Protein AF-0000000070923143 (afdb_homodimer)

Foldseek 3Di:
DPLPLAPPDDDPVRVVCSQVVPPCNLQLLVQQLLPAWALVLSCLLVVVDDSVVSVVSLVVCVVVQQWDQDPVRTIHGDPNVNVCVVVSLVVLLCCLPPVCPPDPHDPDDLSNVVSSQQSQFALVLDDAAWAKEKEAAPPDPPQRGIWIWIDHRPDTDIDSDDPPDDHAKYKYAHSSLVVSCLLQVDPPVVCPVVVNIDMDHHPVCRVCVCVRRPGGPSNVVVVVVVVVVVVVPPD/DPPPLAPPDDDPVRVVCSQVVPPCNLQL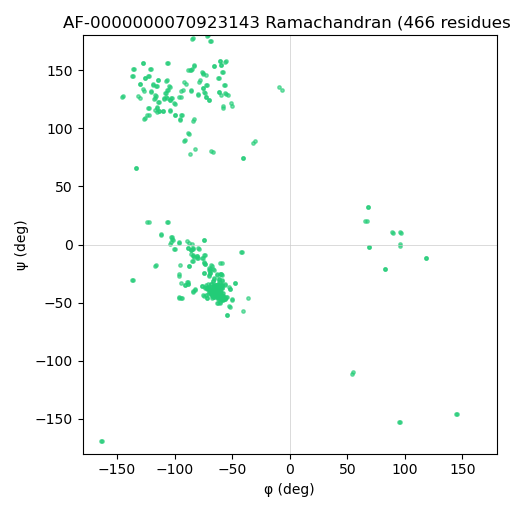LVQQLLPAWALVLSCLLVVVDDSVRSVVSLVVCVVVQQWDQDPVRTIHGDPNVNVCVVVSLVVLLCCLPPVQPDPPGDPDDLSNLVSSQQSQFALVLPDAAWAKEKEAAPPDPPQRGIWIWIDHRPDTDIDSDDPPDDHQKYKYAHCSLVVSCLLQVDPPVVCDVVVNIDMDHDPVCRVCVCVRRPGGPSNVVVVVVVVVVVVVPPD

Organism: NCBI:txid713585

Radius of gyration: 26.07 Å; Cα contacts (8 Å, |Δi|>4): 760; chains: 2; bounding box: 54×82×56 Å

pLDDT: mean 89.63, std 14.15, range [24.55, 98.69]

Solvent-accessible surface area (backbone atoms only — not comparable to full-atom values): 25570 Å² total; per-residue (Å²): 126,81,80,75,66,60,70,81,44,53,40,34,42,47,57,34,40,55,55,49,21,36,82,63,41,58,59,53,49,50,35,46,73,68,64,38,31,42,70,66,57,40,40,58,71,42,69,79,54,51,71,67,56,51,52,52,53,52,51,51,34,37,74,70,52,28,30,42,70,48,96,89,60,35,41,41,66,32,74,64,32,53,63,44,46,66,42,52,45,46,33,21,46,46,17,57,69,61,51,59,79,46,85,72,64,74,57,59,40,55,65,46,51,49,56,56,48,56,71,32,51,39,50,86,77,46,76,86,52,78,47,28,36,33,40,38,26,74,76,40,58,81,86,50,18,47,38,31,41,47,29,48,60,89,42,70,42,82,33,74,58,88,85,82,67,80,69,42,30,39,35,42,33,30,45,82,54,49,50,41,31,38,52,49,75,36,65,60,66,62,35,40,76,68,55,54,37,37,65,51,62,45,62,74,57,51,76,37,41,74,68,28,50,40,60,37,70,43,19,54,51,52,52,52,52,52,49,50,55,56,58,69,61,55,127,127,80,79,76,69,59,70,81,44,55,40,35,42,48,56,33,38,58,54,49,21,37,81,64,42,58,60,52,49,48,35,46,72,68,63,39,32,41,70,67,57,41,41,58,71,41,67,80,54,54,70,67,55,50,52,53,52,52,51,49,34,36,74,71,52,28,30,42,70,49,97,88,60,37,42,41,67,31,74,63,32,53,63,43,45,66,44,51,44,45,33,21,48,47,17,57,70,63,54,56,79,49,87,72,61,74,57,60,40,54,65,45,52,50,56,55,48,57,70,32,50,37,51,86,76,46,77,85,52,76,47,30,36,35,40,38,26,76,75,41,57,81,87,50,18,45,38,30,41,46,32,48,59,88,42,68,44,82,32,72,57,86,88,81,68,79,70,41,32,40,35,42,34,30,46,84,54,48,49,42,30,37,52,47,75,37,65,60,64,63,33,42,76,68,56,55,36,38,65,51,59,45,62,75,57,51,77,38,39,73,70,28,50,40,60,38,70,45,18,54,50,51,51,52,52,54,51,50,57,56,57,70,61,56,127

Secondary structure (DSSP, 8-state):
---TT--SS--HHHHHHHHHTSTTHHHHHHHHHTT--SHHHHHHHSTTS-HHHHHHHHHHHHHTTSEEE-TTS-EEE-HHHHTTHHHHHHHHHHHHHHTTTSSS-----HHHHHHHHHTTB-GGGSPSSEEEEEEEETTS-GGGSEEEEEEETTEEEEESS--SS--SEEEEE-HHHHHHHHTTSS-HHHHHHTTSSEEEE-HHHHHTHHHHB---HHHHHHHHHHHHHHHHT--/---TT--SS--HHHHHHHHHTSTTHHHHHHHHHTT--SHHHHHHHSTTS-HHHHHHHHHHHHHTTSEEE-TTS-EEE-HHHHTTHHHHHHHHHHHHHHTTTSSS-----HHHHHHHHHTTB-GGGSPSSEEEEEEEETTS-GGGTEEEEEEETTEEEEESS--SS--SEEEEE-HHHHHHHHTTSS-HHHHHHTTSSEEEE-HHHHHTHHHHB---HHHHHHHHHHHHHHHHT--

Structure (mmCIF, N/CA/C/O backbone):
data_AF-0000000070923143-model_v1
#
loop_
_entity.id
_entity.type
_entity.pdbx_description
1 polymer 'HxlR family transcriptional regulator'
#
loop_
_atom_site.group_PDB
_atom_site.id
_atom_site.type_symbol
_atom_site.label_atom_id
_atom_site.label_alt_id
_atom_site.label_comp_id
_atom_site.label_asym_id
_atom_site.label_entity_id
_atom_site.label_seq_id
_atom_site.pdbx_PDB_ins_code
_atom_site.Cartn_x
_atom_site.Cartn_y
_atom_site.Cartn_z
_atom_site.occupancy
_atom_site.B_iso_or_equiv
_atom_site.auth_seq_id
_atom_site.auth_comp_id
_atom_site.auth_asym_id
_atom_site.auth_atom_id
_atom_site.pdbx_PDB_model_num
ATOM 1 N N . MET A 1 1 ? -12.227 -2.604 25.484 1 24.56 1 MET A N 1
ATOM 2 C CA . MET A 1 1 ? -10.836 -2.568 25.031 1 24.56 1 MET A CA 1
ATOM 3 C C . MET A 1 1 ? -10.633 -1.474 24 1 24.56 1 MET A C 1
ATOM 5 O O . MET A 1 1 ? -11.312 -1.448 22.969 1 24.56 1 MET A O 1
ATOM 9 N N . THR A 1 2 ? -10.477 -0.234 24.375 1 33.38 2 THR A N 1
ATOM 10 C CA . THR A 1 2 ? -10.328 1.025 23.641 1 33.38 2 THR A CA 1
ATOM 11 C C . THR A 1 2 ? -9.609 0.806 22.328 1 33.38 2 THR A C 1
ATOM 13 O O . THR A 1 2 ? -8.531 0.197 22.281 1 33.38 2 THR A O 1
ATOM 16 N N . ASN A 1 3 ? -10.18 0.503 21.281 1 38.19 3 ASN A N 1
ATOM 17 C CA . ASN A 1 3 ? -9.836 -0.016 19.953 1 38.19 3 ASN A CA 1
ATOM 18 C C . ASN A 1 3 ? -8.547 0.617 19.422 1 38.19 3 ASN A C 1
ATOM 20 O O . ASN A 1 3 ? -8.523 1.809 19.109 1 38.19 3 ASN A O 1
ATOM 24 N N . ARG A 1 4 ? -7.328 0.252 19.922 1 45.5 4 ARG A N 1
ATOM 25 C CA . ARG A 1 4 ? -5.879 0.427 19.938 1 45.5 4 ARG A CA 1
ATOM 26 C C . ARG A 1 4 ? -5.336 0.591 18.516 1 45.5 4 ARG A C 1
ATOM 28 O O . ARG A 1 4 ? -4.121 0.572 18.312 1 45.5 4 ARG A O 1
ATOM 35 N N . THR A 1 5 ? -6.234 0.42 17.547 1 55.44 5 THR A N 1
ATOM 36 C CA . THR A 1 5 ? -5.715 0.315 16.188 1 55.44 5 THR A CA 1
ATOM 37 C C . THR A 1 5 ? -5.379 1.694 15.625 1 55.44 5 THR A C 1
ATOM 39 O O . THR A 1 5 ? -4.672 1.808 14.617 1 55.44 5 THR A O 1
ATOM 42 N N . GLY A 1 6 ? -5.723 2.643 16.469 1 67.25 6 GLY A N 1
ATOM 43 C CA . GLY A 1 6 ? -5.57 3.967 15.883 1 67.25 6 GLY A CA 1
ATOM 44 C C . GLY A 1 6 ? -4.199 4.57 16.125 1 67.25 6 GLY A C 1
ATOM 45 O O . GLY A 1 6 ? -3.492 4.172 17.047 1 67.25 6 GLY A O 1
ATOM 46 N N . TYR A 1 7 ? -3.641 5.191 15.156 1 71 7 TYR A N 1
ATOM 47 C CA . TYR A 1 7 ? -2.365 5.895 15.25 1 71 7 TYR A CA 1
ATOM 48 C C . TYR A 1 7 ? -2.523 7.211 16 1 71 7 TYR A C 1
ATOM 50 O O . TYR A 1 7 ? -1.546 7.93 16.219 1 71 7 TYR A O 1
ATOM 58 N N . GLY A 1 8 ? -3.752 7.465 16.516 1 63.09 8 GLY A N 1
ATOM 59 C CA . GLY A 1 8 ? -4.02 8.625 17.344 1 63.09 8 GLY A CA 1
ATOM 60 C C . GLY A 1 8 ? -3.959 9.938 16.594 1 63.09 8 GLY A C 1
ATOM 61 O O . GLY A 1 8 ? -3.941 11.008 17.188 1 63.09 8 GLY A O 1
ATOM 62 N N . GLN A 1 9 ? -3.643 9.883 15.367 1 63.88 9 GLN A N 1
ATOM 63 C CA . GLN A 1 9 ? -3.607 11.078 14.531 1 63.88 9 GLN A CA 1
ATOM 64 C C . GLN A 1 9 ? -4.387 10.867 13.234 1 63.88 9 GLN A C 1
ATOM 66 O O . GLN A 1 9 ? -4.504 9.742 12.75 1 63.88 9 GLN A O 1
ATOM 71 N N . PHE A 1 10 ? -5.074 11.883 12.945 1 64.94 10 PHE A N 1
ATOM 72 C CA . PHE A 1 10 ? -5.703 11.703 11.641 1 64.94 10 PHE A CA 1
ATOM 73 C C . PHE A 1 10 ? -4.734 12.062 10.523 1 64.94 10 PHE A C 1
ATOM 75 O O . PHE A 1 10 ? -4.207 13.18 10.484 1 64.94 10 PHE A O 1
ATOM 82 N N . CYS A 1 11 ? -4.277 11.211 9.859 1 82.38 11 CYS A N 1
ATOM 83 C CA . CYS A 1 11 ? -3.643 11.227 8.547 1 82.38 11 CYS A CA 1
ATOM 84 C C . CYS A 1 11 ? -4.227 10.148 7.648 1 82.38 11 CYS A C 1
ATOM 86 O O . CYS A 1 11 ? -4.449 9.016 8.086 1 82.38 11 CYS A O 1
ATOM 88 N N . PRO A 1 12 ? -4.648 10.555 6.484 1 87.44 12 PRO A N 1
ATOM 89 C CA . PRO A 1 12 ? -5.238 9.578 5.57 1 87.44 12 PRO A CA 1
ATOM 90 C C . PRO A 1 12 ? -4.391 8.312 5.43 1 87.44 12 PRO A C 1
ATOM 92 O O . PRO A 1 12 ? -4.93 7.211 5.332 1 87.44 12 PRO A O 1
ATOM 95 N N . VAL A 1 13 ? -3.115 8.492 5.512 1 91.56 13 VAL A N 1
ATOM 96 C CA . VAL A 1 13 ? -2.23 7.332 5.422 1 91.56 13 VAL A CA 1
ATOM 97 C C . VAL A 1 13 ? -2.383 6.465 6.668 1 91.56 13 VAL A C 1
ATOM 99 O O . VAL A 1 13 ? -2.391 5.234 6.582 1 91.56 13 VAL A O 1
ATOM 102 N N . ALA A 1 14 ? -2.518 7.113 7.82 1 90.44 14 ALA A N 1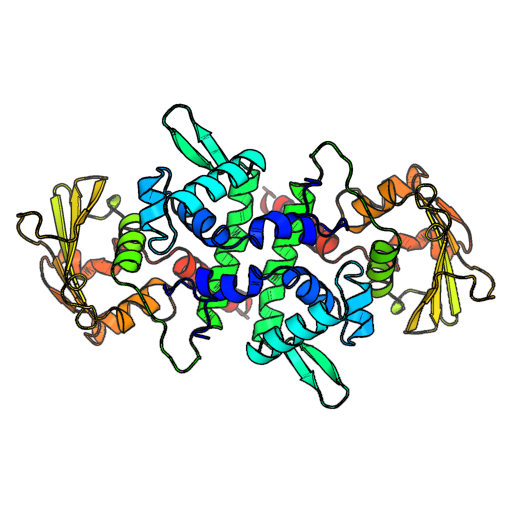
ATOM 103 C CA . ALA A 1 14 ? -2.721 6.383 9.07 1 90.44 14 ALA A CA 1
ATOM 104 C C . ALA A 1 14 ? -3.998 5.551 9.016 1 90.44 14 ALA A C 1
ATOM 106 O O . ALA A 1 14 ? -4.016 4.402 9.469 1 90.44 14 ALA A O 1
ATOM 107 N N . LYS A 1 15 ? -4.98 6.105 8.484 1 88.75 15 LYS A N 1
ATOM 108 C CA . LYS A 1 15 ? -6.262 5.41 8.422 1 88.75 15 LYS A CA 1
ATOM 109 C C . LYS A 1 15 ? -6.184 4.199 7.496 1 88.75 15 LYS A C 1
ATOM 111 O O . LYS A 1 15 ? -6.699 3.129 7.82 1 88.75 15 LYS A O 1
ATOM 116 N N . ALA A 1 16 ? -5.59 4.352 6.371 1 92.75 16 ALA A N 1
ATOM 117 C CA . ALA A 1 16 ? -5.367 3.219 5.477 1 92.75 16 ALA A CA 1
ATOM 118 C C . ALA A 1 16 ? -4.508 2.152 6.148 1 92.75 16 ALA A C 1
ATOM 120 O O . ALA A 1 16 ? -4.738 0.955 5.969 1 92.75 16 ALA A O 1
ATOM 121 N N . SER A 1 17 ? -3.537 2.637 6.922 1 93.56 17 SER A N 1
ATOM 122 C CA . SER A 1 17 ? -2.6 1.739 7.59 1 93.56 17 SER A CA 1
ATOM 123 C C . SER A 1 17 ? -3.307 0.879 8.633 1 93.56 17 SER A C 1
ATOM 125 O O . SER A 1 17 ? -2.881 -0.244 8.906 1 93.56 17 SER A O 1
ATOM 127 N N . GLU A 1 18 ? -4.355 1.392 9.18 1 90.19 18 GLU A N 1
ATOM 128 C CA . GLU A 1 18 ? -5.117 0.617 10.156 1 90.19 18 GLU A CA 1
ATOM 129 C C . GLU A 1 18 ? -5.652 -0.672 9.539 1 90.19 18 GLU A C 1
ATOM 131 O O . GLU A 1 18 ? -5.801 -1.682 10.234 1 90.19 18 GLU A O 1
ATOM 136 N N . ILE A 1 19 ? -5.824 -0.668 8.281 1 92.44 19 ILE A N 1
ATOM 137 C CA . ILE A 1 19 ? -6.312 -1.845 7.57 1 92.44 19 ILE A CA 1
ATOM 138 C C . ILE A 1 19 ? -5.133 -2.625 6.992 1 92.44 19 ILE A C 1
ATOM 140 O O . ILE A 1 19 ? -4.996 -3.826 7.238 1 92.44 19 ILE A O 1
ATOM 144 N N . LEU A 1 20 ? -4.211 -1.924 6.375 1 94.62 20 LEU A N 1
ATOM 145 C CA . LEU A 1 20 ? -3.238 -2.568 5.5 1 94.62 20 LEU A CA 1
ATOM 146 C C . LEU A 1 20 ? -2.027 -3.049 6.297 1 94.62 20 LEU A C 1
ATOM 148 O O . LEU A 1 20 ? -1.249 -3.873 5.812 1 94.62 20 LEU A O 1
ATOM 152 N N . THR A 1 21 ? -1.853 -2.502 7.496 1 94.06 21 THR A N 1
ATOM 153 C CA . THR A 1 21 ? -0.701 -2.934 8.281 1 94.06 21 THR A CA 1
ATOM 154 C C . THR A 1 21 ? -1.051 -4.152 9.133 1 94.06 21 THR A C 1
ATOM 156 O O . THR A 1 21 ? -0.194 -4.691 9.836 1 94.06 21 THR A O 1
ATOM 159 N N . THR A 1 22 ? -2.279 -4.562 9.07 1 93.75 22 THR A N 1
ATOM 160 C CA . THR A 1 22 ? -2.633 -5.812 9.734 1 93.75 22 THR A CA 1
ATOM 161 C C . THR A 1 22 ? -2.078 -7.008 8.969 1 93.75 22 THR A C 1
ATOM 163 O O . THR A 1 22 ? -2.33 -7.156 7.77 1 93.75 22 THR A O 1
ATOM 166 N N . ARG A 1 23 ? -1.364 -7.844 9.703 1 93.69 23 ARG A N 1
ATOM 167 C CA . ARG A 1 23 ? -0.711 -8.984 9.062 1 93.69 23 ARG A CA 1
ATOM 168 C C . ARG A 1 23 ? -1.723 -9.852 8.328 1 93.69 23 ARG A C 1
ATOM 170 O O . ARG A 1 23 ? -2.811 -10.125 8.836 1 93.69 23 ARG A O 1
ATOM 177 N N . TRP A 1 24 ? -1.434 -10.32 7.133 1 94.94 24 TRP A N 1
ATOM 178 C CA . TRP A 1 24 ? -2.168 -11.219 6.246 1 94.94 24 TRP A CA 1
ATOM 179 C C . TRP A 1 24 ? -3.219 -10.453 5.449 1 94.94 24 TRP A C 1
ATOM 181 O O . TRP A 1 24 ? -3.699 -10.938 4.422 1 94.94 24 TRP A O 1
ATOM 191 N N . THR A 1 25 ? -3.625 -9.289 5.91 1 97 25 THR A N 1
ATOM 192 C CA . THR A 1 25 ? -4.73 -8.57 5.285 1 97 25 THR A CA 1
ATOM 193 C C . THR A 1 25 ? -4.418 -8.258 3.824 1 97 25 THR A C 1
ATOM 195 O O . THR A 1 25 ? -5.254 -8.484 2.945 1 97 25 THR A O 1
ATOM 198 N N . PRO A 1 26 ? -3.193 -7.805 3.488 1 97.12 26 PRO A N 1
ATOM 199 C CA . PRO A 1 26 ? -2.916 -7.566 2.068 1 97.12 26 PRO A CA 1
ATOM 200 C C . PRO A 1 26 ? -3.041 -8.828 1.222 1 97.12 26 PRO A C 1
ATOM 202 O O . PRO A 1 26 ? -3.486 -8.766 0.073 1 97.12 26 PRO A O 1
ATOM 205 N N . LEU A 1 27 ? -2.738 -9.961 1.775 1 96 27 LEU A N 1
ATOM 206 C CA . LEU A 1 27 ? -2.811 -11.211 1.029 1 96 27 LEU A CA 1
ATOM 207 C C . LEU A 1 27 ? -4.258 -11.672 0.874 1 96 27 LEU A C 1
ATOM 209 O O . LEU A 1 27 ? -4.625 -12.234 -0.159 1 96 27 LEU A O 1
ATOM 213 N N . ILE A 1 28 ?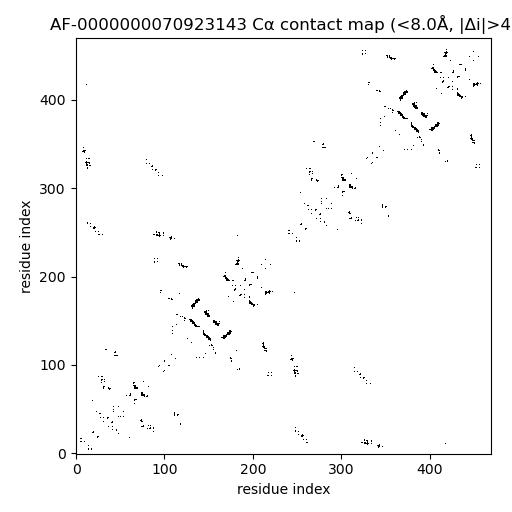 -5.031 -11.422 1.887 1 97.62 28 ILE A N 1
ATOM 214 C CA . ILE A 1 28 ? -6.457 -11.719 1.786 1 97.62 28 ILE A CA 1
ATOM 215 C C . ILE A 1 28 ? -7.094 -10.828 0.723 1 97.62 28 ILE A C 1
ATOM 217 O O . ILE A 1 28 ? -7.875 -11.305 -0.107 1 97.62 28 ILE A O 1
ATOM 221 N N . LEU A 1 29 ? -6.711 -9.57 0.735 1 97.69 29 LEU A N 1
ATOM 222 C CA . LEU A 1 29 ? -7.227 -8.641 -0.264 1 97.69 29 LEU A CA 1
ATOM 223 C C . LEU A 1 29 ? -6.789 -9.055 -1.666 1 97.69 29 LEU A C 1
ATOM 225 O O . LEU A 1 29 ? -7.574 -8.969 -2.615 1 97.69 29 LEU A O 1
ATOM 229 N N . ARG A 1 30 ? -5.594 -9.461 -1.823 1 95.81 30 ARG A N 1
ATOM 230 C CA . ARG A 1 30 ? -5.102 -9.961 -3.104 1 95.81 30 ARG A CA 1
ATOM 231 C C . ARG A 1 30 ? -5.984 -11.086 -3.627 1 95.81 30 ARG A C 1
ATOM 233 O O . ARG A 1 30 ? -6.344 -11.109 -4.805 1 95.81 30 ARG A O 1
ATOM 240 N N . GLU A 1 31 ? -6.332 -12.023 -2.695 1 95.75 31 GLU A N 1
ATOM 241 C CA . GLU A 1 31 ? -7.184 -13.148 -3.084 1 95.75 31 GLU A CA 1
ATOM 242 C C . GLU A 1 31 ? -8.555 -12.664 -3.547 1 95.75 31 GLU A C 1
ATOM 244 O O . GLU A 1 31 ? -9.062 -13.117 -4.574 1 95.75 31 GLU A O 1
ATOM 249 N N . LEU A 1 32 ? -9.094 -11.766 -2.803 1 97 32 LEU A N 1
ATOM 250 C CA . LEU A 1 32 ? -10.414 -11.25 -3.137 1 97 32 LEU A CA 1
ATOM 251 C C . LEU A 1 32 ? -10.391 -10.492 -4.461 1 97 32 LEU A C 1
ATOM 253 O O . LEU A 1 32 ? -11.297 -10.641 -5.281 1 97 32 LEU A O 1
ATOM 257 N N . ILE A 1 33 ? -9.344 -9.766 -4.656 1 94.44 33 ILE A N 1
ATOM 258 C CA . ILE A 1 33 ? -9.18 -9.008 -5.895 1 94.44 33 ILE A CA 1
ATOM 259 C C . ILE A 1 33 ? -9 -9.977 -7.066 1 94.44 33 ILE A C 1
ATOM 261 O O . ILE A 1 33 ? -9.469 -9.703 -8.172 1 94.44 33 ILE A O 1
ATOM 265 N N . SER A 1 34 ? -8.43 -11.086 -6.82 1 92.06 34 SER A N 1
ATOM 266 C CA . SER A 1 34 ? -8.164 -12.086 -7.848 1 92.06 34 SER A CA 1
ATOM 267 C C . SER A 1 34 ? -9.406 -12.922 -8.148 1 92.06 34 SER A C 1
ATOM 269 O O . SER A 1 34 ? -9.383 -13.781 -9.031 1 92.06 34 SER A O 1
ATOM 271 N N . GLY A 1 35 ? -10.469 -12.75 -7.285 1 91.38 35 GLY A N 1
ATOM 272 C CA . GLY A 1 35 ? -11.734 -13.359 -7.66 1 91.38 35 GLY A CA 1
ATOM 273 C C . GLY A 1 35 ? -12.203 -14.406 -6.664 1 91.38 35 GLY A C 1
ATOM 274 O O . GLY A 1 35 ? -13.328 -14.906 -6.773 1 91.38 35 GLY A O 1
ATOM 275 N N . SER A 1 36 ? -11.344 -14.805 -5.734 1 94.31 36 SER A N 1
ATOM 276 C CA . SER A 1 36 ? -11.797 -15.742 -4.711 1 94.31 36 SER A CA 1
ATOM 277 C C . SER A 1 36 ? -12.914 -15.133 -3.867 1 94.31 36 SER A C 1
ATOM 279 O O . SER A 1 36 ? -12.898 -13.938 -3.57 1 94.31 36 SER A O 1
ATOM 281 N N . SER A 1 37 ? -13.883 -15.953 -3.482 1 95.44 37 SER A N 1
ATOM 282 C CA . SER A 1 37 ? -15.008 -15.406 -2.73 1 95.44 37 SER A CA 1
ATOM 283 C C . SER A 1 37 ? -15.383 -16.312 -1.563 1 95.44 37 SER A C 1
ATOM 285 O O . SER A 1 37 ? -15.961 -15.859 -0.577 1 95.44 37 SER A O 1
ATOM 287 N N . GLY A 1 38 ? -15.156 -17.609 -1.738 1 97.06 38 GLY A N 1
ATOM 288 C CA . GLY A 1 38 ? -15.445 -18.531 -0.648 1 97.06 38 GLY A CA 1
ATOM 289 C C . GLY A 1 38 ? -14.328 -18.625 0.369 1 97.06 38 GLY A C 1
ATOM 290 O O . GLY A 1 38 ? -13.156 -18.469 0.025 1 97.06 38 GLY A O 1
ATOM 291 N N . PHE A 1 39 ? -14.719 -19 1.655 1 97.69 39 PHE A N 1
ATOM 292 C CA . PHE A 1 39 ? -13.75 -19.109 2.736 1 97.69 39 PHE A CA 1
ATOM 293 C C . PHE A 1 39 ? -12.633 -20.078 2.365 1 97.69 39 PHE A C 1
ATOM 295 O O . PHE A 1 39 ? -11.453 -19.75 2.484 1 97.69 39 PHE A O 1
ATOM 302 N N . ASN A 1 40 ? -12.977 -21.188 1.844 1 95.81 40 ASN A N 1
ATOM 303 C CA . ASN A 1 40 ? -11.992 -22.203 1.505 1 95.81 40 ASN A CA 1
ATOM 304 C C . ASN A 1 40 ? -11.125 -21.781 0.322 1 95.81 40 ASN A C 1
ATOM 306 O O . ASN A 1 40 ? -9.93 -22.078 0.288 1 95.81 40 ASN A O 1
ATOM 310 N N . GLU A 1 41 ? -11.734 -21.188 -0.652 1 95.06 41 GLU A N 1
ATOM 311 C CA . GLU A 1 41 ? -10.992 -20.672 -1.796 1 95.06 41 GLU A CA 1
ATOM 312 C C . GLU A 1 41 ? -9.938 -19.656 -1.355 1 95.06 41 GLU A C 1
ATOM 314 O O . GLU A 1 41 ? -8.797 -19.688 -1.812 1 95.06 41 GLU A O 1
ATOM 319 N N . ILE A 1 42 ? -10.328 -18.75 -0.473 1 96.88 42 ILE A N 1
ATOM 320 C CA . ILE A 1 42 ? -9.43 -17.719 0.037 1 96.88 42 ILE A CA 1
ATOM 321 C C . ILE A 1 42 ? -8.297 -18.375 0.826 1 96.88 42 ILE A C 1
ATOM 323 O O . ILE A 1 42 ? -7.125 -18.031 0.648 1 96.88 42 ILE A O 1
ATOM 327 N N . HIS A 1 43 ? -8.633 -19.375 1.58 1 96.25 43 HIS A N 1
ATOM 328 C CA . HIS A 1 43 ? -7.641 -20.047 2.414 1 96.25 43 HIS A CA 1
ATOM 329 C C . HIS A 1 43 ? -6.59 -20.75 1.562 1 96.25 43 HIS A C 1
ATOM 331 O O . HIS A 1 43 ? -5.414 -20.797 1.927 1 96.25 43 HIS A O 1
ATOM 337 N N . ARG A 1 44 ? -6.977 -21.297 0.448 1 92.5 44 ARG A N 1
ATOM 338 C CA . ARG A 1 44 ? -6.055 -22 -0.435 1 92.5 44 ARG A CA 1
ATOM 339 C C . ARG A 1 44 ? -4.98 -21.047 -0.968 1 92.5 44 ARG A C 1
ATOM 341 O O . ARG A 1 44 ? -3.875 -21.484 -1.303 1 92.5 44 ARG A O 1
ATOM 348 N N . GLY A 1 45 ? -5.309 -19.766 -1.027 1 92.19 45 GLY A N 1
ATOM 349 C CA . GLY A 1 45 ? -4.359 -18.766 -1.486 1 92.19 45 GLY A CA 1
ATOM 350 C C . GLY A 1 45 ? -3.428 -18.281 -0.392 1 92.19 45 GLY A C 1
ATOM 351 O O . GLY A 1 45 ? -2.439 -17.594 -0.667 1 92.19 45 GLY A O 1
ATOM 352 N N . VAL A 1 46 ? -3.752 -18.562 0.817 1 93.44 46 VAL A N 1
ATOM 353 C CA . VAL A 1 46 ? -2.938 -18.203 1.977 1 93.44 46 VAL A CA 1
ATOM 354 C C . VAL A 1 46 ? -2.812 -19.422 2.902 1 93.44 46 VAL A C 1
ATOM 356 O O . VAL A 1 46 ? -3.17 -19.344 4.078 1 93.44 46 VAL A O 1
ATOM 359 N N . PRO A 1 47 ? -2.146 -20.422 2.398 1 88.69 47 PRO A N 1
ATOM 360 C CA . PRO A 1 47 ? -2.213 -21.719 3.072 1 88.69 47 PRO A CA 1
ATOM 361 C C . PRO A 1 47 ? -1.48 -21.719 4.41 1 88.69 47 PRO A C 1
ATOM 363 O O . PRO A 1 47 ? -1.717 -22.609 5.242 1 88.69 47 PRO A O 1
ATOM 366 N N . LEU A 1 48 ? -0.603 -20.844 4.637 1 89.81 48 LEU A N 1
ATOM 367 C CA . LEU A 1 48 ? 0.154 -20.828 5.883 1 89.81 48 LEU A CA 1
ATOM 368 C C . LEU A 1 48 ? -0.6 -20.062 6.969 1 89.81 48 LEU A C 1
ATOM 370 O O . LEU A 1 48 ? -0.178 -20.047 8.125 1 89.81 48 LEU A O 1
ATOM 374 N N . MET A 1 49 ? -1.692 -19.484 6.645 1 93.19 49 MET A N 1
ATOM 375 C CA . MET A 1 49 ? -2.572 -18.828 7.613 1 93.19 49 MET A CA 1
ATOM 376 C C . MET A 1 49 ? -3.533 -19.828 8.234 1 93.19 49 MET A C 1
ATOM 378 O O . MET A 1 49 ? -4.145 -20.641 7.527 1 93.19 49 MET A O 1
ATOM 382 N N . SER A 1 50 ? -3.635 -19.781 9.539 1 96.12 50 SER A N 1
ATOM 383 C CA . SER A 1 50 ? -4.613 -20.672 10.164 1 96.12 50 SER A CA 1
ATOM 384 C C . SER A 1 50 ? -6.035 -20.297 9.766 1 96.12 50 SER A C 1
ATOM 386 O O . SER A 1 50 ? -6.316 -19.125 9.492 1 96.12 50 SER A O 1
ATOM 388 N N . ARG A 1 51 ? -6.93 -21.266 9.797 1 97.06 51 ARG A N 1
ATOM 389 C CA . ARG A 1 51 ? -8.328 -21.016 9.461 1 97.06 51 ARG A CA 1
ATOM 390 C C . ARG A 1 51 ? -8.969 -20.047 10.445 1 97.06 51 ARG A C 1
ATOM 392 O O . ARG A 1 51 ? -9.773 -19.203 10.062 1 97.06 51 ARG A O 1
ATOM 399 N N . ALA A 1 52 ? -8.594 -20.172 11.672 1 98.12 52 ALA A N 1
ATOM 400 C CA . ALA A 1 52 ? -9.125 -19.281 12.703 1 98.12 52 ALA A CA 1
ATOM 401 C C . ALA A 1 52 ? -8.695 -17.844 12.461 1 98.12 52 ALA A C 1
ATOM 403 O O . ALA A 1 52 ? -9.5 -16.922 12.602 1 98.12 52 ALA A O 1
ATOM 404 N N . LEU A 1 53 ? -7.453 -17.656 12.125 1 97.94 53 LEU A N 1
ATOM 405 C CA . LEU A 1 53 ? -6.941 -16.312 11.852 1 97.94 53 LEU A CA 1
ATOM 406 C C . LEU A 1 53 ? -7.602 -15.727 10.609 1 97.94 53 LEU A C 1
ATOM 408 O O . LEU A 1 53 ? -7.949 -14.539 10.594 1 97.94 53 LEU A O 1
ATOM 412 N N . LEU A 1 54 ? -7.766 -16.531 9.594 1 98.12 54 LEU A N 1
ATOM 413 C CA . LEU A 1 54 ? -8.461 -16.062 8.398 1 98.12 54 LEU A CA 1
ATOM 414 C C . LEU A 1 54 ? -9.867 -15.594 8.742 1 98.12 54 LEU A C 1
ATOM 416 O O . LEU A 1 54 ? -10.289 -14.516 8.312 1 98.12 54 LEU A O 1
ATOM 420 N N . ALA A 1 55 ? -10.57 -16.406 9.492 1 98.25 55 ALA A N 1
ATOM 421 C CA . ALA A 1 55 ? -11.922 -16.047 9.898 1 98.25 55 ALA A CA 1
ATOM 422 C C . ALA A 1 55 ? -11.938 -14.703 10.633 1 98.25 55 ALA A C 1
ATOM 424 O O . ALA A 1 55 ? -12.781 -13.844 10.367 1 98.25 55 ALA A O 1
ATOM 425 N N . SER A 1 56 ? -11.047 -14.539 11.547 1 98.19 56 SER A N 1
ATOM 426 C CA . SER A 1 56 ? -10.93 -13.305 12.32 1 98.19 56 SER A CA 1
ATOM 427 C C . SER A 1 56 ? -10.656 -12.109 11.414 1 98.19 56 SER A C 1
ATOM 429 O O . SER A 1 56 ? -11.273 -11.055 11.562 1 98.19 56 SER A O 1
ATOM 431 N N . ARG A 1 57 ? -9.711 -12.25 10.477 1 97.94 57 ARG A N 1
ATOM 432 C CA . ARG A 1 57 ? -9.359 -11.164 9.562 1 97.94 57 ARG A CA 1
ATOM 433 C C . ARG A 1 57 ? -10.547 -10.797 8.672 1 97.94 57 ARG A C 1
ATOM 435 O O . ARG A 1 57 ? -10.781 -9.625 8.398 1 97.94 57 ARG A O 1
ATOM 442 N N . LEU A 1 58 ? -11.234 -11.812 8.195 1 98.31 58 LEU A N 1
ATOM 443 C CA . LEU A 1 58 ? -12.398 -11.555 7.355 1 98.31 58 LEU A CA 1
ATOM 444 C C . LEU A 1 58 ? -13.484 -10.828 8.141 1 98.31 58 LEU A C 1
ATOM 446 O O . LEU A 1 58 ? -14.125 -9.914 7.613 1 98.31 58 LEU A O 1
ATOM 450 N N . ARG A 1 59 ? -13.711 -11.211 9.367 1 97.62 59 ARG A N 1
ATOM 451 C CA . ARG A 1 59 ? -14.672 -10.523 10.219 1 97.62 59 ARG A CA 1
ATOM 452 C C . ARG A 1 59 ? -14.281 -9.055 10.398 1 97.62 59 ARG A C 1
ATOM 454 O O . ARG A 1 59 ? -15.141 -8.172 10.359 1 97.62 59 ARG A O 1
ATOM 461 N N . GLU A 1 60 ? -13.031 -8.797 10.633 1 97 60 GLU A N 1
ATOM 462 C CA . GLU A 1 60 ? -12.531 -7.43 10.781 1 97 60 GLU A CA 1
ATOM 463 C C . GLU A 1 60 ? -12.758 -6.617 9.516 1 97 60 GLU A C 1
ATOM 465 O O . GLU A 1 60 ? -13.148 -5.449 9.578 1 97 60 GLU A O 1
ATOM 470 N N . LEU A 1 61 ? -12.477 -7.211 8.383 1 97.5 61 LEU A N 1
ATOM 471 C CA . LEU A 1 61 ? -12.656 -6.527 7.113 1 97.5 61 LEU A CA 1
ATOM 472 C C . LEU A 1 61 ? -14.125 -6.199 6.871 1 97.5 61 LEU A C 1
ATOM 474 O O . LEU A 1 61 ? -14.445 -5.156 6.297 1 97.5 61 LEU A O 1
ATOM 478 N N . VAL A 1 62 ? -15.023 -7.098 7.309 1 97.31 62 VAL A N 1
ATOM 479 C CA . VAL A 1 62 ? -16.453 -6.844 7.223 1 97.31 62 VAL A CA 1
ATOM 480 C C . VAL A 1 62 ? -16.844 -5.699 8.156 1 97.31 62 VAL A C 1
ATOM 482 O O . VAL A 1 62 ? -17.578 -4.789 7.77 1 97.31 62 VAL A O 1
ATOM 485 N N . ALA A 1 63 ? -16.312 -5.715 9.344 1 94.5 63 ALA A N 1
ATOM 486 C CA . ALA A 1 63 ? -16.609 -4.672 10.328 1 94.5 63 ALA A CA 1
ATOM 487 C C . ALA A 1 63 ? -16.141 -3.307 9.828 1 94.5 63 ALA A C 1
ATOM 489 O O . ALA A 1 63 ? -16.781 -2.289 10.109 1 94.5 63 ALA A O 1
ATOM 490 N N . HIS A 1 64 ? -15.016 -3.293 9.078 1 92.31 64 HIS A N 1
ATOM 491 C CA . HIS A 1 64 ? -14.477 -2.051 8.539 1 92.31 64 HIS A CA 1
ATOM 492 C C . HIS A 1 64 ? -15.164 -1.673 7.23 1 92.31 64 HIS A C 1
ATOM 494 O O . HIS A 1 64 ? -14.828 -0.656 6.621 1 92.31 64 HIS A O 1
ATOM 500 N N . ARG A 1 65 ? -16.062 -2.521 6.754 1 94.69 65 ARG A N 1
ATOM 501 C CA . ARG A 1 65 ? -16.859 -2.297 5.547 1 94.69 65 ARG A CA 1
ATOM 502 C C . ARG A 1 65 ? -15.969 -2.322 4.305 1 94.69 65 ARG A C 1
ATOM 504 O O . ARG A 1 65 ? -16.203 -1.561 3.361 1 94.69 65 ARG A O 1
ATOM 511 N N . ILE A 1 66 ? -14.984 -3.084 4.352 1 96.69 66 ILE A N 1
ATOM 512 C CA . ILE A 1 66 ? -14.109 -3.316 3.211 1 96.69 66 ILE A CA 1
ATOM 513 C C . ILE A 1 66 ? -14.609 -4.516 2.41 1 96.69 66 ILE A C 1
ATOM 515 O O . ILE A 1 66 ? -14.453 -4.562 1.188 1 96.69 66 ILE A O 1
ATOM 519 N N . VAL A 1 67 ? -15.156 -5.488 3.133 1 98 67 VAL A N 1
ATOM 520 C CA . VAL A 1 67 ? -15.688 -6.727 2.578 1 98 67 VAL A CA 1
ATOM 521 C C . VAL A 1 67 ? -17.141 -6.91 3.037 1 98 67 VAL A C 1
ATOM 523 O O . VAL A 1 67 ? -17.516 -6.477 4.129 1 98 67 VAL A O 1
ATOM 526 N N . LEU A 1 68 ? -17.906 -7.414 2.199 1 97.94 68 LEU A N 1
ATOM 527 C CA . LEU A 1 68 ? -19.25 -7.832 2.557 1 97.94 68 LEU A CA 1
ATOM 528 C C . LEU A 1 68 ? -19.406 -9.344 2.443 1 97.94 68 LEU A C 1
ATOM 530 O O . LEU A 1 68 ? -18.781 -9.969 1.578 1 97.94 68 LEU A O 1
ATOM 534 N N . ARG A 1 69 ? -20.094 -9.906 3.314 1 97.12 69 ARG A N 1
ATOM 535 C CA . ARG A 1 69 ? -20.484 -11.312 3.24 1 97.12 69 ARG A CA 1
ATOM 536 C C . ARG A 1 69 ? -21.938 -11.453 2.834 1 97.12 69 ARG A C 1
ATOM 538 O O . ARG A 1 69 ? -22.844 -11 3.547 1 97.12 69 ARG A O 1
ATOM 545 N N . ASP A 1 70 ? -22.141 -12.008 1.746 1 94.19 70 ASP A N 1
ATOM 546 C CA . ASP A 1 70 ? -23.5 -12.062 1.244 1 94.19 70 ASP A CA 1
ATOM 547 C C . ASP A 1 70 ? -24.266 -13.258 1.821 1 94.19 70 ASP A C 1
ATOM 549 O O . ASP A 1 70 ? -23.734 -13.977 2.674 1 94.19 70 ASP A O 1
ATOM 553 N N . GLY A 1 71 ? -25.547 -13.391 1.492 1 91.88 71 GLY A N 1
ATOM 554 C CA . GLY A 1 71 ? -26.438 -14.406 2.037 1 91.88 71 GLY A CA 1
ATOM 555 C C . GLY A 1 71 ? -25.953 -15.82 1.766 1 91.88 71 GLY A C 1
ATOM 556 O O . GLY A 1 71 ? -26.266 -16.734 2.527 1 91.88 71 GLY A O 1
ATOM 557 N N . SER A 1 72 ? -25.188 -16.062 0.729 1 93.62 72 SER A N 1
ATOM 558 C CA . SER A 1 72 ? -24.672 -17.375 0.36 1 93.62 72 SER A CA 1
ATOM 559 C C . SER A 1 72 ? -23.391 -17.703 1.121 1 93.62 72 SER A C 1
ATOM 561 O O . SER A 1 72 ? -22.891 -18.828 1.063 1 93.62 72 SER A O 1
ATOM 563 N N . GLY A 1 73 ? -22.875 -16.656 1.827 1 94.81 73 GLY A N 1
ATOM 564 C CA . GLY A 1 73 ? -21.641 -16.844 2.58 1 94.81 73 GLY A CA 1
ATOM 565 C C . GLY A 1 73 ? -20.406 -16.406 1.825 1 94.81 73 GLY A C 1
ATOM 566 O O . GLY A 1 73 ? -19.297 -16.453 2.355 1 94.81 73 GLY A O 1
ATOM 567 N N . ALA A 1 74 ? -20.578 -15.922 0.658 1 96.94 74 ALA A N 1
ATOM 568 C CA . ALA A 1 74 ? -19.469 -15.469 -0.162 1 96.94 74 ALA A CA 1
ATOM 569 C C . ALA A 1 74 ? -18.984 -14.086 0.281 1 96.94 74 ALA A C 1
ATOM 571 O O . ALA A 1 74 ? -19.781 -13.25 0.7 1 96.94 74 ALA A O 1
ATOM 572 N N . TYR A 1 75 ? -17.734 -13.945 0.27 1 98.25 75 TYR A N 1
ATOM 573 C CA . TYR A 1 75 ? -17.109 -12.664 0.571 1 98.25 75 TYR A CA 1
ATOM 574 C C . TYR A 1 75 ? -16.859 -11.867 -0.705 1 98.25 75 TYR A C 1
ATOM 576 O O . TYR A 1 75 ? -16.328 -12.406 -1.682 1 98.25 75 TYR A O 1
ATOM 584 N N . ARG A 1 76 ? -17.234 -10.609 -0.653 1 97.56 76 ARG A N 1
ATOM 585 C CA . ARG A 1 76 ? -17.016 -9.727 -1.79 1 97.56 76 ARG A CA 1
ATOM 586 C C . ARG A 1 76 ? -16.484 -8.367 -1.333 1 97.56 76 ARG A C 1
ATOM 588 O O . ARG A 1 76 ? -16.781 -7.922 -0.223 1 97.56 76 ARG A O 1
ATOM 595 N N . LEU A 1 77 ? -15.742 -7.77 -2.211 1 97.56 77 LEU A N 1
ATOM 596 C CA . LEU A 1 77 ? -15.227 -6.441 -1.895 1 97.56 77 LEU A CA 1
ATOM 597 C C . LEU A 1 77 ? -16.328 -5.387 -2.021 1 97.56 77 LEU A C 1
ATOM 599 O O . LEU A 1 77 ? -17.141 -5.441 -2.949 1 97.56 77 LEU A O 1
ATOM 603 N N . THR A 1 78 ? -16.422 -4.492 -1.047 1 97.38 78 THR A N 1
ATOM 604 C CA . THR A 1 78 ? -17.203 -3.27 -1.227 1 97.38 78 THR A CA 1
ATOM 605 C C . THR A 1 78 ? -16.5 -2.322 -2.195 1 97.38 78 THR A C 1
ATOM 607 O O . THR A 1 78 ? -15.43 -2.643 -2.719 1 97.38 78 THR A O 1
ATOM 610 N N . GLU A 1 79 ? -17.125 -1.157 -2.443 1 96.38 79 GLU A N 1
ATOM 611 C CA . GLU A 1 79 ? -16.453 -0.142 -3.252 1 96.38 79 GLU A CA 1
ATOM 612 C C . GLU A 1 79 ? -15.133 0.294 -2.613 1 96.38 79 GLU A C 1
ATOM 614 O O . GLU A 1 79 ? -14.117 0.432 -3.301 1 96.38 79 GLU A O 1
ATOM 619 N N . ALA A 1 80 ? -15.125 0.505 -1.321 1 95.94 80 ALA A N 1
ATOM 620 C CA . ALA A 1 80 ? -13.922 0.879 -0.583 1 95.94 80 ALA A CA 1
ATOM 621 C C . ALA A 1 80 ? -12.859 -0.212 -0.677 1 95.94 80 ALA A C 1
ATOM 623 O O . ALA A 1 80 ? -11.672 0.081 -0.823 1 95.94 80 ALA A O 1
ATOM 624 N N . GLY A 1 81 ? -13.305 -1.466 -0.595 1 97.12 81 GLY A N 1
ATOM 625 C CA . GLY A 1 81 ? -12.391 -2.59 -0.722 1 97.12 81 GLY A CA 1
ATOM 626 C C . GLY A 1 81 ? -11.766 -2.699 -2.1 1 97.12 81 GLY A C 1
ATOM 627 O O . GLY A 1 81 ? -10.562 -2.916 -2.225 1 97.12 81 GLY A O 1
ATOM 628 N N . ALA A 1 82 ? -12.633 -2.547 -3.111 1 97.19 82 ALA A N 1
ATOM 629 C CA . ALA A 1 82 ? -12.156 -2.615 -4.492 1 97.19 82 ALA A CA 1
ATOM 630 C C . ALA A 1 82 ? -11.133 -1.518 -4.777 1 97.19 82 ALA A C 1
ATOM 632 O O . ALA A 1 82 ? -10.195 -1.723 -5.543 1 97.19 82 ALA A O 1
ATOM 633 N N . ALA A 1 83 ? -11.281 -0.414 -4.086 1 96.25 83 ALA A N 1
ATOM 634 C CA . ALA A 1 83 ? -10.406 0.737 -4.293 1 96.25 83 ALA A CA 1
ATOM 635 C C . ALA A 1 83 ? -9.023 0.49 -3.695 1 96.25 83 ALA A C 1
ATOM 637 O O . ALA A 1 83 ? -8.078 1.241 -3.961 1 96.25 83 ALA A O 1
ATOM 638 N N . LEU A 1 84 ? -8.828 -0.594 -2.936 1 97.06 84 LEU A N 1
ATOM 639 C CA . LEU A 1 84 ? -7.512 -0.972 -2.428 1 97.06 84 LEU A CA 1
ATOM 640 C C . LEU A 1 84 ? -6.734 -1.763 -3.475 1 97.06 84 LEU A C 1
ATOM 642 O O . LEU A 1 84 ? -5.523 -1.956 -3.338 1 97.06 84 LEU A O 1
ATOM 646 N N . GLY A 1 85 ? -7.375 -2.17 -4.562 1 96.06 85 GLY A N 1
ATOM 647 C CA . GLY A 1 85 ? -6.781 -2.973 -5.621 1 96.06 85 GLY A CA 1
ATOM 648 C C . GLY A 1 85 ? -5.492 -2.389 -6.164 1 96.06 85 GLY A C 1
ATOM 649 O O . GLY A 1 85 ? -4.449 -3.045 -6.141 1 96.06 85 GLY A O 1
ATOM 650 N N . PRO A 1 86 ? -5.535 -1.161 -6.559 1 95.19 86 PRO A N 1
ATOM 651 C CA . PRO A 1 86 ? -4.328 -0.534 -7.105 1 95.19 86 PRO A CA 1
ATOM 652 C C . PRO A 1 86 ? -3.17 -0.526 -6.113 1 95.19 86 PRO A C 1
ATOM 654 O O . PRO A 1 86 ? -2.01 -0.652 -6.512 1 95.19 86 PRO A O 1
ATOM 657 N N . ILE A 1 87 ? -3.457 -0.373 -4.859 1 97.44 87 ILE A N 1
ATOM 658 C CA . ILE A 1 87 ? -2.422 -0.375 -3.83 1 97.44 87 ILE A CA 1
ATOM 659 C C . ILE A 1 87 ? -1.798 -1.765 -3.73 1 97.44 87 ILE A C 1
ATOM 661 O O . ILE A 1 87 ? -0.572 -1.903 -3.73 1 97.44 87 ILE A O 1
ATOM 665 N N . ILE A 1 88 ? -2.633 -2.793 -3.715 1 97.19 88 ILE A N 1
ATOM 666 C CA . ILE A 1 88 ? -2.168 -4.172 -3.623 1 97.19 88 ILE A CA 1
ATOM 667 C C . ILE A 1 88 ? -1.337 -4.52 -4.855 1 97.19 88 ILE A C 1
ATOM 669 O O . ILE A 1 88 ? -0.278 -5.141 -4.746 1 97.19 88 ILE A O 1
ATOM 673 N N . ILE A 1 89 ? -1.76 -4.109 -6 1 95.19 89 ILE A N 1
ATOM 674 C CA . ILE A 1 89 ? -1.043 -4.371 -7.242 1 95.19 89 ILE A CA 1
ATOM 675 C C . ILE A 1 89 ? 0.3 -3.646 -7.227 1 95.19 89 ILE A C 1
ATOM 677 O O . ILE A 1 89 ? 1.327 -4.219 -7.598 1 95.19 89 ILE A O 1
ATOM 681 N N . ALA A 1 90 ? 0.315 -2.408 -6.75 1 96.12 90 ALA A N 1
ATOM 682 C CA . ALA A 1 90 ? 1.559 -1.649 -6.645 1 96.12 90 ALA A CA 1
ATOM 683 C C . ALA A 1 90 ? 2.533 -2.324 -5.684 1 96.12 90 ALA A C 1
ATOM 685 O O . ALA A 1 90 ? 3.744 -2.33 -5.922 1 96.12 90 ALA A O 1
ATOM 686 N N . MET A 1 91 ? 2.002 -2.85 -4.609 1 96 91 MET A N 1
ATOM 687 C CA . MET A 1 91 ? 2.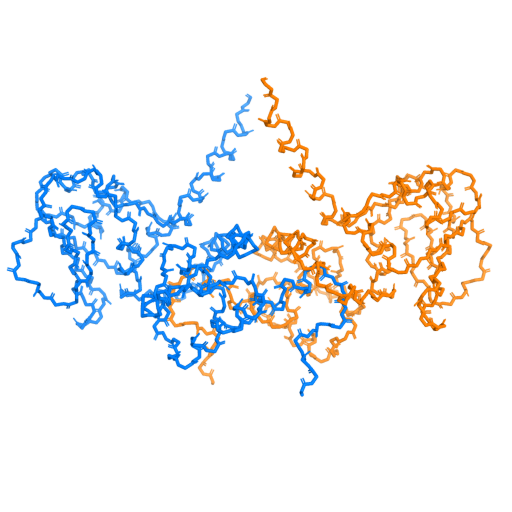834 -3.629 -3.695 1 96 91 MET A CA 1
ATOM 688 C C . MET A 1 91 ? 3.484 -4.801 -4.418 1 96 91 MET A C 1
ATOM 690 O O . MET A 1 91 ? 4.676 -5.059 -4.25 1 96 91 MET A O 1
ATOM 694 N N . GLY A 1 92 ? 2.682 -5.477 -5.215 1 93.75 92 GLY A N 1
ATOM 695 C CA . GLY A 1 92 ? 3.197 -6.59 -5.992 1 93.75 92 GLY A CA 1
ATOM 696 C C . GLY A 1 92 ? 4.277 -6.184 -6.977 1 93.75 92 GLY A C 1
ATOM 697 O O . GLY A 1 92 ? 5.301 -6.859 -7.094 1 93.75 92 GLY A O 1
ATOM 698 N N . LEU A 1 93 ? 4.055 -5.074 -7.648 1 93.88 93 LEU A N 1
ATOM 699 C CA . LEU A 1 93 ? 5.027 -4.57 -8.609 1 93.88 93 LEU A CA 1
ATOM 700 C C . LEU A 1 93 ? 6.328 -4.191 -7.91 1 93.88 93 LEU A C 1
ATOM 702 O O . LEU A 1 93 ? 7.418 -4.48 -8.414 1 93.88 93 LEU A O 1
ATOM 706 N N . TRP A 1 94 ? 6.254 -3.568 -6.793 1 95.5 94 TRP A N 1
ATOM 707 C CA . TRP A 1 94 ? 7.438 -3.229 -6.012 1 95.5 94 TRP A CA 1
ATOM 708 C C . TRP A 1 94 ? 8.195 -4.484 -5.598 1 95.5 94 TRP A C 1
ATOM 710 O O . TRP A 1 94 ? 9.414 -4.57 -5.777 1 95.5 94 TRP A O 1
ATOM 720 N N . GLY A 1 95 ? 7.434 -5.457 -5.023 1 91.06 95 GLY A N 1
ATOM 721 C CA . GLY A 1 95 ? 8.055 -6.703 -4.605 1 91.06 95 GLY A CA 1
ATOM 722 C C . GLY A 1 95 ? 8.742 -7.438 -5.738 1 91.06 95 GLY A C 1
ATOM 723 O O . GLY A 1 95 ? 9.82 -8.008 -5.551 1 91.06 95 GLY A O 1
ATOM 724 N N . GLN A 1 96 ? 8.055 -7.43 -6.863 1 88.94 96 GLN A N 1
ATOM 725 C CA . GLN A 1 96 ? 8.609 -8.07 -8.055 1 88.94 96 GLN A CA 1
ATOM 726 C C . GLN A 1 96 ? 9.945 -7.449 -8.438 1 88.94 96 GLN A C 1
ATOM 728 O O . GLN A 1 96 ? 10.883 -8.156 -8.812 1 88.94 96 GLN A O 1
ATOM 733 N N . ARG A 1 97 ? 10.086 -6.211 -8.289 1 88.75 97 ARG A N 1
ATOM 734 C CA . ARG A 1 97 ? 11.242 -5.473 -8.781 1 88.75 97 ARG A CA 1
ATOM 735 C C . ARG A 1 97 ? 12.359 -5.453 -7.738 1 88.75 97 ARG A C 1
ATOM 737 O O . ARG A 1 97 ? 13.539 -5.555 -8.078 1 88.75 97 ARG A O 1
ATOM 744 N N . TRP A 1 98 ? 12.055 -5.41 -6.492 1 87.19 98 TRP A N 1
ATOM 745 C CA . TRP A 1 98 ? 13.07 -5.004 -5.523 1 87.19 98 TRP A CA 1
ATOM 746 C C . TRP A 1 98 ? 13.383 -6.141 -4.555 1 87.19 98 TRP A C 1
ATOM 748 O O . TRP A 1 98 ? 14.344 -6.066 -3.789 1 87.19 98 TRP A O 1
ATOM 758 N N . VAL A 1 99 ? 12.633 -7.102 -4.398 1 72.69 99 VAL A N 1
ATOM 759 C CA . VAL A 1 99 ? 12.898 -8.148 -3.416 1 72.69 99 VAL A CA 1
ATOM 760 C C . VAL A 1 99 ? 13.641 -9.305 -4.082 1 72.69 99 VAL A C 1
ATOM 762 O O . VAL A 1 99 ? 14.484 -9.953 -3.457 1 72.69 99 VAL A O 1
ATOM 765 N N . GLU A 1 100 ? 13.508 -9.719 -5.316 1 61.91 100 GLU A N 1
ATOM 766 C CA . GLU A 1 100 ? 14.172 -10.852 -5.945 1 61.91 100 GLU A CA 1
ATOM 767 C C . GLU A 1 100 ? 15.688 -10.789 -5.746 1 61.91 100 GLU A C 1
ATOM 769 O O . GLU A 1 100 ? 16.344 -11.82 -5.633 1 61.91 100 GLU A O 1
ATOM 774 N N . SER A 1 101 ? 16.219 -9.531 -5.82 1 50.31 101 SER A N 1
ATOM 775 C CA . SER A 1 101 ? 17.672 -9.477 -5.848 1 50.31 101 SER A CA 1
ATOM 776 C C . SER A 1 101 ? 18.266 -10.094 -4.586 1 50.31 101 SER A C 1
ATOM 778 O O . SER A 1 101 ? 19.484 -10.195 -4.461 1 50.31 101 SER A O 1
ATOM 780 N N . ALA A 1 102 ? 17.438 -10.242 -3.617 1 44.44 102 ALA A N 1
ATOM 781 C CA . ALA A 1 102 ? 18.234 -10.781 -2.52 1 44.44 102 ALA A CA 1
ATOM 782 C C . ALA A 1 102 ? 18.547 -12.258 -2.729 1 44.44 102 ALA A C 1
ATOM 784 O O . ALA A 1 102 ? 17.812 -12.953 -3.453 1 44.44 102 ALA A O 1
ATOM 785 N N . ALA A 1 103 ? 19.656 -12.695 -2.26 1 44.09 103 ALA A N 1
ATOM 786 C CA . ALA A 1 103 ? 20.453 -13.898 -2.473 1 44.09 103 ALA A CA 1
ATOM 787 C C . ALA A 1 103 ? 19.547 -15.133 -2.574 1 44.09 103 ALA A C 1
ATOM 789 O O . ALA A 1 103 ? 19.922 -16.125 -3.223 1 44.09 103 ALA A O 1
ATOM 790 N N . ASP A 1 104 ? 18.75 -15.352 -1.543 1 51.06 104 ASP A N 1
ATOM 791 C CA . ASP A 1 104 ? 18.156 -16.688 -1.464 1 51.06 104 ASP A CA 1
ATOM 792 C C . ASP A 1 104 ? 16.922 -16.781 -2.357 1 51.06 104 ASP A C 1
ATOM 794 O O . ASP A 1 104 ? 16.016 -15.953 -2.268 1 51.06 104 ASP A O 1
ATOM 798 N N . GLY A 1 105 ? 17.062 -17 -3.574 1 52.09 105 GLY A N 1
ATOM 799 C CA . GLY A 1 105 ? 15.984 -17.25 -4.512 1 52.09 105 GLY A CA 1
ATOM 800 C C . GLY A 1 105 ? 14.625 -17.375 -3.844 1 52.09 105 GLY A C 1
ATOM 801 O O . GLY A 1 105 ? 14.539 -17.75 -2.672 1 52.09 105 GLY A O 1
ATOM 802 N N . PRO A 1 106 ? 13.602 -16.719 -4.355 1 58.84 106 PRO A N 1
ATOM 803 C CA . PRO A 1 106 ? 12.258 -16.75 -3.775 1 58.84 106 PRO A CA 1
ATOM 804 C C . PRO A 1 106 ? 11.773 -18.188 -3.518 1 58.84 106 PRO A C 1
ATOM 806 O O . PRO A 1 106 ? 12.125 -19.109 -4.258 1 58.84 106 PRO A O 1
ATOM 809 N N . ASP A 1 107 ? 11.445 -18.484 -2.297 1 70.12 107 ASP A N 1
ATOM 810 C CA . ASP A 1 107 ? 10.82 -19.75 -1.909 1 70.12 107 ASP A CA 1
ATOM 811 C C . ASP A 1 107 ? 9.398 -19.844 -2.447 1 70.12 107 ASP A C 1
ATOM 813 O O . ASP A 1 107 ? 8.43 -19.656 -1.706 1 70.12 107 ASP A O 1
ATOM 817 N N . TRP A 1 108 ? 9.281 -20.203 -3.734 1 77.88 108 TRP A N 1
ATOM 818 C CA . TRP A 1 108 ? 7.973 -20.406 -4.355 1 77.88 108 TRP A CA 1
ATOM 819 C C . TRP A 1 108 ? 7.328 -21.688 -3.855 1 77.88 108 TRP A C 1
ATOM 821 O O . TRP A 1 108 ? 8.008 -22.703 -3.678 1 77.88 108 TRP A O 1
ATOM 831 N N . ASP A 1 109 ? 6.113 -21.578 -3.594 1 83.38 109 ASP A N 1
ATOM 832 C CA . ASP A 1 109 ? 5.285 -22.734 -3.285 1 83.38 109 ASP A CA 1
ATOM 833 C C . ASP A 1 109 ? 4.469 -23.172 -4.5 1 83.38 109 ASP A C 1
ATOM 835 O O . ASP A 1 109 ? 3.635 -22.406 -4.996 1 83.38 109 ASP A O 1
ATOM 839 N N . ALA A 1 110 ? 4.68 -24.438 -4.91 1 90.69 110 ALA A N 1
ATOM 840 C CA . ALA A 1 110 ? 4.027 -24.938 -6.121 1 90.69 110 ALA A CA 1
ATOM 841 C C . ALA A 1 110 ? 2.51 -24.875 -5.988 1 90.69 110 ALA A C 1
ATOM 843 O O . ALA A 1 110 ? 1.808 -24.562 -6.953 1 90.69 110 ALA A O 1
ATOM 844 N N . GLY A 1 111 ? 2.033 -25.219 -4.805 1 91.19 111 GLY A N 1
ATOM 845 C CA . GLY A 1 111 ? 0.596 -25.203 -4.582 1 91.19 111 GLY A CA 1
ATOM 846 C C . GLY A 1 111 ? -0.022 -23.828 -4.746 1 91.19 111 GLY A C 1
ATOM 847 O O . GLY A 1 111 ? -1.05 -23.672 -5.41 1 91.19 111 GLY A O 1
ATOM 848 N N . VAL A 1 112 ? 0.606 -22.828 -4.199 1 90 112 VAL A N 1
ATOM 849 C CA . VAL A 1 112 ? 0.113 -21.453 -4.289 1 90 112 VAL A CA 1
ATOM 850 C C . VAL A 1 112 ? 0.233 -20.953 -5.73 1 90 112 VAL A C 1
ATOM 852 O O . VAL A 1 112 ? -0.681 -20.312 -6.246 1 90 112 VAL A O 1
ATOM 855 N N . LEU A 1 113 ? 1.344 -21.297 -6.328 1 92.19 113 LEU A N 1
ATOM 856 C CA . LEU A 1 113 ? 1.561 -20.938 -7.723 1 92.19 113 LEU A CA 1
ATOM 857 C C . LEU A 1 113 ? 0.468 -21.5 -8.617 1 92.19 113 LEU A C 1
ATOM 859 O O . LEU A 1 113 ? -0.139 -20.781 -9.406 1 92.19 113 LEU A O 1
ATOM 863 N N . MET A 1 114 ? 0.161 -22.734 -8.43 1 94.75 114 MET A N 1
ATOM 864 C CA . MET A 1 114 ? -0.833 -23.406 -9.258 1 94.75 114 MET A CA 1
ATOM 865 C C . MET A 1 114 ? -2.23 -22.859 -8.992 1 94.75 114 MET A C 1
ATOM 867 O O . MET A 1 114 ? -3.035 -22.734 -9.914 1 94.75 114 MET A O 1
ATOM 871 N N . TRP A 1 115 ? -2.479 -22.609 -7.77 1 93.88 115 TRP A N 1
ATOM 872 C CA . TRP A 1 115 ? -3.771 -22.031 -7.418 1 93.88 115 TRP A CA 1
ATOM 873 C C . TRP A 1 115 ? -3.971 -20.672 -8.102 1 93.88 115 TRP A C 1
ATOM 875 O O . TRP A 1 115 ? -5.043 -20.406 -8.648 1 93.88 115 TRP A O 1
ATOM 885 N N . ASP A 1 116 ? -2.938 -19.875 -8.086 1 93.12 116 ASP A N 1
ATOM 886 C CA . ASP A 1 116 ? -2.99 -18.578 -8.758 1 93.12 116 ASP A CA 1
ATOM 887 C C . ASP A 1 116 ? -3.193 -18.75 -10.258 1 93.12 116 ASP A C 1
ATOM 889 O O . ASP A 1 116 ? -4.023 -18.062 -10.859 1 93.12 116 ASP A O 1
ATOM 893 N N . MET A 1 117 ? -2.469 -19.656 -10.859 1 95.31 117 MET A N 1
ATOM 894 C CA . MET A 1 117 ? -2.521 -19.875 -12.305 1 95.31 117 MET A CA 1
ATOM 895 C C . MET A 1 117 ? -3.9 -20.375 -12.727 1 95.31 117 MET A C 1
ATOM 897 O O . MET A 1 117 ? -4.398 -20 -13.789 1 95.31 117 MET A O 1
ATOM 901 N N . ARG A 1 118 ? -4.512 -21.172 -11.883 1 96.06 118 ARG A N 1
ATOM 902 C CA . ARG A 1 118 ? -5.84 -21.703 -12.164 1 96.06 118 ARG A CA 1
ATOM 903 C C . ARG A 1 118 ? -6.836 -20.578 -12.438 1 96.06 118 ARG A C 1
ATOM 905 O O . ARG A 1 118 ? -7.699 -20.719 -13.312 1 96.06 118 ARG A O 1
ATOM 912 N N . ARG A 1 119 ? -6.668 -19.469 -11.773 1 92.94 119 ARG A N 1
ATOM 913 C CA . ARG A 1 119 ? -7.633 -18.375 -11.859 1 92.94 119 ARG A CA 1
ATOM 914 C C . ARG A 1 119 ? -7.414 -17.547 -13.133 1 92.94 119 ARG A C 1
ATOM 916 O O . ARG A 1 119 ? -8.25 -16.734 -13.5 1 92.94 119 ARG A O 1
ATOM 923 N N . ARG A 1 120 ? -6.285 -17.797 -13.797 1 94.31 120 ARG A N 1
ATOM 924 C CA . ARG A 1 120 ? -5.918 -16.938 -14.914 1 94.31 120 ARG A CA 1
ATOM 925 C C . ARG A 1 120 ? -6.012 -17.688 -16.234 1 94.31 120 ARG A C 1
ATOM 927 O O . ARG A 1 120 ? -5.559 -17.188 -17.266 1 94.31 120 ARG A O 1
ATOM 934 N N . ILE A 1 121 ? -6.559 -18.891 -16.203 1 96.5 121 ILE A N 1
ATOM 935 C CA . ILE A 1 121 ? -6.754 -19.641 -17.438 1 96.5 121 ILE A CA 1
ATOM 936 C C . ILE A 1 121 ? -7.859 -18.984 -18.281 1 96.5 121 ILE A C 1
ATOM 938 O O . ILE A 1 121 ? -8.961 -18.766 -17.781 1 96.5 121 ILE A O 1
ATOM 942 N N . ASP A 1 122 ? -7.578 -18.641 -19.484 1 96.5 122 ASP A N 1
ATOM 943 C CA . ASP A 1 122 ? -8.57 -18.109 -20.406 1 96.5 122 ASP A CA 1
ATOM 944 C C . ASP A 1 122 ? -9.289 -19.219 -21.156 1 96.5 122 ASP A C 1
ATOM 946 O O . ASP A 1 122 ? -8.867 -19.625 -22.234 1 96.5 122 ASP A O 1
ATOM 950 N N . THR A 1 123 ? -10.406 -19.625 -20.688 1 95.81 123 THR A N 1
ATOM 951 C CA . THR A 1 123 ? -11.125 -20.781 -21.219 1 95.81 123 THR A CA 1
ATOM 952 C C . THR A 1 123 ? -11.758 -20.453 -22.562 1 95.81 123 THR A C 1
ATOM 954 O O . THR A 1 123 ? -12.109 -21.359 -23.328 1 95.81 123 THR A O 1
ATOM 957 N N . ALA A 1 124 ? -11.875 -19.203 -22.859 1 94.38 124 ALA A N 1
ATOM 958 C CA . ALA A 1 124 ? -12.523 -18.766 -24.094 1 94.38 124 ALA A CA 1
ATOM 959 C C . ALA A 1 124 ? -11.672 -19.125 -25.312 1 94.38 124 ALA A C 1
ATOM 961 O O . ALA A 1 124 ? -12.195 -19.266 -26.422 1 94.38 124 ALA A O 1
ATOM 962 N N . VAL A 1 125 ? -10.406 -19.266 -25.094 1 94.5 125 VAL A N 1
ATOM 963 C CA . VAL A 1 125 ? -9.531 -19.484 -26.234 1 94.5 125 VAL A CA 1
ATOM 964 C C . VAL A 1 125 ? -9.125 -20.953 -26.297 1 94.5 125 VAL A C 1
ATOM 966 O O . VAL A 1 125 ? -8.336 -21.359 -27.156 1 94.5 125 VAL A O 1
ATOM 969 N N . LEU A 1 126 ? -9.586 -21.75 -25.391 1 94.94 126 LEU A N 1
ATOM 970 C CA . LEU A 1 126 ? -9.336 -23.188 -25.391 1 94.94 126 LEU A CA 1
ATOM 971 C C . LEU A 1 126 ? -10.352 -23.906 -26.266 1 94.94 126 LEU A C 1
ATOM 973 O O . LEU A 1 126 ? -11.461 -23.422 -26.469 1 94.94 126 LEU A O 1
ATOM 977 N N . PRO A 1 127 ? -9.961 -25.016 -26.828 1 91.19 127 PRO A N 1
ATOM 978 C CA . PRO A 1 127 ? -10.945 -25.797 -27.578 1 91.19 127 PRO A CA 1
ATOM 979 C C . PRO A 1 127 ? -12.141 -26.219 -26.719 1 91.19 127 PRO A C 1
ATOM 981 O O . PRO A 1 127 ? -12.023 -26.344 -25.5 1 91.19 127 PRO A O 1
ATOM 984 N N . PRO A 1 128 ? -13.328 -26.328 -27.375 1 90 128 PRO A N 1
ATOM 985 C CA . PRO A 1 128 ? -14.492 -26.781 -26.625 1 90 128 PRO A CA 1
ATOM 986 C C . PRO A 1 128 ? -14.297 -28.172 -26.016 1 90 128 PRO A C 1
ATOM 988 O O . PRO A 1 128 ? -13.508 -28.953 -26.531 1 90 128 PRO A O 1
ATOM 991 N N . GLY A 1 129 ? -14.984 -28.484 -24.953 1 91.94 129 GLY A N 1
ATOM 992 C CA . GLY A 1 129 ? -14.891 -29.766 -24.297 1 91.94 129 GLY A CA 1
ATOM 993 C C . GLY A 1 129 ? -13.906 -29.781 -23.141 1 91.94 129 GLY A C 1
ATOM 994 O O . GLY A 1 129 ? -13.766 -28.781 -22.438 1 91.94 129 GLY A O 1
ATOM 995 N N . ARG A 1 130 ? -13.383 -30.953 -22.891 1 96 130 ARG A N 1
ATOM 996 C CA . ARG A 1 130 ? -12.484 -31.125 -21.75 1 96 130 ARG A CA 1
ATOM 997 C C . ARG A 1 130 ? -11.023 -30.984 -22.172 1 96 130 ARG A C 1
ATOM 999 O O . ARG A 1 130 ? -10.625 -31.531 -23.203 1 96 130 ARG A O 1
ATOM 1006 N N . THR A 1 131 ? -10.328 -30.172 -21.547 1 97.5 131 THR A N 1
ATOM 1007 C CA . THR A 1 131 ? -8.875 -30.062 -21.688 1 97.5 131 THR A CA 1
ATOM 1008 C C . THR A 1 131 ? -8.188 -30.375 -20.359 1 97.5 131 THR A C 1
ATOM 1010 O O . THR A 1 131 ? -8.578 -29.844 -19.312 1 97.5 131 THR A O 1
ATOM 1013 N N . VAL A 1 132 ? -7.27 -31.312 -20.359 1 98.38 132 VAL A N 1
ATOM 1014 C CA . VAL A 1 132 ? -6.512 -31.656 -19.172 1 98.38 132 VAL A CA 1
ATOM 1015 C C . VAL A 1 132 ? -5.043 -31.297 -19.359 1 98.38 132 VAL A C 1
ATOM 1017 O O . VAL A 1 132 ? -4.402 -31.734 -20.312 1 98.38 132 VAL A O 1
ATOM 1020 N N . VAL A 1 133 ? -4.516 -30.469 -18.484 1 98.56 133 VAL A N 1
ATOM 1021 C CA . VAL A 1 133 ? -3.117 -30.047 -18.516 1 98.56 133 VAL A CA 1
ATOM 1022 C C . VAL A 1 133 ? -2.4 -30.531 -17.266 1 98.56 133 VAL A C 1
ATOM 1024 O O . VAL A 1 133 ? -2.883 -30.312 -16.141 1 98.56 133 VAL A O 1
ATOM 1027 N N . GLN A 1 134 ? -1.313 -31.188 -17.438 1 98.69 134 GLN A N 1
ATOM 1028 C CA . GLN A 1 134 ? -0.521 -31.641 -16.297 1 98.69 134 GLN A CA 1
ATOM 1029 C C . GLN A 1 134 ? 0.767 -30.828 -16.156 1 98.69 134 GLN A C 1
ATOM 1031 O O . GLN A 1 134 ? 1.474 -30.625 -17.156 1 98.69 134 GLN A O 1
ATOM 1036 N N . PHE A 1 135 ? 1.035 -30.344 -14.984 1 98.44 135 PHE A N 1
ATOM 1037 C CA . PHE A 1 135 ? 2.285 -29.672 -14.648 1 98.44 135 PHE A CA 1
ATOM 1038 C C . PHE A 1 135 ? 3.182 -30.578 -13.812 1 98.44 135 PHE A C 1
ATOM 1040 O O . PHE A 1 135 ? 2.703 -31.281 -12.922 1 98.44 135 PHE A O 1
ATOM 1047 N N . ASP A 1 136 ? 4.398 -30.578 -14.156 1 98.19 136 ASP A N 1
ATOM 1048 C CA . ASP A 1 136 ? 5.43 -31.297 -13.414 1 98.19 136 ASP A CA 1
ATOM 1049 C C . ASP A 1 136 ? 6.551 -30.359 -12.984 1 98.19 136 ASP A C 1
ATOM 1051 O O . ASP A 1 136 ? 7.297 -29.844 -13.82 1 98.19 136 ASP A O 1
ATOM 1055 N N . TYR A 1 137 ? 6.633 -30.141 -11.664 1 96.94 137 TYR A N 1
ATOM 1056 C CA . TYR A 1 137 ? 7.664 -29.266 -11.109 1 96.94 137 TYR A CA 1
ATOM 1057 C C . TYR A 1 137 ? 8.828 -30.078 -10.555 1 96.94 137 TYR A C 1
ATOM 1059 O O . TYR A 1 137 ? 8.727 -30.656 -9.469 1 96.94 137 TYR A O 1
ATOM 1067 N N . SER A 1 138 ? 9.992 -29.984 -11.219 1 95.88 138 SER A N 1
ATOM 1068 C CA . SER A 1 138 ? 11.133 -30.859 -10.938 1 95.88 138 SER A CA 1
ATOM 1069 C C . SER A 1 138 ? 11.75 -30.531 -9.578 1 95.88 138 SER A C 1
ATOM 1071 O O . SER A 1 138 ? 12.422 -31.375 -8.984 1 95.88 138 SER A O 1
ATOM 1073 N N . ASP A 1 139 ? 11.609 -29.312 -9.109 1 93.31 139 ASP A N 1
ATOM 1074 C CA . ASP A 1 139 ? 12.289 -28.891 -7.887 1 93.31 139 ASP A CA 1
ATOM 1075 C C . ASP A 1 139 ? 11.328 -28.875 -6.703 1 93.31 139 ASP A C 1
ATOM 1077 O O . ASP A 1 139 ? 11.68 -28.422 -5.613 1 93.31 139 ASP A O 1
ATOM 1081 N N . ALA A 1 140 ? 10.078 -29.312 -6.895 1 92.12 140 ALA A N 1
ATOM 1082 C CA . ALA A 1 140 ? 9.117 -29.375 -5.801 1 92.12 140 ALA A CA 1
ATOM 1083 C C . ALA A 1 140 ? 9.211 -30.719 -5.074 1 92.12 140 ALA A C 1
ATOM 1085 O O . ALA A 1 140 ? 9.68 -31.703 -5.645 1 92.12 140 ALA A O 1
ATOM 1086 N N . PRO A 1 141 ? 8.914 -30.781 -3.787 1 91.12 141 PRO A N 1
ATOM 1087 C CA . PRO A 1 141 ? 8.82 -32.094 -3.113 1 91.12 141 PRO A CA 1
ATOM 1088 C C . PRO A 1 141 ? 7.836 -33.031 -3.789 1 91.12 141 PRO A C 1
ATOM 1090 O O . PRO A 1 141 ? 6.941 -32.594 -4.512 1 91.12 141 PRO A O 1
ATOM 1093 N N . PRO A 1 142 ? 7.992 -34.312 -3.576 1 92.56 142 PRO A N 1
ATOM 1094 C CA . PRO A 1 142 ? 7.195 -35.312 -4.277 1 92.56 142 PRO A CA 1
ATOM 1095 C C . PRO A 1 142 ? 5.695 -35.062 -4.164 1 92.56 142 PRO A C 1
ATOM 1097 O O . PRO A 1 142 ? 4.965 -35.219 -5.145 1 92.56 142 PRO A O 1
ATOM 1100 N N . GLU A 1 143 ? 5.262 -34.594 -3.012 1 91.38 143 GLU A N 1
ATOM 1101 C CA . GLU A 1 143 ? 3.836 -34.406 -2.768 1 91.38 143 GLU A CA 1
ATOM 1102 C C . GLU A 1 143 ? 3.297 -33.188 -3.502 1 91.38 143 GLU A C 1
ATOM 1104 O O . GLU A 1 143 ? 2.084 -33.031 -3.662 1 91.38 143 GLU A O 1
ATOM 1109 N N . LEU A 1 144 ? 4.172 -32.312 -3.973 1 91.38 144 LEU A N 1
ATOM 1110 C CA . LEU A 1 144 ? 3.777 -31.078 -4.645 1 91.38 144 LEU A CA 1
ATOM 1111 C C . LEU A 1 144 ? 4.391 -30.984 -6.039 1 91.38 144 LEU A C 1
ATOM 1113 O O . LEU A 1 144 ? 4.48 -29.906 -6.621 1 91.38 144 LEU A O 1
ATOM 1117 N N . ARG A 1 145 ? 4.793 -32.094 -6.547 1 95 145 ARG A N 1
ATOM 1118 C CA . ARG A 1 145 ? 5.516 -32.125 -7.816 1 95 145 ARG A CA 1
ATOM 1119 C C . ARG A 1 145 ? 4.555 -32.062 -9 1 95 145 ARG A C 1
ATOM 1121 O O . ARG A 1 145 ? 4.84 -31.406 -10 1 95 145 ARG A O 1
ATOM 1128 N N . ARG A 1 146 ? 3.447 -32.781 -8.789 1 97.44 146 ARG A N 1
ATOM 1129 C CA . ARG A 1 146 ? 2.541 -32.906 -9.922 1 97.44 146 ARG A CA 1
ATOM 1130 C C . ARG A 1 146 ? 1.196 -32.25 -9.625 1 97.44 146 ARG A C 1
ATOM 1132 O O . ARG A 1 146 ? 0.675 -32.375 -8.516 1 97.44 146 ARG A O 1
ATOM 1139 N N . TRP A 1 147 ? 0.72 -31.516 -10.617 1 97.75 147 TRP A N 1
ATOM 1140 C CA . TRP A 1 147 ? -0.57 -30.844 -10.562 1 97.75 147 TRP A CA 1
ATOM 1141 C C . TRP A 1 147 ? -1.329 -31 -11.875 1 97.75 147 TRP A C 1
ATOM 1143 O O . TRP A 1 147 ? -0.72 -31.094 -12.938 1 97.75 147 TRP A O 1
ATOM 1153 N N . TRP A 1 148 ? -2.654 -31.109 -11.766 1 98.38 148 TRP A N 1
ATOM 1154 C CA . TRP A 1 148 ? -3.488 -31.156 -12.969 1 98.38 148 TRP A CA 1
ATOM 1155 C C . TRP A 1 148 ? -4.488 -30.016 -12.977 1 98.38 148 TRP A C 1
ATOM 1157 O O . TRP A 1 148 ? -5.066 -29.672 -11.945 1 98.38 148 TRP A O 1
ATOM 1167 N N . LEU A 1 149 ? -4.574 -29.328 -14.07 1 98.19 149 LEU A N 1
ATOM 1168 C CA . LEU A 1 149 ? -5.719 -28.469 -14.375 1 98.19 149 LEU A CA 1
ATOM 1169 C C . LEU A 1 149 ? -6.75 -29.219 -15.203 1 98.19 149 LEU A C 1
ATOM 1171 O O . LEU A 1 149 ? -6.453 -29.672 -16.312 1 98.19 149 LEU A O 1
ATOM 1175 N N . LEU A 1 150 ? -7.91 -29.5 -14.617 1 98.19 150 LEU A N 1
ATOM 1176 C CA . LEU A 1 150 ? -9.055 -30.062 -15.328 1 98.19 150 LEU A CA 1
ATOM 1177 C C . LEU A 1 150 ? -10.016 -28.969 -15.781 1 98.19 150 LEU A C 1
ATOM 1179 O O . LEU A 1 150 ? -10.742 -28.391 -14.961 1 98.19 150 LEU A O 1
ATOM 1183 N N . ILE A 1 151 ? -10.078 -28.672 -17.094 1 97.31 151 ILE A N 1
ATOM 1184 C CA . ILE A 1 151 ? -10.82 -27.547 -17.656 1 97.31 151 ILE A CA 1
ATOM 1185 C C . ILE A 1 151 ? -12.023 -28.078 -18.422 1 97.31 151 ILE A C 1
ATOM 1187 O O . ILE A 1 151 ? -11.875 -28.828 -19.391 1 97.31 151 ILE A O 1
ATOM 1191 N N . GLU A 1 152 ? -13.156 -27.781 -17.984 1 95.31 152 GLU A N 1
ATOM 1192 C CA . GLU A 1 152 ? -14.406 -28.125 -18.656 1 95.31 152 GLU A CA 1
ATOM 1193 C C . GLU A 1 152 ? -15.266 -26.875 -18.875 1 95.31 152 GLU A C 1
ATOM 1195 O O . GLU A 1 152 ? -15.875 -26.359 -17.938 1 95.31 152 GLU A O 1
ATOM 1200 N N . ASP A 1 153 ? -15.312 -26.516 -20.156 1 89.56 153 ASP A N 1
ATOM 1201 C CA . ASP A 1 153 ? -16.016 -25.281 -20.516 1 89.56 153 ASP A CA 1
ATOM 1202 C C . ASP A 1 153 ? -15.477 -24.094 -19.703 1 89.56 153 ASP A C 1
ATOM 1204 O O . ASP A 1 153 ? -14.305 -23.75 -19.828 1 89.56 153 ASP A O 1
ATOM 1208 N N . ASP A 1 154 ? -16.219 -23.547 -18.812 1 89.62 154 ASP A N 1
ATOM 1209 C CA . ASP A 1 154 ? -15.773 -22.344 -18.125 1 89.62 154 ASP A CA 1
ATOM 1210 C C . ASP A 1 154 ? -15.266 -22.656 -16.719 1 89.62 154 ASP A C 1
ATOM 1212 O O . ASP A 1 154 ? -14.852 -21.766 -15.984 1 89.62 154 ASP A O 1
ATOM 1216 N N . ASP A 1 155 ? -15.195 -23.953 -16.453 1 93.69 155 ASP A N 1
ATOM 1217 C CA . ASP A 1 155 ? -14.773 -24.359 -15.117 1 93.69 155 ASP A CA 1
ATOM 1218 C C . ASP A 1 155 ? -13.344 -24.922 -15.141 1 93.69 155 ASP A C 1
ATOM 1220 O O . ASP A 1 155 ? -12.992 -25.703 -16.016 1 93.69 155 ASP A O 1
ATOM 1224 N N . VAL A 1 156 ? -12.57 -24.453 -14.227 1 96.62 156 VAL A N 1
ATOM 1225 C CA . VAL A 1 156 ? -11.195 -24.922 -14.094 1 96.6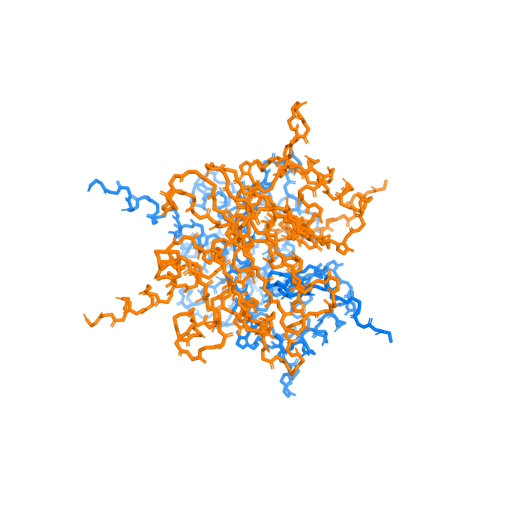2 156 VAL A CA 1
ATOM 1226 C C . VAL A 1 156 ? -10.969 -25.484 -12.688 1 96.62 156 VAL A C 1
ATOM 1228 O O . VAL A 1 156 ? -11.047 -24.75 -11.703 1 96.62 156 VAL A O 1
ATOM 1231 N N . ASP A 1 157 ? -10.664 -26.75 -12.617 1 96.44 157 ASP A N 1
ATOM 1232 C CA . ASP A 1 157 ? -10.359 -27.391 -11.344 1 96.44 157 ASP A CA 1
ATOM 1233 C C . ASP A 1 157 ? -8.867 -27.672 -11.219 1 96.44 157 ASP A C 1
ATOM 1235 O O . ASP A 1 157 ? -8.211 -28.047 -12.195 1 96.44 157 ASP A O 1
ATOM 1239 N N . LEU A 1 158 ? -8.352 -27.484 -10.047 1 97.19 158 LEU A N 1
ATOM 1240 C CA . LEU A 1 158 ? -6.969 -27.828 -9.727 1 97.19 158 LEU A CA 1
ATOM 1241 C C . LEU A 1 158 ? -6.891 -29.109 -8.906 1 97.19 158 LEU A C 1
ATOM 1243 O O . LEU A 1 158 ? -7.504 -29.203 -7.84 1 97.19 158 LEU A O 1
ATOM 1247 N N . CYS A 1 159 ? -6.121 -30.062 -9.438 1 96.88 159 CYS A N 1
ATOM 1248 C CA . CYS A 1 159 ? -6.02 -31.359 -8.789 1 96.88 159 CYS A CA 1
ATOM 1249 C C . CYS A 1 159 ? -4.582 -31.656 -8.375 1 96.88 159 CYS A C 1
ATOM 1251 O O . CYS A 1 159 ? -3.645 -31.344 -9.109 1 96.88 159 CYS A O 1
ATOM 1253 N N . GLN A 1 160 ? -4.418 -32.188 -7.195 1 94.12 160 GLN A N 1
ATOM 1254 C CA . GLN A 1 160 ? -3.102 -32.625 -6.719 1 94.12 160 GLN A CA 1
ATOM 1255 C C . GLN A 1 160 ? -2.906 -34.125 -6.871 1 94.12 160 GLN A C 1
ATOM 1257 O O . GLN A 1 160 ? -1.854 -34.656 -6.512 1 94.12 160 GLN A O 1
ATOM 1262 N N . SER A 1 161 ? -3.9 -34.812 -7.309 1 95 161 SER A N 1
ATOM 1263 C CA . SER A 1 161 ? -3.857 -36.219 -7.703 1 95 161 SER A CA 1
ATOM 1264 C C . SER A 1 161 ? -4.434 -36.406 -9.102 1 95 161 SER A C 1
ATOM 1266 O O . SER A 1 161 ? -5.211 -35.594 -9.578 1 95 161 SER A O 1
ATOM 1268 N N . ASP A 1 162 ? -3.982 -37.531 -9.727 1 95.12 162 ASP A N 1
ATOM 1269 C CA . ASP A 1 162 ? -4.422 -37.844 -11.078 1 95.12 162 ASP A CA 1
ATOM 1270 C C . ASP A 1 162 ? -5.945 -37.969 -11.148 1 95.12 162 ASP A C 1
ATOM 1272 O O . ASP A 1 162 ? -6.539 -38.812 -10.492 1 95.12 162 ASP A O 1
ATOM 1276 N N . PRO A 1 163 ? -6.566 -37.094 -11.969 1 94.75 163 PRO A N 1
ATOM 1277 C CA . PRO A 1 163 ? -8.023 -37.125 -12.055 1 94.75 163 PRO A CA 1
ATOM 1278 C C . PRO A 1 163 ? -8.547 -38.281 -12.891 1 94.75 163 PRO A C 1
ATOM 1280 O O . PRO A 1 163 ? -9.758 -38.531 -12.922 1 94.75 163 PRO A O 1
ATOM 1283 N N . GLY A 1 164 ? -7.672 -38.969 -13.625 1 96.12 164 GLY A N 1
ATOM 1284 C CA . GLY A 1 164 ? -8.078 -40.156 -14.32 1 96.12 164 GLY A CA 1
ATOM 1285 C C . GLY A 1 164 ? -8.445 -39.938 -15.773 1 96.12 164 GLY A C 1
ATOM 1286 O O . GLY A 1 164 ? -9.055 -40.781 -16.422 1 96.12 164 GLY A O 1
ATOM 1287 N N . PHE A 1 165 ? -8.18 -38.812 -16.312 1 96.56 165 PHE A N 1
ATOM 1288 C CA . PHE A 1 165 ? -8.43 -38.5 -17.703 1 96.56 165 PHE A CA 1
ATOM 1289 C C . PHE A 1 165 ? -7.121 -38.469 -18.5 1 96.56 165 PHE A C 1
ATOM 1291 O O . PHE A 1 165 ? -6.043 -38.312 -17.906 1 96.56 165 PHE A O 1
ATOM 1298 N N . GLU A 1 166 ? -7.234 -38.688 -19.828 1 96.69 166 GLU A N 1
ATOM 1299 C CA . GLU A 1 166 ? -6.066 -38.5 -20.688 1 96.69 166 GLU A CA 1
ATOM 1300 C C . GLU A 1 166 ? -5.562 -37.062 -20.641 1 96.69 166 GLU A C 1
ATOM 1302 O O . GLU A 1 166 ? -6.352 -36.125 -20.719 1 96.69 166 GLU A O 1
ATOM 1307 N N . VAL A 1 167 ? -4.324 -36.938 -20.453 1 98.19 167 VAL A N 1
ATOM 1308 C CA . VAL A 1 167 ? -3.705 -35.625 -20.406 1 98.19 167 VAL A CA 1
ATOM 1309 C C . VAL A 1 167 ? -3.5 -35.094 -21.812 1 98.19 167 VAL A C 1
ATOM 1311 O O . VAL A 1 167 ? -2.953 -35.781 -22.672 1 98.19 167 VAL A O 1
ATOM 1314 N N . ASP A 1 168 ? -3.961 -33.844 -22.047 1 98.12 168 ASP A N 1
ATOM 1315 C CA . ASP A 1 168 ? -3.869 -33.219 -23.375 1 98.12 168 ASP A CA 1
ATOM 1316 C C . ASP A 1 168 ? -2.543 -32.469 -23.547 1 98.12 168 ASP A C 1
ATOM 1318 O O . ASP A 1 168 ? -2.049 -32.344 -24.672 1 98.12 168 ASP A O 1
ATOM 1322 N N . LEU A 1 169 ? -2.035 -31.938 -22.484 1 98.31 169 LEU A N 1
ATOM 1323 C CA . LEU A 1 169 ? -0.793 -31.172 -22.516 1 98.31 169 LEU A CA 1
ATOM 1324 C C . LEU A 1 169 ? 0.007 -31.391 -21.234 1 98.31 169 LEU A C 1
ATOM 1326 O O . LEU A 1 169 ? -0.54 -31.312 -20.141 1 98.31 169 LEU A O 1
ATOM 1330 N N . TYR A 1 170 ? 1.249 -31.75 -21.391 1 98.38 170 TYR A N 1
ATOM 1331 C CA . TYR A 1 170 ? 2.197 -31.891 -20.281 1 98.38 170 TYR A CA 1
ATOM 1332 C C . TYR A 1 170 ? 3.148 -30.703 -20.234 1 98.38 170 TYR A C 1
ATOM 1334 O O . TYR A 1 170 ? 3.75 -30.344 -21.25 1 98.38 170 TYR A O 1
ATOM 1342 N N . ILE A 1 171 ? 3.244 -30.062 -19.141 1 98.56 171 ILE A N 1
ATOM 1343 C CA . ILE A 1 171 ? 4.18 -28.969 -18.938 1 98.56 171 ILE A CA 1
ATOM 1344 C C . ILE A 1 171 ? 5.203 -29.344 -17.875 1 98.56 171 ILE A C 1
ATOM 1346 O O . ILE A 1 171 ? 4.848 -29.578 -16.719 1 98.56 171 ILE A O 1
ATOM 1350 N N . ALA A 1 172 ? 6.43 -29.469 -18.266 1 98.56 172 ALA A N 1
ATOM 1351 C CA . ALA A 1 172 ? 7.531 -29.766 -17.359 1 98.56 172 ALA A CA 1
ATOM 1352 C C . ALA A 1 172 ? 8.414 -28.547 -17.125 1 98.56 172 ALA A C 1
ATOM 1354 O O . ALA A 1 172 ? 8.867 -27.906 -18.094 1 98.56 172 ALA A O 1
ATOM 1355 N N . THR A 1 173 ? 8.633 -28.188 -15.891 1 97.75 173 THR A N 1
ATOM 1356 C CA . THR A 1 173 ? 9.438 -27.031 -15.508 1 97.75 173 THR A CA 1
ATOM 1357 C C . THR A 1 173 ? 9.836 -27.109 -14.039 1 97.75 173 THR A C 1
ATOM 1359 O O . THR A 1 173 ? 9.859 -28.188 -13.453 1 97.75 173 THR A O 1
ATOM 1362 N N . SER A 1 174 ? 10.367 -26.078 -13.461 1 94.94 174 SER A N 1
ATOM 1363 C CA . SER A 1 174 ? 10.633 -25.922 -12.031 1 94.94 174 SER A CA 1
ATOM 1364 C C . SER A 1 174 ? 9.914 -24.703 -11.461 1 94.94 174 SER A C 1
ATOM 1366 O O . SER A 1 174 ? 9.562 -23.781 -12.203 1 94.94 174 SER A O 1
ATOM 1368 N N . VAL A 1 175 ? 9.617 -24.828 -10.203 1 92.69 175 VAL A N 1
ATOM 1369 C CA . VAL A 1 175 ? 8.969 -23.703 -9.555 1 92.69 175 VAL A CA 1
ATOM 1370 C C . VAL A 1 175 ? 9.859 -22.469 -9.648 1 92.69 175 VAL A C 1
ATOM 1372 O O . VAL A 1 175 ? 9.367 -21.344 -9.812 1 92.69 175 VAL A O 1
ATOM 1375 N N . ARG A 1 176 ? 11.188 -22.672 -9.664 1 90.12 176 ARG A N 1
ATOM 1376 C CA . ARG A 1 176 ? 12.156 -21.578 -9.719 1 90.12 176 ARG A CA 1
ATOM 1377 C C . ARG A 1 176 ? 12.133 -20.891 -11.07 1 90.12 176 ARG A C 1
ATOM 1379 O O . ARG A 1 176 ? 12.523 -19.719 -11.188 1 90.12 176 ARG A O 1
ATOM 1386 N N . VAL A 1 177 ? 11.656 -21.578 -12.062 1 93.44 177 VAL A N 1
ATOM 1387 C CA . VAL A 1 177 ? 11.539 -21 -13.398 1 93.44 177 VAL A CA 1
ATOM 1388 C C . VAL A 1 177 ? 10.141 -20.422 -13.594 1 93.44 177 VAL A C 1
ATOM 1390 O O . VAL A 1 177 ? 10 -19.266 -14 1 93.44 177 VAL A O 1
ATOM 1393 N N . MET A 1 178 ? 9.117 -21.156 -13.219 1 94.31 178 MET A N 1
ATOM 1394 C CA . MET A 1 178 ? 7.738 -20.766 -13.5 1 94.31 178 MET A CA 1
ATOM 1395 C C . MET A 1 178 ? 7.332 -19.562 -12.641 1 94.31 178 MET A C 1
ATOM 1397 O O . MET A 1 178 ? 6.578 -18.703 -13.094 1 94.31 178 MET A O 1
ATOM 1401 N N . GLY A 1 179 ? 7.801 -19.516 -11.414 1 91.38 179 GLY A N 1
ATOM 1402 C CA . GLY A 1 179 ? 7.473 -18.422 -10.508 1 91.38 179 GLY A CA 1
ATOM 1403 C C . GLY A 1 179 ? 7.785 -17.062 -11.078 1 91.38 179 GLY A C 1
ATOM 1404 O O . GLY A 1 179 ? 6.883 -16.25 -11.305 1 91.38 179 GLY A O 1
ATOM 1405 N N . PRO A 1 180 ? 9.086 -16.828 -11.398 1 90.5 180 PRO A N 1
ATOM 1406 C CA . PRO A 1 180 ? 9.484 -15.547 -11.992 1 90.5 180 PRO A CA 1
ATOM 1407 C C . PRO A 1 180 ? 8.773 -15.258 -13.312 1 90.5 180 PRO A C 1
ATOM 1409 O O . PRO A 1 180 ? 8.445 -14.102 -13.602 1 90.5 180 PRO A O 1
ATOM 1412 N N . VAL A 1 181 ? 8.523 -16.25 -14.086 1 93.12 181 VAL A N 1
ATOM 1413 C CA . VAL A 1 181 ? 7.801 -16.078 -15.336 1 93.12 181 VAL A CA 1
ATOM 1414 C C . VAL A 1 181 ? 6.363 -15.648 -15.047 1 93.12 181 VAL A C 1
ATOM 1416 O O . VAL A 1 181 ? 5.848 -14.719 -15.672 1 93.12 181 VAL A O 1
ATOM 1419 N N . TRP A 1 182 ? 5.75 -16.266 -14.047 1 93.62 182 TRP A N 1
ATOM 1420 C CA . TRP A 1 182 ? 4.355 -16.047 -13.688 1 93.62 182 TRP A CA 1
ATOM 1421 C C . TRP A 1 182 ? 4.129 -14.586 -13.289 1 93.62 182 TRP A C 1
ATOM 1423 O O . TRP A 1 182 ? 3.131 -13.977 -13.68 1 93.62 182 TRP A O 1
ATOM 1433 N N . ILE A 1 183 ? 5.113 -14 -12.578 1 90.56 183 ILE A N 1
ATOM 1434 C CA . ILE A 1 183 ? 4.93 -12.641 -12.086 1 90.56 183 ILE A CA 1
ATOM 1435 C C . ILE A 1 183 ? 5.562 -11.648 -13.055 1 90.56 183 ILE A C 1
ATOM 1437 O O . ILE A 1 183 ? 5.656 -10.453 -12.75 1 90.56 183 ILE A O 1
ATOM 1441 N N . GLY A 1 184 ? 6.125 -12.125 -14.148 1 90.38 184 GLY A N 1
ATOM 1442 C CA . GLY A 1 184 ? 6.586 -11.25 -15.211 1 90.38 184 GLY A CA 1
ATOM 1443 C C . GLY A 1 184 ? 8.023 -10.805 -15.039 1 90.38 184 GLY A C 1
ATOM 1444 O O . GLY A 1 184 ? 8.477 -9.867 -15.703 1 90.38 184 GLY A O 1
ATOM 1445 N N . GLN A 1 185 ? 8.727 -11.359 -14.148 1 88.12 185 GLN A N 1
ATOM 1446 C CA . GLN A 1 185 ? 10.133 -11.039 -13.984 1 88.12 185 GLN A CA 1
ATOM 1447 C C . GLN A 1 185 ? 10.969 -11.594 -15.133 1 88.12 185 GLN A C 1
ATOM 1449 O O . GLN A 1 185 ? 12.023 -11.047 -15.469 1 88.12 185 GLN A O 1
ATOM 1454 N N . ARG A 1 186 ? 10.586 -12.719 -15.641 1 90.88 186 ARG A N 1
ATOM 1455 C CA . ARG A 1 186 ? 11.172 -13.344 -16.812 1 90.88 186 ARG A CA 1
ATOM 1456 C C . ARG A 1 186 ? 10.117 -13.586 -17.891 1 90.88 186 ARG A C 1
ATOM 1458 O O . ARG A 1 186 ? 8.969 -13.914 -17.578 1 90.88 186 ARG A O 1
ATOM 1465 N N . PRO A 1 187 ? 10.57 -13.445 -19.141 1 94.06 187 PRO A N 1
ATOM 1466 C CA . PRO A 1 187 ? 9.594 -13.648 -20.203 1 94.06 187 PRO A CA 1
ATOM 1467 C C . PRO A 1 187 ? 9.266 -15.125 -20.422 1 94.06 187 PRO A C 1
ATOM 1469 O O . PRO A 1 187 ? 10.148 -15.984 -20.281 1 94.06 187 PRO A O 1
ATOM 1472 N N . LEU A 1 188 ? 8 -15.367 -20.812 1 95.75 188 LEU A N 1
ATOM 1473 C CA . LEU A 1 188 ? 7.523 -16.734 -21.016 1 95.75 188 LEU A CA 1
ATOM 1474 C C . LEU A 1 188 ? 8.125 -17.328 -22.281 1 95.75 188 LEU A C 1
ATOM 1476 O O . LEU A 1 188 ? 8.648 -18.453 -22.25 1 95.75 188 LEU A O 1
ATOM 1480 N N . ALA A 1 189 ? 8.172 -16.578 -23.344 1 94.75 189 ALA A N 1
ATOM 1481 C CA . ALA A 1 189 ? 8.562 -17.109 -24.656 1 94.75 189 ALA A CA 1
ATOM 1482 C C . ALA A 1 189 ? 10 -17.625 -24.625 1 94.75 189 ALA A C 1
ATOM 1484 O O . ALA A 1 189 ? 10.258 -18.766 -25.016 1 94.75 189 ALA A O 1
ATOM 1485 N N . PRO A 1 190 ? 10.891 -16.828 -24.141 1 96.5 190 PRO A N 1
ATOM 1486 C CA . PRO A 1 190 ? 12.266 -17.328 -24.062 1 96.5 190 PRO A CA 1
ATOM 1487 C C . PRO A 1 190 ? 12.406 -18.562 -23.172 1 96.5 190 PRO A C 1
ATOM 1489 O O . PRO A 1 190 ? 13.242 -19.422 -23.422 1 96.5 190 PRO A O 1
ATOM 1492 N N . ALA A 1 191 ? 11.672 -18.641 -22.094 1 97.06 191 ALA A N 1
ATOM 1493 C CA . ALA A 1 191 ? 11.727 -19.781 -21.188 1 97.06 191 ALA A CA 1
ATOM 1494 C C . ALA A 1 191 ? 11.289 -21.062 -21.906 1 97.06 191 ALA A C 1
ATOM 1496 O O . ALA A 1 191 ? 11.82 -22.141 -21.641 1 97.06 191 ALA A O 1
ATOM 1497 N N . ILE A 1 192 ? 10.32 -20.938 -22.797 1 96.06 192 ILE A N 1
ATOM 1498 C CA . ILE A 1 192 ? 9.852 -22.062 -23.609 1 96.06 192 ILE A CA 1
ATOM 1499 C C . ILE A 1 192 ? 10.906 -22.422 -24.656 1 96.06 192 ILE A C 1
ATOM 1501 O O . ILE A 1 192 ? 11.266 -23.594 -24.812 1 96.06 192 ILE A O 1
ATOM 1505 N N . GLU A 1 193 ? 11.445 -21.438 -25.328 1 95.44 193 GLU A N 1
ATOM 1506 C CA . GLU A 1 193 ? 12.43 -21.641 -26.391 1 95.44 193 GLU A CA 1
ATOM 1507 C C . GLU A 1 193 ? 13.688 -22.328 -25.859 1 95.44 193 GLU A C 1
ATOM 1509 O O . GLU A 1 193 ? 14.266 -23.188 -26.531 1 95.44 193 GLU A O 1
ATOM 1514 N N . ARG A 1 194 ? 14 -21.969 -24.656 1 97.25 194 ARG A N 1
ATOM 1515 C CA . ARG A 1 194 ? 15.211 -22.5 -24.047 1 97.25 194 ARG A CA 1
ATOM 1516 C C . ARG A 1 194 ? 14.922 -23.812 -23.312 1 97.25 194 ARG A C 1
ATOM 1518 O O . ARG A 1 194 ? 15.773 -24.344 -22.594 1 97.25 194 ARG A O 1
ATOM 1525 N N . GLU A 1 195 ? 13.719 -24.281 -23.375 1 96.69 195 GLU A N 1
ATOM 1526 C CA . GLU A 1 195 ? 13.258 -25.562 -22.844 1 96.69 195 GLU A CA 1
ATOM 1527 C C . GLU A 1 195 ? 13.352 -25.594 -21.312 1 96.69 195 GLU A C 1
ATOM 1529 O O . GLU A 1 195 ? 13.508 -26.656 -20.719 1 96.69 195 GLU A O 1
ATOM 1534 N N . GLU A 1 196 ? 13.414 -24.359 -20.781 1 97.81 196 GLU A N 1
ATOM 1535 C CA . GLU A 1 196 ? 13.242 -24.266 -19.344 1 97.81 196 GLU A CA 1
ATOM 1536 C C . GLU A 1 196 ? 11.812 -24.609 -18.938 1 97.81 196 GLU A C 1
ATOM 1538 O O . GLU A 1 196 ? 11.578 -25.094 -17.828 1 97.81 196 GLU A O 1
ATOM 1543 N N . ILE A 1 197 ? 10.93 -24.266 -19.75 1 98.12 197 ILE A N 1
ATOM 1544 C CA . ILE A 1 197 ? 9.547 -24.719 -19.719 1 98.12 197 ILE A CA 1
ATOM 1545 C C . ILE A 1 197 ? 9.25 -25.578 -20.953 1 98.12 197 ILE A C 1
ATOM 1547 O O . ILE A 1 197 ? 9.312 -25.094 -22.094 1 98.12 197 ILE A O 1
ATOM 1551 N N . ARG A 1 198 ? 8.977 -26.812 -20.734 1 98.31 198 ARG A N 1
ATOM 1552 C CA . ARG A 1 198 ? 8.711 -27.734 -21.844 1 98.31 198 ARG A CA 1
ATOM 1553 C C . ARG A 1 198 ? 7.234 -28.109 -21.875 1 98.31 198 ARG A C 1
ATOM 1555 O O . ARG A 1 198 ? 6.664 -28.531 -20.875 1 98.31 198 ARG A O 1
ATOM 1562 N N . ALA A 1 199 ? 6.621 -27.906 -23 1 97.19 199 ALA A N 1
ATOM 1563 C CA . ALA A 1 199 ? 5.223 -28.25 -23.234 1 97.19 199 ALA A CA 1
ATOM 1564 C C . ALA A 1 199 ? 5.098 -29.344 -24.297 1 97.19 199 ALA A C 1
ATOM 1566 O O . ALA A 1 199 ? 5.52 -29.141 -25.438 1 97.19 199 ALA A O 1
ATOM 1567 N N . CYS A 1 200 ? 4.559 -30.469 -23.906 1 96.81 200 CYS A N 1
ATOM 1568 C CA . CYS A 1 200 ? 4.406 -31.594 -24.812 1 96.81 200 CYS A CA 1
ATOM 1569 C C . CYS A 1 200 ? 2.967 -32.094 -24.828 1 96.81 200 CYS A C 1
ATOM 1571 O O . CYS A 1 200 ? 2.363 -32.312 -23.781 1 96.81 200 CYS A O 1
ATOM 1573 N N . GLY A 1 201 ? 2.357 -32.344 -25.906 1 97.12 201 GLY A N 1
ATOM 1574 C CA . GLY A 1 201 ? 0.985 -32.781 -26.062 1 97.12 201 GLY A CA 1
ATOM 1575 C C . GLY A 1 201 ? 0.307 -32.219 -27.297 1 97.12 201 GLY A C 1
ATOM 1576 O O . GLY A 1 201 ? 0.921 -32.094 -28.359 1 97.12 201 GLY A O 1
ATOM 1577 N N . ARG A 1 202 ? -0.928 -31.969 -27.172 1 96.5 202 ARG A N 1
ATOM 1578 C CA . ARG A 1 202 ? -1.671 -31.406 -28.297 1 96.5 202 ARG A CA 1
ATOM 1579 C C . ARG A 1 202 ? -1.004 -30.125 -28.828 1 96.5 202 ARG A C 1
ATOM 1581 O O . ARG A 1 202 ? -0.702 -29.219 -28.047 1 96.5 202 ARG A O 1
ATOM 1588 N N . TYR A 1 203 ? -0.774 -30.062 -30.078 1 95.06 203 TYR A N 1
ATOM 1589 C CA . TYR A 1 203 ? -0.029 -29 -30.719 1 95.06 203 TYR A CA 1
ATOM 1590 C C . TYR A 1 203 ? -0.741 -27.656 -30.547 1 95.06 203 TYR A C 1
ATOM 1592 O O . TYR A 1 203 ? -0.099 -26.625 -30.312 1 95.06 203 TYR A O 1
ATOM 1600 N N . ASP A 1 204 ? -2.002 -27.641 -30.688 1 94.88 204 ASP A N 1
ATOM 1601 C CA . ASP A 1 204 ? -2.758 -26.391 -30.578 1 94.88 204 ASP A CA 1
ATOM 1602 C C . ASP A 1 204 ? -2.631 -25.797 -29.172 1 94.88 204 ASP A C 1
ATOM 1604 O O . ASP A 1 204 ? -2.553 -24.578 -29.016 1 94.88 204 ASP A O 1
ATOM 1608 N N . LEU A 1 205 ? -2.568 -26.609 -28.172 1 96.5 205 LEU A N 1
ATOM 1609 C CA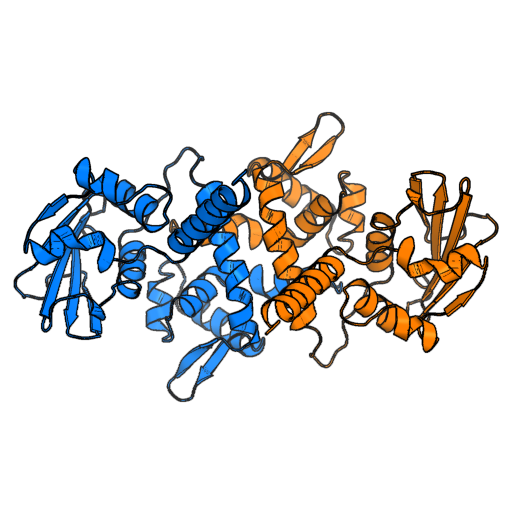 . LEU A 1 205 ? -2.438 -26.156 -26.797 1 96.5 205 LEU A CA 1
ATOM 1610 C C . LEU A 1 205 ? -1.019 -25.672 -26.516 1 96.5 205 LEU A C 1
ATOM 1612 O O . LEU A 1 205 ? -0.827 -24.625 -25.875 1 96.5 205 LEU A O 1
ATOM 1616 N N . SER A 1 206 ? -0.034 -26.422 -26.969 1 96.06 206 SER A N 1
ATOM 1617 C CA . SER A 1 206 ? 1.36 -26.094 -26.719 1 96.06 206 SER A CA 1
ATOM 1618 C C . SER A 1 206 ? 1.757 -24.797 -27.406 1 96.06 206 SER A C 1
ATOM 1620 O O . SER A 1 206 ? 2.451 -23.953 -26.828 1 96.06 206 SER A O 1
ATOM 1622 N N . ARG A 1 207 ? 1.329 -24.547 -28.609 1 92.81 207 ARG A N 1
ATOM 1623 C CA . ARG A 1 207 ? 1.712 -23.375 -29.391 1 92.81 207 ARG A CA 1
ATOM 1624 C C . ARG A 1 207 ? 1.018 -22.125 -28.875 1 92.81 207 ARG A C 1
ATOM 1626 O O . ARG A 1 207 ? 1.527 -21.016 -29.047 1 92.81 207 ARG A O 1
ATOM 1633 N N . SER A 1 208 ? -0.121 -22.359 -28.234 1 94.44 208 SER A N 1
ATOM 1634 C CA . SER A 1 208 ? -0.903 -21.203 -27.797 1 94.44 208 SER A CA 1
ATOM 1635 C C . SER A 1 208 ? -0.806 -21.031 -26.281 1 94.44 208 SER A C 1
ATOM 1637 O O . SER A 1 208 ? -1.664 -20.391 -25.672 1 94.44 208 SER A O 1
ATOM 1639 N N . LEU A 1 209 ? 0.178 -21.594 -25.656 1 95.94 209 LEU A N 1
ATOM 1640 C CA . LEU A 1 209 ? 0.318 -21.609 -24.203 1 95.94 209 LEU A CA 1
ATOM 1641 C C . LEU A 1 209 ? 0.167 -20.219 -23.625 1 95.94 209 LEU A C 1
ATOM 1643 O O . LEU A 1 209 ? -0.596 -20 -22.672 1 95.94 209 LEU A O 1
ATOM 1647 N N . GLY A 1 210 ? 0.823 -19.25 -24.188 1 94.69 210 GLY A N 1
ATOM 1648 C CA . GLY A 1 210 ? 0.776 -17.891 -23.703 1 94.69 210 GLY A CA 1
ATOM 1649 C C . GLY A 1 210 ? -0.582 -17.234 -23.891 1 94.69 210 GLY A C 1
ATOM 1650 O O . GLY A 1 210 ? -0.865 -16.203 -23.281 1 94.69 210 GLY A O 1
ATOM 1651 N N . ARG A 1 211 ? -1.433 -17.75 -24.734 1 94.81 211 ARG A N 1
ATOM 1652 C CA . ARG A 1 211 ? -2.748 -17.188 -25.016 1 94.81 211 ARG A CA 1
ATOM 1653 C C . ARG A 1 211 ? -3.773 -17.641 -23.984 1 94.81 211 ARG A C 1
ATOM 1655 O O . ARG A 1 211 ? -4.602 -16.859 -23.531 1 94.81 211 ARG A O 1
ATOM 1662 N N . TRP A 1 212 ? -3.664 -18.922 -23.641 1 95.94 212 TRP A N 1
ATOM 1663 C CA . TRP A 1 212 ? -4.695 -19.391 -22.719 1 95.94 212 TRP A CA 1
ATOM 1664 C C . TRP A 1 212 ? -4.207 -19.344 -21.281 1 95.94 212 TRP A C 1
ATOM 1666 O O . TRP A 1 212 ? -5.012 -19.359 -20.344 1 95.94 212 TRP A O 1
ATOM 1676 N N . LEU A 1 213 ? -2.9 -19.422 -21.016 1 96.25 213 LEU A N 1
ATOM 1677 C CA . LEU A 1 213 ? -2.344 -19.172 -19.703 1 96.25 213 LEU A CA 1
ATOM 1678 C C . LEU A 1 213 ? -1.952 -17.703 -19.547 1 96.25 213 LEU A C 1
ATOM 1680 O O . LEU A 1 213 ? -0.802 -17.328 -19.797 1 96.25 213 LEU A O 1
ATOM 1684 N N . LYS A 1 214 ? -2.893 -16.891 -19.094 1 95.12 214 LYS A N 1
ATOM 1685 C CA . LYS A 1 214 ? -2.58 -15.484 -18.844 1 95.12 214 LYS A CA 1
ATOM 1686 C C . LYS A 1 214 ? -1.744 -15.336 -17.578 1 95.12 214 LYS A C 1
ATOM 1688 O O . LYS A 1 214 ? -2.068 -15.914 -16.531 1 95.12 214 LYS A O 1
ATOM 1693 N N . LEU A 1 215 ? -0.726 -14.625 -17.703 1 94 215 LEU A N 1
ATOM 1694 C CA . LEU A 1 215 ? 0.148 -14.445 -16.547 1 94 215 LEU A CA 1
ATOM 1695 C C . LEU A 1 215 ? -0.536 -13.602 -15.484 1 94 215 LEU A C 1
ATOM 1697 O O . LEU A 1 215 ? -1.669 -13.156 -15.664 1 94 215 LEU A O 1
ATOM 1701 N N . SER A 1 216 ? 0.126 -13.445 -14.344 1 92.19 216 SER A N 1
ATOM 1702 C CA . SER A 1 216 ? -0.444 -12.805 -13.164 1 92.19 216 SER A CA 1
ATOM 1703 C C . SER A 1 216 ? -0.837 -11.359 -13.461 1 92.19 216 SER A C 1
ATOM 1705 O O . SER A 1 216 ? -0.37 -10.773 -14.438 1 92.19 216 SER A O 1
ATOM 1707 N N . VAL A 1 217 ? -1.733 -10.828 -12.664 1 90.5 217 VAL A N 1
ATOM 1708 C CA . VAL A 1 217 ? -2.139 -9.438 -12.805 1 90.5 217 VAL A CA 1
ATOM 1709 C C . VAL A 1 217 ? -0.924 -8.523 -12.641 1 90.5 217 VAL A C 1
ATOM 1711 O O . VAL A 1 217 ? -0.834 -7.477 -13.281 1 90.5 217 VAL A O 1
ATOM 1714 N N . ILE A 1 218 ? -0.027 -8.891 -11.789 1 89.88 218 ILE A N 1
ATOM 1715 C CA . ILE A 1 218 ? 1.204 -8.141 -11.578 1 89.88 218 ILE A CA 1
ATOM 1716 C C . ILE A 1 218 ? 2.014 -8.109 -12.867 1 89.88 218 ILE A C 1
ATOM 1718 O O . ILE A 1 218 ? 2.5 -7.051 -13.281 1 89.88 218 ILE A O 1
ATOM 1722 N N . ALA A 1 219 ? 2.156 -9.234 -13.492 1 91.31 219 ALA A N 1
ATOM 1723 C CA . ALA A 1 219 ? 2.871 -9.32 -14.758 1 91.31 219 ALA A CA 1
ATOM 1724 C C . ALA A 1 219 ? 2.217 -8.438 -15.82 1 91.31 219 ALA A C 1
ATOM 1726 O O . ALA A 1 219 ? 2.904 -7.723 -16.547 1 91.31 219 ALA A O 1
ATOM 1727 N N . GLU A 1 220 ? 0.919 -8.531 -15.844 1 91.25 220 GLU A N 1
ATOM 1728 C CA . GLU A 1 220 ? 0.171 -7.73 -16.812 1 91.25 220 GLU A CA 1
ATOM 1729 C C . GLU A 1 220 ? 0.405 -6.238 -16.594 1 91.25 220 GLU A C 1
ATOM 1731 O O . GLU A 1 220 ? 0.609 -5.492 -17.547 1 91.25 220 GLU A O 1
ATOM 1736 N N . GLN A 1 221 ? 0.391 -5.859 -15.383 1 89.69 221 GLN A N 1
ATOM 1737 C CA . GLN A 1 221 ? 0.563 -4.445 -15.055 1 89.69 221 GLN A CA 1
ATOM 1738 C C . GLN A 1 221 ? 2.002 -3.998 -15.297 1 89.69 221 GLN A C 1
ATOM 1740 O O . GLN A 1 221 ? 2.24 -2.865 -15.719 1 89.69 221 GLN A O 1
ATOM 1745 N N . ALA A 1 222 ? 2.906 -4.859 -15.008 1 88 222 ALA A N 1
ATOM 1746 C CA . ALA A 1 222 ? 4.312 -4.559 -15.266 1 88 222 ALA A CA 1
ATOM 1747 C C . ALA A 1 222 ? 4.559 -4.32 -16.75 1 88 222 ALA A C 1
ATOM 1749 O O . ALA A 1 222 ? 5.301 -3.408 -17.125 1 88 222 ALA A O 1
ATOM 1750 N N . GLU A 1 223 ? 3.953 -5.102 -17.531 1 86.31 223 GLU A N 1
ATOM 1751 C CA . GLU A 1 223 ? 4.078 -4.957 -18.984 1 86.31 223 GLU A CA 1
ATOM 1752 C C . GLU A 1 223 ? 3.467 -3.643 -19.453 1 86.31 223 GLU A C 1
ATOM 1754 O O . GLU A 1 223 ? 4.023 -2.975 -20.328 1 86.31 223 GLU A O 1
ATOM 1759 N N . ARG A 1 224 ? 2.363 -3.295 -18.875 1 83.56 224 ARG A N 1
ATOM 1760 C CA . ARG A 1 224 ? 1.677 -2.064 -19.266 1 83.56 224 ARG A CA 1
ATOM 1761 C C . ARG A 1 224 ? 2.502 -0.839 -18.891 1 83.56 224 ARG A C 1
ATOM 1763 O O . ARG A 1 224 ? 2.576 0.124 -19.656 1 83.56 224 ARG A O 1
ATOM 1770 N N . SER A 1 225 ? 3.074 -0.913 -17.797 1 78.69 225 SER A N 1
ATOM 1771 C CA . SER A 1 225 ? 3.9 0.199 -17.328 1 78.69 225 SER A CA 1
ATOM 1772 C C . SER A 1 225 ? 5.156 0.341 -18.188 1 78.69 225 SER A C 1
ATOM 1774 O O . SER A 1 225 ? 5.59 1.456 -18.484 1 78.69 225 SER A O 1
ATOM 1776 N N . ALA A 1 226 ? 5.754 -0.755 -18.562 1 76.44 226 ALA A N 1
ATOM 1777 C CA . ALA A 1 226 ? 6.941 -0.74 -19.422 1 76.44 226 ALA A CA 1
ATOM 1778 C C . ALA A 1 226 ? 6.621 -0.181 -20.797 1 76.44 226 ALA A C 1
ATOM 1780 O O . ALA A 1 226 ? 7.406 0.58 -21.375 1 76.44 226 ALA A O 1
ATOM 1781 N N . ARG A 1 227 ? 5.469 -0.471 -21.312 1 74.06 227 ARG A N 1
ATOM 1782 C CA . ARG A 1 227 ? 5.043 0.019 -22.625 1 74.06 227 ARG A CA 1
ATOM 1783 C C . ARG A 1 227 ? 4.773 1.52 -22.578 1 74.06 227 ARG A C 1
ATOM 1785 O O . ARG A 1 227 ? 5.105 2.238 -23.531 1 74.06 227 ARG A O 1
ATOM 1792 N N . ARG A 1 228 ? 4.207 1.997 -21.5 1 69.75 228 ARG A N 1
ATOM 1793 C CA . ARG A 1 228 ? 3.924 3.42 -21.344 1 69.75 228 ARG A CA 1
ATOM 1794 C C . ARG A 1 228 ? 5.215 4.227 -21.219 1 69.75 228 ARG A C 1
ATOM 1796 O O . ARG A 1 228 ? 5.312 5.328 -21.766 1 69.75 228 ARG A O 1
ATOM 1803 N N . ARG A 1 229 ? 6.16 3.654 -20.562 1 66.88 229 ARG A N 1
ATOM 1804 C CA . ARG A 1 229 ? 7.449 4.316 -20.422 1 66.88 229 ARG A CA 1
ATOM 1805 C C . ARG A 1 229 ? 8.172 4.398 -21.766 1 66.88 229 ARG A C 1
ATOM 1807 O O . ARG A 1 229 ? 8.828 5.398 -22.062 1 66.88 229 ARG A O 1
ATOM 1814 N N . MET A 1 230 ? 8.078 3.355 -22.547 1 67 230 MET A N 1
ATOM 1815 C CA . MET A 1 230 ? 8.711 3.322 -23.859 1 67 230 MET A CA 1
ATOM 1816 C C . MET A 1 230 ? 7.953 4.199 -24.844 1 67 230 MET A C 1
ATOM 1818 O O . MET A 1 230 ? 8.555 4.84 -25.703 1 67 230 MET A O 1
ATOM 1822 N N . GLY A 1 231 ? 6.633 4.184 -24.719 1 58.69 231 GLY A N 1
ATOM 1823 C CA . GLY A 1 231 ? 5.844 5.047 -25.578 1 58.69 231 GLY A CA 1
ATOM 1824 C C . GLY A 1 231 ? 5.988 6.52 -25.25 1 58.69 231 GLY A C 1
ATOM 1825 O O . GLY A 1 231 ? 5.789 7.379 -26.109 1 58.69 231 GLY A O 1
ATOM 1826 N N . SER A 1 232 ? 6.066 6.902 -24.016 1 53.41 232 SER A N 1
ATOM 1827 C CA . SER A 1 232 ? 6.273 8.289 -23.625 1 53.41 232 SER A CA 1
ATOM 1828 C C . SER A 1 232 ? 7.652 8.781 -24.062 1 53.41 232 SER A C 1
ATOM 1830 O O . SER A 1 232 ? 7.918 9.984 -24.062 1 53.41 232 SER A O 1
ATOM 1832 N N . VAL A 1 233 ? 8.633 7.965 -24.312 1 39.62 233 VAL A N 1
ATOM 1833 C CA . VAL A 1 233 ? 9.945 8.336 -24.828 1 39.62 233 VAL A CA 1
ATOM 1834 C C . VAL A 1 233 ? 9.906 8.422 -26.344 1 39.62 233 VAL A C 1
ATOM 1836 O O . VAL A 1 233 ? 10.953 8.555 -27 1 39.62 233 VAL A O 1
ATOM 1839 N N . ALA A 1 234 ? 8.766 8.18 -26.984 1 34.84 234 ALA A N 1
ATOM 1840 C CA . ALA A 1 234 ? 8.867 8.492 -28.406 1 34.84 234 ALA A CA 1
ATOM 1841 C C . ALA A 1 234 ? 9.211 9.961 -28.625 1 34.84 234 ALA A C 1
ATOM 1843 O O . ALA A 1 234 ? 8.578 10.844 -28.047 1 34.84 234 ALA A O 1
ATOM 1844 N N . PRO A 1 235 ? 10.297 10.109 -29.484 1 34.38 235 PRO A N 1
ATOM 1845 C CA . PRO A 1 235 ? 10.727 11.461 -29.828 1 34.38 235 PRO A CA 1
ATOM 1846 C C . PRO A 1 235 ? 9.602 12.305 -30.422 1 34.38 235 PRO A C 1
ATOM 1848 O O . PRO A 1 235 ? 8.648 11.766 -31 1 34.38 235 PRO A O 1
ATOM 1851 N N . MET B 1 1 ? 16.453 -17.172 16.078 1 24.55 1 MET B N 1
ATOM 1852 C CA . MET B 1 1 ? 15.008 -16.953 15.992 1 24.55 1 MET B CA 1
ATOM 1853 C C . MET B 1 1 ? 14.562 -16.859 14.531 1 24.55 1 MET B C 1
ATOM 1855 O O . MET B 1 1 ? 15.07 -16.031 13.781 1 24.55 1 MET B O 1
ATOM 1859 N N . THR B 1 2 ? 14.414 -17.938 13.812 1 33.41 2 THR B N 1
ATOM 1860 C CA . THR B 1 2 ? 14.078 -18.156 12.414 1 33.41 2 THR B CA 1
ATOM 1861 C C . THR B 1 2 ? 13.188 -17.047 11.883 1 33.41 2 THR B C 1
ATOM 1863 O O . THR B 1 2 ? 12.164 -16.719 12.5 1 33.41 2 THR B O 1
ATOM 1866 N N . ASN B 1 3 ? 13.602 -16.016 11.375 1 38.41 3 ASN B N 1
ATOM 1867 C CA . ASN B 1 3 ? 13.094 -14.688 11.016 1 38.41 3 ASN B CA 1
ATOM 1868 C C . ASN B 1 3 ? 11.695 -14.773 10.422 1 38.41 3 ASN B C 1
ATOM 1870 O O . ASN B 1 3 ? 11.508 -15.281 9.32 1 38.41 3 ASN B O 1
ATOM 1874 N N . ARG B 1 4 ? 10.602 -15.016 11.227 1 45.66 4 ARG B N 1
ATOM 1875 C CA . ARG B 1 4 ? 9.164 -15.234 11.344 1 45.66 4 ARG B CA 1
ATOM 1876 C C . ARG B 1 4 ? 8.391 -14.289 10.445 1 45.66 4 ARG B C 1
ATOM 1878 O O . ARG B 1 4 ? 7.16 -14.203 10.531 1 45.66 4 ARG B O 1
ATOM 1885 N N . THR B 1 5 ? 9.141 -13.352 9.82 1 55.5 5 THR B N 1
ATOM 1886 C CA . THR B 1 5 ? 8.422 -12.273 9.148 1 55.5 5 THR B CA 1
ATOM 1887 C C . THR B 1 5 ? 7.895 -12.742 7.793 1 55.5 5 THR B C 1
ATOM 1889 O O . THR B 1 5 ? 7.043 -12.078 7.191 1 55.5 5 THR B O 1
ATOM 1892 N N . GLY B 1 6 ? 8.281 -13.977 7.543 1 67 6 GLY B N 1
ATOM 1893 C CA . GLY B 1 6 ? 7.934 -14.375 6.188 1 67 6 GLY B CA 1
ATOM 1894 C C . GLY B 1 6 ? 6.578 -15.047 6.094 1 67 6 GLY B C 1
ATOM 1895 O O . GLY B 1 6 ? 6.059 -15.547 7.094 1 67 6 GLY B O 1
ATOM 1896 N N . TYR B 1 7 ? 5.836 -14.766 5.102 1 70.56 7 TYR B N 1
ATOM 1897 C CA . TYR B 1 7 ? 4.543 -15.391 4.828 1 70.56 7 TYR B CA 1
ATOM 1898 C C . TYR B 1 7 ? 4.723 -16.797 4.293 1 70.56 7 TYR B C 1
ATOM 1900 O O . TYR B 1 7 ? 3.742 -17.5 4.035 1 70.56 7 TYR B O 1
ATOM 1908 N N . GLY B 1 8 ? 5.992 -17.25 4.238 1 62.97 8 GLY B N 1
ATOM 1909 C CA . GLY B 1 8 ? 6.301 -18.625 3.848 1 62.97 8 GLY B CA 1
ATOM 1910 C C . GLY B 1 8 ? 6.023 -18.906 2.383 1 62.97 8 GLY B C 1
ATOM 1911 O O . GLY B 1 8 ? 6 -20.062 1.96 1 62.97 8 GLY B O 1
ATOM 1912 N N . GLN B 1 9 ? 5.531 -17.969 1.691 1 63.97 9 GLN B N 1
ATOM 1913 C CA . GLN B 1 9 ? 5.273 -18.125 0.264 1 63.97 9 GLN B CA 1
ATOM 1914 C C . GLN B 1 9 ? 5.863 -16.969 -0.529 1 63.97 9 GLN B C 1
ATOM 1916 O O . GLN B 1 9 ? 6.012 -15.859 -0.005 1 63.97 9 GLN B O 1
ATOM 1921 N N . PHE B 1 10 ? 6.406 -17.359 -1.579 1 64.94 10 PHE B N 1
ATOM 1922 C CA . PHE B 1 10 ? 6.852 -16.219 -2.375 1 64.94 10 PHE B CA 1
ATOM 1923 C C . PHE B 1 10 ? 5.707 -15.672 -3.223 1 64.94 10 PHE B C 1
ATOM 1925 O O . PHE B 1 10 ? 5.109 -16.406 -4.016 1 64.94 10 PHE B O 1
ATOM 1932 N N . CYS B 1 11 ? 5.199 -14.664 -2.93 1 82.31 11 CYS B N 1
ATOM 1933 C CA . CYS B 1 11 ? 4.375 -13.727 -3.68 1 82.31 11 CYS B CA 1
ATOM 1934 C C . CYS B 1 11 ? 4.895 -12.297 -3.531 1 82.31 11 CYS B C 1
ATOM 1936 O O . CYS B 1 11 ? 5.258 -11.875 -2.432 1 82.31 11 CYS B O 1
ATOM 1938 N N . PRO B 1 12 ? 5.125 -11.656 -4.648 1 87.56 12 PRO B N 1
ATOM 1939 C CA . PRO B 1 12 ? 5.641 -10.281 -4.582 1 87.56 12 PRO B CA 1
ATOM 1940 C C . PRO B 1 12 ? 4.871 -9.414 -3.59 1 87.56 12 PRO B C 1
ATOM 1942 O O . PRO B 1 12 ? 5.465 -8.578 -2.904 1 87.56 12 PRO B O 1
ATOM 1945 N N . VAL B 1 13 ? 3.602 -9.68 -3.467 1 91.75 13 VAL B N 1
ATOM 1946 C CA . VAL B 1 13 ? 2.797 -8.922 -2.518 1 91.75 13 VAL B CA 1
ATOM 1947 C C . VAL B 1 13 ? 3.199 -9.289 -1.091 1 91.75 13 VAL B C 1
ATOM 1949 O O . VAL B 1 13 ? 3.279 -8.414 -0.219 1 91.75 13 VAL B O 1
ATOM 1952 N N . ALA B 1 14 ? 3.471 -10.562 -0.868 1 90.56 14 ALA B N 1
ATOM 1953 C CA . ALA B 1 14 ? 3.914 -11.016 0.448 1 90.56 14 ALA B CA 1
ATOM 1954 C C . ALA B 1 14 ? 5.223 -10.344 0.848 1 90.56 14 ALA B C 1
ATOM 1956 O O . ALA B 1 14 ? 5.391 -9.93 1.997 1 90.56 14 ALA B O 1
ATOM 1957 N N . LYS B 1 15 ? 6.078 -10.234 -0.061 1 89 15 LYS B N 1
ATOM 1958 C CA . LYS B 1 15 ? 7.383 -9.641 0.223 1 89 15 LYS B CA 1
ATOM 1959 C C . LYS B 1 15 ? 7.25 -8.156 0.556 1 89 15 LYS B C 1
ATOM 1961 O O . LYS B 1 15 ? 7.883 -7.664 1.493 1 89 15 LYS B O 1
ATOM 1966 N N . ALA B 1 16 ? 6.461 -7.461 -0.188 1 92.88 16 ALA B N 1
ATOM 1967 C CA . ALA B 1 16 ? 6.184 -6.062 0.132 1 92.88 16 ALA B CA 1
ATOM 1968 C C . ALA B 1 16 ? 5.512 -5.938 1.496 1 92.88 16 ALA B C 1
ATOM 1970 O O . ALA B 1 16 ? 5.797 -5 2.25 1 92.88 16 ALA B O 1
ATOM 1971 N N . SER B 1 17 ? 4.664 -6.883 1.771 1 93.62 17 SER B N 1
ATOM 1972 C CA . SER B 1 17 ? 3.908 -6.867 3.018 1 93.62 17 SER B CA 1
ATOM 1973 C C . SER B 1 17 ? 4.824 -7.039 4.223 1 93.62 17 SER B C 1
ATOM 1975 O O . SER B 1 17 ? 4.531 -6.539 5.312 1 93.62 17 SER B O 1
ATOM 1977 N N . GLU B 1 18 ? 5.891 -7.719 4.035 1 90.31 18 GLU B N 1
ATOM 1978 C CA . GLU B 1 18 ? 6.848 -7.895 5.121 1 90.31 18 GLU B CA 1
ATOM 1979 C C . GLU B 1 18 ? 7.375 -6.551 5.617 1 90.31 18 GLU B C 1
ATOM 1981 O O . GLU B 1 18 ? 7.703 -6.402 6.797 1 90.31 18 GLU B O 1
ATOM 1986 N N . ILE B 1 19 ? 7.352 -5.594 4.777 1 92.5 19 ILE B N 1
ATOM 1987 C CA . ILE B 1 19 ? 7.812 -4.254 5.137 1 92.5 19 ILE B CA 1
ATOM 1988 C C . ILE B 1 19 ? 6.621 -3.389 5.539 1 92.5 19 ILE B C 1
ATOM 1990 O O . ILE B 1 19 ? 6.613 -2.797 6.621 1 92.5 19 ILE B O 1
ATOM 1994 N N . LEU B 1 20 ? 5.562 -3.447 4.758 1 94.56 20 LEU B N 1
ATOM 1995 C CA . LEU B 1 20 ? 4.516 -2.436 4.836 1 94.56 20 LEU B CA 1
ATOM 1996 C C . LEU B 1 20 ? 3.479 -2.805 5.891 1 94.56 20 LEU B C 1
ATOM 1998 O O . LEU B 1 20 ? 2.695 -1.954 6.324 1 94.56 20 LEU B O 1
ATOM 2002 N N . THR B 1 21 ? 3.451 -4.07 6.277 1 94.12 21 THR B N 1
ATOM 2003 C CA . THR B 1 21 ? 2.469 -4.461 7.281 1 94.12 21 THR B CA 1
ATOM 2004 C C . THR B 1 21 ? 3.031 -4.281 8.688 1 94.12 21 THR B C 1
ATOM 2006 O O . THR B 1 21 ? 2.336 -4.523 9.68 1 94.12 21 THR B O 1
ATOM 2009 N N . THR B 1 22 ? 4.258 -3.881 8.773 1 93.75 22 THR B N 1
ATOM 2010 C CA . THR B 1 22 ? 4.797 -3.539 10.086 1 93.75 22 THR B CA 1
ATOM 2011 C C . THR B 1 22 ? 4.219 -2.219 10.586 1 93.75 22 THR B C 1
ATOM 2013 O O . THR B 1 22 ? 4.293 -1.202 9.891 1 93.75 22 THR B O 1
ATOM 2016 N N . ARG B 1 23 ? 3.686 -2.273 11.789 1 93.69 23 ARG B N 1
ATOM 2017 C CA . ARG B 1 23 ? 3.023 -1.097 12.344 1 93.69 23 ARG B CA 1
ATOM 2018 C C . ARG B 1 23 ? 3.965 0.103 12.359 1 93.69 23 ARG B C 1
ATOM 2020 O O . ARG B 1 23 ? 5.137 -0.027 12.727 1 93.69 23 ARG B O 1
ATOM 2027 N N . TRP B 1 24 ? 3.531 1.287 12 1 94.94 24 TRP B N 1
ATOM 2028 C CA . TRP B 1 24 ? 4.18 2.594 11.992 1 94.94 24 TRP B CA 1
ATOM 2029 C C . TRP B 1 24 ? 5.035 2.771 10.742 1 94.94 24 TRP B C 1
ATOM 2031 O O . TRP B 1 24 ? 5.383 3.896 10.375 1 94.94 24 TRP B O 1
ATOM 2041 N N . THR B 1 25 ? 5.43 1.687 10.086 1 97 25 THR B N 1
ATOM 2042 C CA . THR B 1 25 ? 6.371 1.764 8.977 1 97 25 THR B CA 1
ATOM 2043 C C . THR B 1 25 ? 5.82 2.641 7.859 1 97 25 THR B C 1
ATOM 2045 O O . THR B 1 25 ? 6.52 3.51 7.336 1 97 25 THR B O 1
ATOM 2048 N N . PRO B 1 26 ? 4.523 2.512 7.492 1 97.12 26 PRO B N 1
ATOM 2049 C CA . PRO B 1 26 ? 4.016 3.404 6.449 1 97.12 26 PRO B CA 1
ATOM 2050 C C . PRO B 1 26 ? 4.098 4.879 6.84 1 97.12 26 PRO B C 1
ATOM 2052 O O . PRO B 1 26 ? 4.352 5.734 5.988 1 97.12 26 PRO B O 1
ATOM 2055 N N . LEU B 1 27 ? 3.967 5.188 8.094 1 95.94 27 LEU B N 1
ATOM 2056 C CA . LEU B 1 27 ? 4.012 6.57 8.547 1 95.94 27 LEU B CA 1
ATOM 2057 C C . LEU B 1 27 ? 5.445 7.09 8.57 1 95.94 27 LEU B C 1
ATOM 2059 O O . LEU B 1 27 ? 5.691 8.266 8.281 1 95.94 27 LEU B O 1
ATOM 2063 N N . ILE B 1 28 ? 6.348 6.219 8.914 1 97.56 28 ILE B N 1
ATOM 2064 C CA . ILE B 1 28 ? 7.758 6.586 8.852 1 97.56 28 ILE B CA 1
ATOM 2065 C C . ILE B 1 28 ? 8.156 6.848 7.402 1 97.56 28 ILE B C 1
ATOM 2067 O O . ILE B 1 28 ? 8.836 7.84 7.109 1 97.56 28 ILE B O 1
ATOM 2071 N N . LEU B 1 29 ? 7.699 5.98 6.523 1 97.62 29 LEU B N 1
ATOM 2072 C CA . LEU B 1 29 ? 7.984 6.16 5.105 1 97.62 29 LEU B CA 1
ATOM 2073 C C . LEU B 1 29 ? 7.367 7.457 4.586 1 97.62 29 LEU B C 1
ATOM 2075 O O . LEU B 1 29 ? 7.988 8.172 3.795 1 97.62 29 LEU B O 1
ATOM 2079 N N . ARG B 1 30 ? 6.199 7.762 4.98 1 95.69 30 ARG B N 1
ATOM 2080 C CA . ARG B 1 30 ? 5.551 9.016 4.613 1 95.69 30 ARG B CA 1
ATOM 2081 C C . ARG B 1 30 ? 6.422 10.211 4.996 1 95.69 30 ARG B C 1
ATOM 2083 O O . ARG B 1 30 ? 6.594 11.133 4.199 1 95.69 30 ARG B O 1
ATOM 2090 N N . GLU B 1 31 ? 6.973 10.148 6.238 1 95.69 31 GLU B N 1
ATOM 2091 C CA . GLU B 1 31 ? 7.832 11.234 6.703 1 95.69 31 GLU B CA 1
ATOM 2092 C C . GLU B 1 31 ? 9.078 11.367 5.828 1 95.69 31 GLU B C 1
ATOM 2094 O O . GLU B 1 31 ? 9.453 12.477 5.438 1 95.69 31 GLU B O 1
ATOM 2099 N N . LEU B 1 32 ? 9.656 10.258 5.543 1 96.94 32 LEU B N 1
ATOM 2100 C CA . LEU B 1 32 ? 10.875 10.266 4.738 1 96.94 32 LEU B CA 1
ATOM 2101 C C . LEU B 1 32 ? 10.586 10.766 3.326 1 96.94 32 LEU B C 1
ATOM 2103 O O . LEU B 1 32 ? 11.367 11.547 2.77 1 96.94 32 LEU B O 1
ATOM 2107 N N . ILE B 1 33 ? 9.477 10.359 2.822 1 94.38 33 ILE B N 1
ATOM 2108 C CA . ILE B 1 33 ? 9.07 10.781 1.488 1 94.38 33 ILE B CA 1
ATOM 2109 C C . ILE B 1 33 ? 8.781 12.281 1.489 1 94.38 33 ILE B C 1
ATOM 2111 O O . ILE B 1 33 ? 9.062 12.977 0.507 1 94.38 33 ILE B O 1
ATOM 2115 N N . SER B 1 34 ? 8.336 12.789 2.57 1 92 34 SER B N 1
ATOM 2116 C CA . SER B 1 34 ? 7.984 14.203 2.709 1 92 34 SER B CA 1
ATOM 2117 C C . SER B 1 34 ? 9.227 15.055 2.955 1 92 34 SER B C 1
ATOM 2119 O O . SER B 1 34 ? 9.133 16.281 3.039 1 92 34 SER B O 1
ATOM 2121 N N . GLY B 1 35 ? 10.391 14.375 3.213 1 91.19 35 GLY B N 1
ATOM 2122 C CA . GLY B 1 35 ? 11.625 15.141 3.238 1 91.19 35 GLY B CA 1
ATOM 2123 C C . GLY B 1 35 ? 12.32 15.109 4.586 1 91.19 35 GLY B C 1
ATOM 2124 O O . GLY B 1 35 ? 13.445 15.594 4.723 1 91.19 35 GLY B O 1
ATOM 2125 N N . SER B 1 36 ? 11.641 14.609 5.617 1 94.31 36 SER B N 1
ATOM 2126 C CA . SER B 1 36 ? 12.312 14.477 6.906 1 94.31 36 SER B CA 1
ATOM 2127 C C . SER B 1 36 ? 13.508 13.531 6.812 1 94.31 36 SER B C 1
ATOM 2129 O O . SER B 1 36 ? 13.445 12.523 6.102 1 94.31 36 SER B O 1
ATOM 2131 N N . SER B 1 37 ? 14.578 13.844 7.527 1 95.5 37 SER B N 1
ATOM 2132 C CA . SER B 1 37 ? 15.766 13.008 7.422 1 95.5 37 SER B CA 1
ATOM 2133 C C . SER B 1 37 ? 16.375 12.742 8.789 1 95.5 37 SER B C 1
ATOM 2135 O O . SER B 1 37 ? 17.062 11.734 8.992 1 95.5 37 SER B O 1
ATOM 2137 N N . GLY B 1 38 ? 16.219 13.703 9.695 1 97.06 38 GLY B N 1
ATOM 2138 C CA . GLY B 1 38 ? 16.734 13.5 11.031 1 97.06 38 GLY B CA 1
ATOM 2139 C C . GLY B 1 38 ? 15.797 12.719 11.93 1 97.06 38 GLY B C 1
ATOM 2140 O O . GLY B 1 38 ? 14.578 12.797 11.773 1 97.06 38 GLY B O 1
ATOM 2141 N N . PHE B 1 39 ? 16.406 12.031 12.977 1 97.69 39 PHE B N 1
ATOM 2142 C CA . PHE B 1 39 ? 15.625 11.219 13.898 1 97.69 39 PHE B CA 1
ATOM 2143 C C . PHE B 1 39 ? 14.539 12.047 14.562 1 97.69 39 PHE B C 1
ATOM 2145 O O . PHE B 1 39 ? 13.367 11.664 14.57 1 97.69 39 PHE B O 1
ATOM 2152 N N . ASN B 1 40 ? 14.875 13.18 15.008 1 95.81 40 ASN B N 1
ATOM 2153 C CA . ASN B 1 40 ? 13.93 14.039 15.711 1 95.81 40 ASN B CA 1
ATOM 2154 C C . ASN B 1 40 ? 12.859 14.586 14.773 1 95.81 40 ASN B C 1
ATOM 2156 O O . ASN B 1 40 ? 11.695 14.719 15.156 1 95.81 40 ASN B O 1
ATOM 2160 N N . GLU B 1 41 ? 13.266 14.977 13.602 1 95 41 GLU B N 1
ATOM 2161 C CA . GLU B 1 41 ? 12.312 15.445 12.594 1 95 41 GLU B CA 1
ATOM 2162 C C . GLU B 1 41 ? 11.273 14.375 12.273 1 95 41 GLU B C 1
ATOM 2164 O O . GLU B 1 41 ? 10.078 14.664 12.195 1 95 41 GLU B O 1
ATOM 2169 N N . ILE B 1 42 ? 11.734 13.156 12.102 1 96.81 42 ILE B N 1
ATOM 2170 C CA . ILE B 1 42 ? 10.852 12.031 11.797 1 96.81 42 ILE B CA 1
ATOM 2171 C C . ILE B 1 42 ? 9.906 11.781 12.969 1 96.81 42 ILE B C 1
ATOM 2173 O O . ILE B 1 42 ? 8.703 11.602 12.773 1 96.81 42 ILE B O 1
ATOM 2177 N N . HIS B 1 43 ? 10.438 11.891 14.156 1 96.19 43 HIS B N 1
ATOM 2178 C CA . HIS B 1 43 ? 9.633 11.625 15.336 1 96.19 43 HIS B CA 1
ATOM 2179 C C . HIS B 1 43 ? 8.516 12.656 15.492 1 96.19 43 HIS B C 1
ATOM 2181 O O . HIS B 1 43 ? 7.418 12.32 15.945 1 96.19 43 HIS B O 1
ATOM 2187 N N . ARG B 1 44 ? 8.766 13.875 15.125 1 92.44 44 ARG B N 1
ATOM 2188 C CA . ARG B 1 44 ? 7.766 14.93 15.242 1 92.44 44 ARG B CA 1
ATOM 2189 C C . ARG B 1 44 ? 6.559 14.641 14.352 1 92.44 44 ARG B C 1
ATOM 2191 O O . ARG B 1 44 ? 5.445 15.086 14.641 1 92.44 44 ARG B O 1
ATOM 2198 N N . GLY B 1 45 ? 6.773 13.875 13.297 1 92.12 45 GLY B N 1
ATOM 2199 C CA . GLY B 1 45 ? 5.695 13.508 12.391 1 92.12 45 GLY B CA 1
ATOM 2200 C C . GLY B 1 45 ? 4.914 12.297 12.867 1 92.12 45 GLY B C 1
ATOM 2201 O O . GLY B 1 45 ? 3.846 11.992 12.336 1 92.12 45 GLY B O 1
ATOM 2202 N N . VAL B 1 46 ? 5.434 11.594 13.797 1 93.44 46 VAL B N 1
ATOM 2203 C CA . VAL B 1 46 ? 4.785 10.43 14.398 1 93.44 46 VAL B CA 1
ATOM 2204 C C . VAL B 1 46 ? 4.887 10.516 15.922 1 93.44 46 VAL B C 1
ATOM 2206 O O . VAL B 1 46 ? 5.414 9.602 16.562 1 93.44 46 VAL B O 1
ATOM 2209 N N . PRO B 1 47 ? 4.234 11.508 16.453 1 88.69 47 PRO B N 1
ATOM 2210 C CA . PRO B 1 47 ? 4.492 11.852 17.859 1 88.69 47 PRO B CA 1
ATOM 2211 C C . PRO B 1 47 ? 3.977 10.797 18.828 1 88.69 47 PRO B C 1
ATOM 2213 O O . PRO B 1 47 ? 4.398 10.758 19.984 1 88.69 47 PRO B O 1
ATOM 2216 N N . LEU B 1 48 ? 3.076 9.984 18.453 1 89.88 48 LEU B N 1
ATOM 2217 C CA . LEU B 1 48 ? 2.521 8.977 19.344 1 89.88 48 LEU B CA 1
ATOM 2218 C C . LEU B 1 48 ? 3.373 7.715 19.344 1 89.88 48 LEU B C 1
ATOM 2220 O O . LEU B 1 48 ? 3.131 6.797 20.141 1 89.88 48 LEU B O 1
ATOM 2224 N N . MET B 1 49 ? 4.363 7.648 18.531 1 93.19 49 MET B N 1
ATOM 2225 C CA . MET B 1 49 ? 5.332 6.559 18.516 1 93.19 49 MET B CA 1
ATOM 2226 C C . MET B 1 49 ? 6.449 6.816 19.531 1 93.19 49 MET B C 1
ATOM 2228 O O . MET B 1 49 ? 6.992 7.918 19.594 1 93.19 49 MET B O 1
ATOM 2232 N N . SER B 1 50 ? 6.762 5.812 20.312 1 96.12 50 SER B N 1
ATOM 2233 C CA . SER B 1 50 ? 7.887 5.992 21.234 1 96.12 50 SER B CA 1
ATOM 2234 C C . SER B 1 50 ? 9.203 6.141 20.469 1 96.12 50 SER B C 1
ATOM 2236 O O . SER B 1 50 ? 9.352 5.605 19.375 1 96.12 50 SER B O 1
ATOM 2238 N N . ARG B 1 51 ? 10.148 6.82 21.078 1 97.06 51 ARG B N 1
ATOM 2239 C CA . ARG B 1 51 ? 11.469 7.012 20.469 1 97.06 51 ARG B CA 1
ATOM 2240 C C . ARG B 1 51 ? 12.18 5.68 20.266 1 97.06 51 ARG B C 1
ATOM 2242 O O . ARG B 1 51 ? 12.844 5.469 19.25 1 97.06 51 ARG B O 1
ATOM 2249 N N . ALA B 1 52 ? 12 4.801 21.203 1 98.06 52 ALA B N 1
ATOM 2250 C CA . ALA B 1 52 ? 12.617 3.479 21.109 1 98.06 52 ALA B CA 1
ATOM 2251 C C . ALA B 1 52 ? 12.055 2.689 19.938 1 98.06 52 ALA B C 1
ATOM 2253 O O . ALA B 1 52 ? 12.797 2.027 19.203 1 98.06 52 ALA B O 1
ATOM 2254 N N . LEU B 1 53 ? 10.766 2.74 19.781 1 97.94 53 LEU B N 1
ATOM 2255 C CA . LEU B 1 53 ? 10.117 2.035 18.672 1 97.94 53 LEU B CA 1
ATOM 2256 C C . LEU B 1 53 ? 10.539 2.627 17.328 1 97.94 53 LEU B C 1
ATOM 2258 O O . LEU B 1 53 ? 10.789 1.89 16.375 1 97.94 53 LEU B O 1
ATOM 2262 N N . LEU B 1 54 ? 10.602 3.939 17.266 1 98.12 54 LEU B N 1
ATOM 2263 C CA . LEU B 1 54 ? 11.062 4.578 16.047 1 98.12 54 LEU B CA 1
ATOM 2264 C C . LEU B 1 54 ? 12.477 4.113 15.695 1 98.12 54 LEU B C 1
ATOM 2266 O O . LEU B 1 54 ? 12.742 3.76 14.539 1 98.12 54 LEU B O 1
ATOM 2270 N N . ALA B 1 55 ? 13.336 4.125 16.672 1 98.19 55 ALA B N 1
ATOM 2271 C CA . ALA B 1 55 ? 14.711 3.678 16.453 1 98.19 55 ALA B CA 1
ATOM 2272 C C . ALA B 1 55 ? 14.742 2.25 15.906 1 98.19 55 ALA B C 1
ATOM 2274 O O . ALA B 1 55 ? 15.477 1.956 14.961 1 98.19 55 ALA B O 1
ATOM 2275 N N . SER B 1 56 ? 13.992 1.393 16.5 1 98.19 56 SER B N 1
ATOM 2276 C CA . SER B 1 56 ? 13.914 -0.003 16.078 1 98.19 56 SER B CA 1
ATOM 2277 C C . SER B 1 56 ? 13.414 -0.121 14.648 1 98.19 56 SER B C 1
ATOM 2279 O O . SER B 1 56 ? 13.969 -0.878 13.852 1 98.19 56 SER B O 1
ATOM 2281 N N . ARG B 1 57 ? 12.344 0.612 14.289 1 98 57 ARG B N 1
ATOM 2282 C CA . ARG B 1 57 ? 11.789 0.569 12.945 1 98 57 ARG B CA 1
ATOM 2283 C C . ARG B 1 57 ? 12.789 1.089 11.922 1 98 57 ARG B C 1
ATOM 2285 O O . ARG B 1 57 ? 12.898 0.545 10.82 1 98 57 ARG B O 1
ATOM 2292 N N . LEU B 1 58 ? 13.469 2.146 12.281 1 98.25 58 LEU B N 1
ATOM 2293 C CA . LEU B 1 58 ? 14.469 2.695 11.367 1 98.25 58 LEU B CA 1
ATOM 2294 C C . LEU B 1 58 ? 15.609 1.705 11.156 1 98.25 58 LEU B C 1
ATOM 2296 O O . LEU B 1 58 ? 16.094 1.548 10.031 1 98.25 58 LEU B O 1
ATOM 2300 N N . ARG B 1 59 ? 16.047 1.047 12.195 1 97.62 59 ARG B N 1
ATOM 2301 C CA . ARG B 1 59 ? 17.078 0.016 12.07 1 97.62 59 ARG B CA 1
ATOM 2302 C C . ARG B 1 59 ? 16.625 -1.102 11.141 1 97.62 59 ARG B C 1
ATOM 2304 O O . ARG B 1 59 ? 17.391 -1.593 10.32 1 97.62 59 ARG B O 1
ATOM 2311 N N . GLU B 1 60 ? 15.398 -1.536 11.273 1 97 60 GLU B N 1
ATOM 2312 C CA . GLU B 1 60 ? 14.828 -2.576 10.422 1 97 60 GLU B CA 1
ATOM 2313 C C . GLU B 1 60 ? 14.797 -2.135 8.961 1 97 60 GLU B C 1
ATOM 2315 O O . GLU B 1 60 ? 15.109 -2.916 8.062 1 97 60 GLU B O 1
ATOM 2320 N N . LEU B 1 61 ? 14.391 -0.91 8.742 1 97.56 61 LEU B N 1
ATOM 2321 C CA . LEU B 1 61 ? 14.32 -0.385 7.383 1 97.56 61 LEU B CA 1
ATOM 2322 C C . LEU B 1 61 ? 15.711 -0.313 6.754 1 97.56 61 LEU B C 1
ATOM 2324 O O . LEU B 1 61 ? 15.859 -0.537 5.551 1 97.56 61 LEU B O 1
ATOM 2328 N N . VAL B 1 62 ? 16.734 0.009 7.574 1 97.31 62 VAL B N 1
ATOM 2329 C CA . VAL B 1 62 ? 18.109 0.008 7.102 1 97.31 62 VAL B CA 1
ATOM 2330 C C . VAL B 1 62 ? 18.547 -1.42 6.781 1 97.31 62 VAL B C 1
ATOM 2332 O O . VAL B 1 62 ? 19.141 -1.671 5.73 1 97.31 62 VAL B O 1
ATOM 2335 N N . ALA B 1 63 ? 18.219 -2.35 7.625 1 94.5 63 ALA B N 1
ATOM 2336 C CA . ALA B 1 63 ? 18.578 -3.752 7.426 1 94.5 63 ALA B CA 1
ATOM 2337 C C . ALA B 1 63 ? 17.938 -4.301 6.148 1 94.5 63 ALA B C 1
ATOM 2339 O O . ALA B 1 63 ? 18.547 -5.133 5.461 1 94.5 63 ALA B O 1
ATOM 2340 N N . HIS B 1 64 ? 16.719 -3.816 5.844 1 92.56 64 HIS B N 1
ATOM 2341 C CA . HIS B 1 64 ? 16.016 -4.258 4.645 1 92.56 64 HIS B CA 1
ATOM 2342 C C . HIS B 1 64 ? 16.469 -3.471 3.418 1 92.56 64 HIS B C 1
ATOM 2344 O O . HIS B 1 64 ? 15.961 -3.695 2.312 1 92.56 64 HIS B O 1
ATOM 2350 N N . ARG B 1 65 ? 17.344 -2.484 3.609 1 94.88 65 ARG B N 1
ATOM 2351 C CA . ARG B 1 65 ? 17.922 -1.663 2.549 1 94.88 65 ARG B CA 1
ATOM 2352 C C . ARG B 1 65 ? 16.859 -0.77 1.91 1 94.88 65 ARG B C 1
ATOM 2354 O O . ARG B 1 65 ? 16.875 -0.535 0.701 1 94.88 65 ARG B O 1
ATOM 2361 N N . ILE B 1 66 ? 15.945 -0.387 2.668 1 96.81 66 ILE B N 1
ATOM 2362 C CA . ILE B 1 66 ? 14.922 0.565 2.25 1 96.81 66 ILE B CA 1
ATOM 2363 C C . ILE B 1 66 ? 15.375 1.987 2.566 1 96.81 66 ILE B C 1
ATOM 2365 O O . ILE B 1 66 ? 15.039 2.93 1.847 1 96.81 66 ILE B O 1
ATOM 2369 N N . VAL B 1 67 ? 16.094 2.113 3.68 1 98.06 67 VAL B N 1
ATOM 2370 C CA . VAL B 1 67 ? 16.625 3.377 4.176 1 98.06 67 VAL B CA 1
ATOM 2371 C C . VAL B 1 67 ? 18.141 3.252 4.387 1 98.06 67 VAL B C 1
ATOM 2373 O O . VAL B 1 67 ? 18.641 2.17 4.699 1 98.06 67 VAL B O 1
ATOM 2376 N N . LEU B 1 68 ? 18.797 4.27 4.109 1 97.94 68 LEU B N 1
ATOM 2377 C CA . LEU B 1 68 ? 20.219 4.363 4.445 1 97.94 68 LEU B CA 1
ATOM 2378 C C . LEU B 1 68 ? 20.453 5.453 5.488 1 97.94 68 LEU B C 1
ATOM 2380 O O . LEU B 1 68 ? 19.75 6.465 5.504 1 97.94 68 LEU B O 1
ATOM 2384 N N . ARG B 1 69 ? 21.312 5.199 6.352 1 97.06 69 ARG B N 1
ATOM 2385 C CA . ARG B 1 69 ? 21.781 6.203 7.301 1 97.06 69 ARG B CA 1
ATOM 2386 C C . ARG B 1 69 ? 23.172 6.711 6.922 1 97.06 69 ARG B C 1
ATOM 2388 O O . ARG B 1 69 ? 24.125 5.941 6.887 1 97.06 69 ARG B O 1
ATOM 2395 N N . ASP B 1 70 ? 23.219 7.906 6.602 1 94.06 70 ASP B N 1
ATOM 2396 C CA . ASP B 1 70 ? 24.5 8.414 6.102 1 94.06 70 ASP B CA 1
ATOM 2397 C C . ASP B 1 70 ? 25.422 8.812 7.25 1 94.06 70 ASP B C 1
ATOM 2399 O O . ASP B 1 70 ? 25.094 8.602 8.422 1 94.06 70 ASP B O 1
ATOM 2403 N N . GLY B 1 71 ? 26.641 9.242 6.938 1 91.75 71 GLY B N 1
ATOM 2404 C CA . GLY B 1 71 ? 27.672 9.555 7.91 1 91.75 71 GLY B CA 1
ATOM 2405 C C . GLY B 1 71 ? 27.266 10.648 8.883 1 91.75 71 GLY B C 1
ATOM 2406 O O . GLY B 1 71 ? 27.766 10.703 10.008 1 91.75 71 GLY B O 1
ATOM 2407 N N . SER B 1 72 ? 26.359 11.531 8.531 1 93.56 72 SER B N 1
ATOM 2408 C CA . SER B 1 72 ? 25.891 12.633 9.367 1 93.56 72 SER B CA 1
ATOM 2409 C C . SER B 1 72 ? 24.766 12.18 10.297 1 93.56 72 SER B C 1
ATOM 2411 O O . SER B 1 72 ? 24.359 12.93 11.18 1 93.56 72 SER B O 1
ATOM 2413 N N . GLY B 1 73 ? 24.297 10.93 10.055 1 94.69 73 GLY B N 1
ATOM 2414 C CA . GLY B 1 73 ? 23.219 10.406 10.875 1 94.69 73 GLY B CA 1
ATOM 2415 C C . GLY B 1 73 ? 21.859 10.586 10.242 1 94.69 73 GLY B C 1
ATOM 2416 O O . GLY B 1 73 ? 20.844 10.141 10.797 1 94.69 73 GLY B O 1
ATOM 2417 N N . ALA B 1 74 ? 21.828 11.18 9.109 1 96.94 74 ALA B N 1
ATOM 2418 C CA . ALA B 1 74 ? 20.562 11.422 8.414 1 96.94 74 ALA B CA 1
ATOM 2419 C C . ALA B 1 74 ? 20.062 10.148 7.738 1 96.94 74 ALA B C 1
ATOM 2421 O O . ALA B 1 74 ? 20.844 9.344 7.254 1 96.94 74 ALA B O 1
ATOM 2422 N N . TYR B 1 75 ? 18.797 9.984 7.805 1 98.19 75 TYR B N 1
ATOM 2423 C CA . TYR B 1 75 ? 18.141 8.867 7.129 1 98.19 75 TYR B CA 1
ATOM 2424 C C . TYR B 1 75 ? 17.625 9.297 5.754 1 98.19 75 TYR B C 1
ATOM 2426 O O . TYR B 1 75 ? 17 10.344 5.617 1 98.19 75 TYR B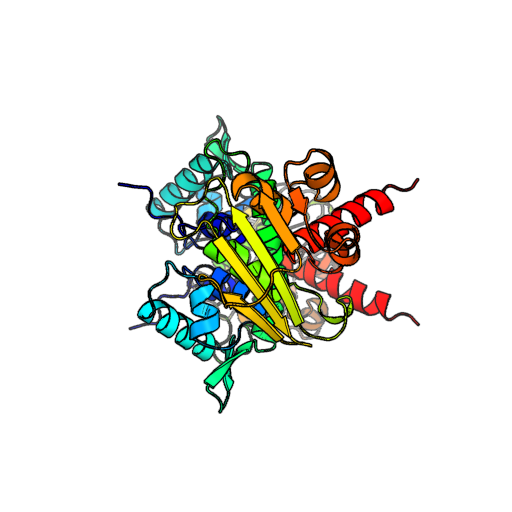 O 1
ATOM 2434 N N . ARG B 1 76 ? 17.938 8.461 4.789 1 97.5 76 ARG B N 1
ATOM 2435 C CA . ARG B 1 76 ? 17.484 8.719 3.424 1 97.5 76 ARG B CA 1
ATOM 2436 C C . ARG B 1 76 ? 16.938 7.449 2.779 1 97.5 76 ARG B C 1
ATOM 2438 O O . ARG B 1 76 ? 17.359 6.34 3.111 1 97.5 76 ARG B O 1
ATOM 2445 N N . LEU B 1 77 ? 16.016 7.664 1.877 1 97.56 77 LEU B N 1
ATOM 2446 C CA . LEU B 1 77 ? 15.461 6.523 1.157 1 97.56 77 LEU B CA 1
ATOM 2447 C C . LEU B 1 77 ? 16.453 6.004 0.114 1 97.56 77 LEU B C 1
ATOM 2449 O O . LEU B 1 77 ? 17.109 6.793 -0.564 1 97.56 77 LEU B O 1
ATOM 2453 N N . THR B 1 78 ? 16.625 4.699 0.053 1 97.38 78 THR B N 1
ATOM 2454 C CA . THR B 1 78 ? 17.281 4.086 -1.103 1 97.38 78 THR B CA 1
ATOM 2455 C C . THR B 1 78 ? 16.359 4.145 -2.324 1 97.38 78 THR B C 1
ATOM 2457 O O . THR B 1 78 ? 15.258 4.676 -2.252 1 97.38 78 THR B O 1
ATOM 2460 N N . GLU B 1 79 ? 16.859 3.613 -3.453 1 96.38 79 GLU B N 1
ATOM 2461 C CA . GLU B 1 79 ? 15.992 3.51 -4.629 1 96.38 79 GLU B CA 1
ATOM 2462 C C . GLU B 1 79 ? 14.766 2.648 -4.344 1 96.38 79 GLU B C 1
ATOM 2464 O O . GLU B 1 79 ? 13.648 3.002 -4.73 1 96.38 79 GLU B O 1
ATOM 2469 N N . ALA B 1 80 ? 14.945 1.538 -3.68 1 96 80 ALA B N 1
ATOM 2470 C CA . ALA B 1 80 ? 13.852 0.651 -3.303 1 96 80 ALA B CA 1
ATOM 2471 C C . ALA B 1 80 ? 12.867 1.359 -2.375 1 96 80 ALA B C 1
ATOM 2473 O O . ALA B 1 80 ? 11.656 1.189 -2.502 1 96 80 ALA B O 1
ATOM 2474 N N . GLY B 1 81 ? 13.414 2.152 -1.447 1 97.19 81 GLY B N 1
ATOM 2475 C CA . GLY B 1 81 ? 12.578 2.918 -0.539 1 97.19 81 GLY B CA 1
ATOM 2476 C C . GLY B 1 81 ? 11.758 3.984 -1.24 1 97.19 81 GLY B C 1
ATOM 2477 O O . GLY B 1 81 ? 10.562 4.137 -0.969 1 97.19 81 GLY B O 1
ATOM 2478 N N . ALA B 1 82 ? 12.445 4.703 -2.131 1 97.12 82 ALA B N 1
ATOM 2479 C CA . ALA B 1 82 ? 11.766 5.754 -2.889 1 97.12 82 ALA B CA 1
ATOM 2480 C C . ALA B 1 82 ? 10.641 5.18 -3.74 1 97.12 82 ALA B C 1
ATOM 2482 O O . ALA B 1 82 ? 9.609 5.824 -3.93 1 97.12 82 ALA B O 1
ATOM 2483 N N . ALA B 1 83 ? 10.805 3.957 -4.152 1 96.31 83 ALA B N 1
ATOM 2484 C CA . ALA B 1 83 ? 9.828 3.299 -5.02 1 96.31 83 ALA B CA 1
ATOM 2485 C C . ALA B 1 83 ? 8.578 2.908 -4.238 1 96.31 83 ALA B C 1
ATOM 2487 O O . ALA B 1 83 ? 7.555 2.553 -4.828 1 96.31 83 ALA B O 1
ATOM 2488 N N . LEU B 1 84 ? 8.578 3.021 -2.908 1 97.12 84 LEU B N 1
ATOM 2489 C CA . LEU B 1 84 ? 7.387 2.795 -2.096 1 97.12 84 LEU B CA 1
ATOM 2490 C C . LEU B 1 84 ? 6.512 4.043 -2.051 1 97.12 84 LEU B C 1
ATOM 2492 O O . LEU B 1 84 ? 5.355 3.98 -1.635 1 97.12 84 LEU B O 1
ATOM 2496 N N . GLY B 1 85 ? 7.008 5.176 -2.533 1 96 85 GLY B N 1
ATOM 2497 C CA . GLY B 1 85 ? 6.32 6.457 -2.516 1 96 85 GLY B CA 1
ATOM 2498 C C . GLY B 1 85 ? 4.922 6.391 -3.102 1 96 85 GLY B C 1
ATOM 2499 O O . GLY B 1 85 ? 3.945 6.734 -2.432 1 96 85 GLY B O 1
ATOM 2500 N N . PRO B 1 86 ? 4.812 5.887 -4.289 1 95.19 86 PRO B N 1
ATOM 2501 C CA . PRO B 1 86 ? 3.496 5.801 -4.922 1 95.19 86 PRO B CA 1
ATOM 2502 C C . PRO B 1 86 ? 2.506 4.965 -4.113 1 95.19 86 PRO B C 1
ATOM 2504 O O . PRO B 1 86 ? 1.31 5.266 -4.098 1 95.19 86 PRO B O 1
ATOM 2507 N N . ILE B 1 87 ? 2.969 3.951 -3.469 1 97.44 87 ILE B N 1
ATOM 2508 C CA . ILE B 1 87 ? 2.109 3.105 -2.648 1 97.44 87 ILE B CA 1
ATOM 2509 C C . ILE B 1 87 ? 1.605 3.895 -1.443 1 97.44 87 ILE B C 1
ATOM 2511 O O . ILE B 1 87 ? 0.408 3.898 -1.151 1 97.44 87 ILE B O 1
ATOM 2515 N N . ILE B 1 88 ? 2.506 4.613 -0.789 1 97.19 88 ILE B N 1
ATOM 2516 C CA . ILE B 1 88 ? 2.158 5.414 0.38 1 97.19 88 ILE B CA 1
ATOM 2517 C C . ILE B 1 88 ? 1.173 6.508 -0.02 1 97.19 88 ILE B C 1
ATOM 2519 O O . ILE B 1 88 ? 0.19 6.758 0.682 1 97.19 88 ILE B O 1
ATOM 2523 N N . ILE B 1 89 ? 1.391 7.133 -1.126 1 95.12 89 ILE B N 1
ATOM 2524 C CA . ILE B 1 89 ? 0.512 8.188 -1.613 1 95.12 89 ILE B CA 1
ATOM 2525 C C . ILE B 1 89 ? -0.861 7.609 -1.942 1 95.12 89 ILE B C 1
ATOM 2527 O O . ILE B 1 89 ? -1.89 8.188 -1.588 1 95.12 89 ILE B O 1
ATOM 2531 N N . ALA B 1 90 ? -0.889 6.438 -2.568 1 96.12 90 ALA B N 1
ATOM 2532 C CA . ALA B 1 90 ? -2.154 5.777 -2.883 1 96.12 90 ALA B CA 1
ATOM 2533 C C . ALA B 1 90 ? -2.918 5.426 -1.609 1 96.12 90 ALA B C 1
ATOM 2535 O O . ALA B 1 90 ? -4.148 5.52 -1.568 1 96.12 90 ALA B O 1
ATOM 2536 N N . MET B 1 91 ? -2.199 4.996 -0.604 1 95.94 91 MET B N 1
ATOM 2537 C CA . MET B 1 91 ? -2.82 4.758 0.696 1 95.94 91 MET B CA 1
ATOM 2538 C C . MET B 1 91 ? -3.488 6.023 1.219 1 95.94 91 MET B C 1
ATOM 2540 O O . MET B 1 91 ? -4.621 5.98 1.704 1 95.94 91 MET B O 1
ATOM 2544 N N . GLY B 1 92 ? -2.771 7.121 1.09 1 93.62 92 GLY B N 1
ATOM 2545 C CA . GLY B 1 92 ? -3.32 8.398 1.511 1 93.62 92 GLY B CA 1
ATOM 2546 C C . GLY B 1 92 ? -4.566 8.797 0.743 1 93.62 92 GLY B C 1
ATOM 2547 O O . GLY B 1 92 ? -5.547 9.258 1.334 1 93.62 92 GLY B O 1
ATOM 2548 N N . LEU B 1 93 ? -4.527 8.594 -0.56 1 93.81 93 LEU B N 1
ATOM 2549 C CA . LEU B 1 93 ? -5.672 8.922 -1.403 1 93.81 93 LEU B CA 1
ATOM 2550 C C . LEU B 1 93 ? -6.875 8.055 -1.042 1 93.81 93 LEU B C 1
ATOM 2552 O O . LEU B 1 93 ? -8 8.555 -0.979 1 93.81 93 LEU B O 1
ATOM 2556 N N . TRP B 1 94 ? -6.672 6.816 -0.808 1 95.38 94 TRP B N 1
ATOM 2557 C CA . TRP B 1 94 ? -7.742 5.922 -0.38 1 95.38 94 TRP B CA 1
ATOM 2558 C C . TRP B 1 94 ? -8.336 6.383 0.946 1 95.38 94 TRP B C 1
ATOM 2560 O O . TRP B 1 94 ? -9.562 6.488 1.082 1 95.38 94 TRP B O 1
ATOM 2570 N N . GLY B 1 95 ? -7.43 6.629 1.929 1 91 95 GLY B N 1
ATOM 2571 C CA . GLY B 1 95 ? -7.887 7.086 3.232 1 91 95 GLY B CA 1
ATOM 2572 C C . GLY B 1 95 ? -8.688 8.375 3.168 1 91 95 GLY B C 1
ATOM 2573 O O . GLY B 1 95 ? -9.672 8.531 3.885 1 91 95 GLY B O 1
ATOM 2574 N N . GLN B 1 96 ? -8.18 9.266 2.34 1 88.81 96 GLN B N 1
ATOM 2575 C CA . GLN B 1 96 ? -8.859 10.547 2.148 1 88.81 96 GLN B CA 1
ATOM 2576 C C . GLN B 1 96 ? -10.281 10.336 1.64 1 88.81 96 GLN B C 1
ATOM 2578 O O . GLN B 1 96 ? -11.211 11.016 2.08 1 88.81 96 GLN B O 1
ATOM 2583 N N . ARG B 1 97 ? -10.492 9.398 0.812 1 88.69 97 ARG B N 1
ATOM 2584 C CA . ARG B 1 97 ? -11.766 9.203 0.126 1 88.69 97 ARG B CA 1
ATOM 2585 C C . ARG B 1 97 ? -12.703 8.328 0.953 1 88.69 97 ARG B C 1
ATOM 2587 O O . ARG B 1 97 ? -13.906 8.57 0.995 1 88.69 97 ARG B O 1
ATOM 2594 N N . TRP B 1 98 ? -12.195 7.387 1.661 1 87.19 98 TRP B N 1
ATOM 2595 C CA . TRP B 1 98 ? -13.078 6.32 2.137 1 87.19 98 TRP B CA 1
ATOM 2596 C C . TRP B 1 98 ? -13.148 6.312 3.66 1 87.19 98 TRP B C 1
ATOM 2598 O O . TRP B 1 98 ? -13.961 5.598 4.246 1 87.19 98 TRP B O 1
ATOM 2608 N N . VAL B 1 99 ? -12.305 6.891 4.367 1 72.19 99 VAL B N 1
ATOM 2609 C CA . VAL B 1 99 ? -12.336 6.82 5.824 1 72.19 99 VAL B CA 1
ATOM 2610 C C . VAL B 1 99 ? -13.062 8.039 6.387 1 72.19 99 VAL B C 1
ATOM 2612 O O . VAL B 1 99 ? -13.75 7.941 7.41 1 72.19 99 VAL B O 1
ATOM 2615 N N . GLU B 1 100 ? -13.328 9.102 5.883 1 61.78 100 GLU B N 1
ATOM 2616 C CA . GLU B 1 100 ? -13.977 10.258 6.492 1 61.78 100 GLU B CA 1
ATOM 2617 C C . GLU B 1 100 ? -15.383 9.906 6.977 1 61.78 100 GLU B C 1
ATOM 2619 O O . GLU B 1 100 ? -15.859 10.453 7.969 1 61.78 100 GLU B O 1
ATOM 2624 N N . SER B 1 101 ? -16.078 9.086 6.086 1 49.03 101 SER B N 1
ATOM 2625 C CA . SER B 1 101 ? -17.516 9.094 6.336 1 49.03 101 SER B CA 1
ATOM 2626 C C . SER B 1 101 ? -17.828 8.633 7.754 1 49.03 101 SER B C 1
ATOM 2628 O O . SER B 1 101 ? -18.984 8.586 8.148 1 49.03 101 SER B O 1
ATOM 2630 N N . ALA B 1 102 ? -16.859 8.016 8.391 1 44.16 102 ALA B N 1
ATOM 2631 C CA . ALA B 1 102 ? -17.469 7.57 9.641 1 44.16 102 ALA B CA 1
ATOM 2632 C C . ALA B 1 102 ? -17.703 8.742 10.594 1 44.16 102 ALA B C 1
ATOM 2634 O O . ALA B 1 102 ? -17.031 9.781 10.477 1 44.16 102 ALA B O 1
ATOM 2635 N N . ALA B 1 103 ? -18.797 8.633 11.352 1 43.88 103 ALA B N 1
ATOM 2636 C CA . ALA B 1 103 ? -19.469 9.531 12.281 1 43.88 103 ALA B CA 1
ATOM 2637 C C . ALA B 1 103 ? -18.469 10.367 13.07 1 43.88 103 ALA B C 1
ATOM 2639 O O . ALA B 1 103 ? -18.781 11.484 13.5 1 43.88 103 ALA B O 1
ATOM 2640 N N . ASP B 1 104 ? -17.422 9.703 13.578 1 50.06 104 ASP B N 1
ATOM 2641 C CA . ASP B 1 104 ? -16.594 10.469 14.5 1 50.06 104 ASP B CA 1
ATOM 2642 C C . ASP B 1 104 ? -15.516 11.258 13.742 1 50.06 104 ASP B C 1
ATOM 2644 O O . ASP B 1 104 ? -14.711 10.672 13.023 1 50.06 104 ASP B O 1
ATOM 2648 N N . GLY B 1 105 ? -15.82 12.344 13.133 1 52.12 105 GLY B N 1
ATOM 2649 C CA . GLY B 1 105 ? -14.898 13.266 12.492 1 52.12 105 GLY B CA 1
ATOM 2650 C C . GLY B 1 105 ? -13.445 12.953 12.789 1 52.12 105 GLY B C 1
ATOM 2651 O O . GLY B 1 105 ? -13.125 12.344 13.812 1 52.12 105 GLY B O 1
ATOM 2652 N N . PRO B 1 106 ? -12.555 12.984 11.789 1 58.44 106 PRO B N 1
ATOM 2653 C CA . PRO B 1 106 ? -11.133 12.68 11.961 1 58.44 106 PRO B CA 1
ATOM 2654 C C . PRO B 1 106 ? -10.5 13.445 13.125 1 58.44 106 PRO B C 1
ATOM 2656 O O . PRO B 1 106 ? -10.906 14.578 13.414 1 58.44 106 PRO B O 1
ATOM 2659 N N . ASP B 1 107 ? -10 12.773 14.094 1 70 107 ASP B N 1
ATOM 2660 C CA . ASP B 1 107 ? -9.234 13.359 15.188 1 70 107 ASP B CA 1
ATOM 2661 C C . ASP B 1 107 ? -7.906 13.93 14.688 1 70 107 ASP B C 1
ATOM 2663 O O . ASP B 1 107 ? -6.859 13.297 14.836 1 70 107 ASP B O 1
ATOM 2667 N N . TRP B 1 108 ? -7.988 15.141 14.109 1 77.94 108 TRP B N 1
ATOM 2668 C CA . TRP B 1 108 ? -6.785 15.836 13.664 1 77.94 108 TRP B CA 1
ATOM 2669 C C . TRP B 1 108 ? -5.984 16.344 14.859 1 77.94 108 TRP B C 1
ATOM 2671 O O . TRP B 1 108 ? -6.555 16.828 15.844 1 77.94 108 TRP B O 1
ATOM 2681 N N . ASP B 1 109 ? -4.758 16.172 14.758 1 83.44 109 ASP B N 1
ATOM 2682 C CA . ASP B 1 109 ? -3.818 16.766 15.703 1 83.44 109 ASP B CA 1
ATOM 2683 C C . ASP B 1 109 ? -3.172 18.016 15.133 1 83.44 109 ASP B C 1
ATOM 2685 O O . ASP B 1 109 ? -2.482 17.953 14.109 1 83.44 109 ASP B O 1
ATOM 2689 N N . ALA B 1 110 ? -3.361 19.141 15.852 1 90.75 110 ALA B N 1
ATOM 2690 C CA . ALA B 1 110 ? -2.875 20.422 15.352 1 90.75 110 ALA B CA 1
ATOM 2691 C C . ALA B 1 110 ? -1.36 20.406 15.164 1 90.75 110 ALA B C 1
ATOM 2693 O O . ALA B 1 110 ? -0.839 20.984 14.203 1 90.75 110 ALA B O 1
ATOM 2694 N N . GLY B 1 111 ? -0.689 19.766 16.109 1 91.12 111 GLY B N 1
ATOM 2695 C CA . GLY B 1 111 ? 0.761 19.688 16.016 1 91.12 111 GLY B CA 1
ATOM 2696 C C . GLY B 1 111 ? 1.252 18.953 14.781 1 91.12 111 GLY B C 1
ATOM 2697 O O . GLY B 1 111 ? 2.152 19.438 14.086 1 91.12 111 GLY B O 1
ATOM 2698 N N . VAL B 1 112 ? 0.651 17.844 14.477 1 89.94 112 VAL B N 1
ATOM 2699 C CA . VAL B 1 112 ? 1.029 17.047 13.305 1 89.94 112 VAL B CA 1
ATOM 2700 C C . VAL B 1 112 ? 0.656 17.797 12.031 1 89.94 112 VAL B C 1
ATOM 2702 O O . VAL B 1 112 ? 1.43 17.828 11.07 1 89.94 112 VAL B O 1
ATOM 2705 N N . LEU B 1 113 ? -0.508 18.391 12.078 1 92.19 113 LEU B N 1
ATOM 2706 C CA . LEU B 1 113 ? -0.962 19.188 10.945 1 92.19 113 LEU B CA 1
ATOM 2707 C C . LEU B 1 113 ? 0.018 20.312 10.633 1 92.19 113 LEU B C 1
ATOM 2709 O O . LEU B 1 113 ? 0.445 20.484 9.492 1 92.19 113 LEU B O 1
ATOM 2713 N N . MET B 1 114 ? 0.436 21 11.633 1 94.75 114 MET B N 1
ATOM 2714 C CA . MET B 1 114 ? 1.335 22.141 11.461 1 94.75 114 MET B CA 1
ATOM 2715 C C . MET B 1 114 ? 2.715 21.672 11 1 94.75 114 MET B C 1
ATOM 2717 O O . MET B 1 114 ? 3.357 22.344 10.188 1 94.75 114 MET B O 1
ATOM 2721 N N . TRP B 1 115 ? 3.131 20.609 11.547 1 93.81 115 TRP B N 1
ATOM 2722 C CA . TRP B 1 115 ? 4.418 20.062 11.141 1 93.81 115 TRP B CA 1
ATOM 2723 C C . TRP B 1 115 ? 4.414 19.703 9.656 1 93.81 115 TRP B C 1
ATOM 2725 O O . TRP B 1 115 ? 5.367 20.016 8.938 1 93.81 115 TRP B O 1
ATOM 2735 N N . ASP B 1 116 ? 3.35 19.094 9.219 1 93.06 116 ASP B N 1
ATOM 2736 C CA . ASP B 1 116 ? 3.209 18.75 7.805 1 93.06 116 ASP B CA 1
ATOM 2737 C C . ASP B 1 116 ? 3.188 20.016 6.934 1 93.06 116 ASP B C 1
ATOM 2739 O O . ASP B 1 116 ? 3.859 20.078 5.902 1 93.06 116 ASP B O 1
ATOM 2743 N N . MET B 1 117 ? 2.441 21 7.348 1 95.31 117 MET B N 1
ATOM 2744 C CA . MET B 1 117 ? 2.285 22.234 6.586 1 95.31 117 MET B CA 1
ATOM 2745 C C . MET B 1 117 ? 3.613 22.984 6.477 1 95.31 117 MET B C 1
ATOM 2747 O O . MET B 1 117 ? 3.91 23.578 5.441 1 95.31 117 MET B O 1
ATOM 2751 N N . ARG B 1 118 ? 4.398 22.906 7.512 1 96 118 ARG B N 1
ATOM 2752 C CA . ARG B 1 118 ? 5.699 23.562 7.531 1 96 118 ARG B CA 1
ATOM 2753 C C . ARG B 1 118 ? 6.562 23.125 6.359 1 96 118 ARG B C 1
ATOM 2755 O O . ARG B 1 118 ? 7.285 23.922 5.77 1 96 118 ARG B O 1
ATOM 2762 N N . ARG B 1 119 ? 6.422 21.875 5.969 1 92.88 119 ARG B N 1
ATOM 2763 C CA . ARG B 1 119 ? 7.277 21.297 4.938 1 92.88 119 ARG B CA 1
ATOM 2764 C C . ARG B 1 119 ? 6.809 21.703 3.545 1 92.88 119 ARG B C 1
ATOM 2766 O O . ARG B 1 119 ? 7.527 21.516 2.561 1 92.88 119 ARG B O 1
ATOM 2773 N N . ARG B 1 120 ? 5.609 22.281 3.486 1 94.31 120 ARG B N 1
ATOM 2774 C CA . ARG B 1 120 ? 5.016 22.531 2.178 1 94.31 120 ARG B CA 1
ATOM 2775 C C . ARG B 1 120 ? 4.949 24.031 1.88 1 94.31 120 ARG B C 1
ATOM 2777 O O . ARG B 1 120 ? 4.309 24.453 0.915 1 94.31 120 ARG B O 1
ATOM 2784 N N . ILE B 1 121 ? 5.57 24.828 2.719 1 96.5 121 ILE B N 1
ATOM 2785 C CA . ILE B 1 121 ? 5.629 26.266 2.471 1 96.5 121 ILE B CA 1
ATOM 2786 C C . ILE B 1 121 ? 6.543 26.547 1.281 1 96.5 121 ILE B C 1
ATOM 2788 O O . ILE B 1 121 ? 7.691 26.109 1.256 1 96.5 121 ILE B O 1
ATOM 2792 N N . ASP B 1 122 ? 6.059 27.219 0.303 1 96.5 122 ASP B N 1
ATOM 2793 C CA . ASP B 1 122 ? 6.855 27.625 -0.849 1 96.5 122 ASP B CA 1
ATOM 2794 C C . ASP B 1 122 ? 7.531 28.969 -0.596 1 96.5 122 ASP B C 1
ATOM 2796 O O . ASP B 1 122 ? 6.977 30.031 -0.926 1 96.5 122 ASP B O 1
ATOM 2800 N N . THR B 1 123 ? 8.727 28.969 -0.17 1 95.69 123 THR B N 1
ATOM 2801 C CA . THR B 1 123 ? 9.43 30.172 0.249 1 95.69 123 THR B CA 1
ATOM 2802 C C . THR B 1 123 ? 9.828 31.016 -0.96 1 95.69 123 THR B C 1
ATOM 2804 O O . THR B 1 123 ? 10.117 32.219 -0.823 1 95.69 123 THR B O 1
ATOM 2807 N N . ALA B 1 124 ? 9.812 30.438 -2.107 1 94.31 124 ALA B N 1
ATOM 2808 C CA . ALA B 1 124 ? 10.234 31.125 -3.322 1 94.31 124 ALA B CA 1
ATOM 2809 C C . ALA B 1 124 ? 9.227 32.219 -3.703 1 94.31 124 ALA B C 1
ATOM 2811 O O . ALA B 1 124 ? 9.586 33.188 -4.379 1 94.31 124 ALA B O 1
ATOM 2812 N N . VAL B 1 125 ? 8.016 32.031 -3.26 1 94.44 125 VAL B N 1
ATOM 2813 C CA . VAL B 1 125 ? 6.988 33 -3.688 1 94.44 125 VAL B CA 1
ATOM 2814 C C . VAL B 1 125 ? 6.68 33.969 -2.555 1 94.44 125 VAL B C 1
ATOM 2816 O O . VAL B 1 125 ? 5.797 34.812 -2.684 1 94.44 125 VAL B O 1
ATOM 2819 N N . LEU B 1 126 ? 7.348 33.844 -1.446 1 94.88 126 LEU B N 1
ATOM 2820 C CA . LEU B 1 126 ? 7.199 34.75 -0.325 1 94.88 126 LEU B CA 1
ATOM 2821 C C . LEU B 1 126 ? 8.117 35.969 -0.488 1 94.88 126 LEU B C 1
ATOM 2823 O O . LEU B 1 126 ? 9.141 35.875 -1.165 1 94.88 126 LEU B O 1
ATOM 2827 N N . PRO B 1 127 ? 7.723 37.062 0.036 1 91.12 127 PRO B N 1
ATOM 2828 C CA . PRO B 1 127 ? 8.625 38.219 -0.003 1 91.12 127 PRO B CA 1
ATOM 2829 C C . PRO B 1 127 ? 9.969 37.938 0.671 1 91.12 127 PRO B C 1
ATOM 2831 O O . PRO B 1 127 ? 10.047 37.094 1.568 1 91.12 127 PRO B O 1
ATOM 2834 N N . PRO B 1 128 ? 11.055 38.594 0.144 1 89.94 128 PRO B N 1
ATOM 2835 C CA . PRO B 1 128 ? 12.352 38.406 0.795 1 89.94 128 PRO B CA 1
ATOM 2836 C C . PRO B 1 128 ? 12.344 38.844 2.258 1 89.94 128 PRO B C 1
ATOM 2838 O O . PRO B 1 128 ? 11.547 39.688 2.646 1 89.94 128 PRO B O 1
ATOM 2841 N N . GLY B 1 129 ? 13.211 38.281 3.068 1 91.94 129 GLY B N 1
ATOM 2842 C CA . GLY B 1 129 ? 13.305 38.625 4.48 1 91.94 129 GLY B CA 1
ATOM 2843 C C . GLY B 1 129 ? 12.516 37.688 5.371 1 91.94 129 GLY B C 1
ATOM 2844 O O . GLY B 1 129 ? 12.422 36.5 5.098 1 91.94 129 GLY B O 1
ATOM 2845 N N . ARG B 1 130 ? 12.109 38.25 6.5 1 95.94 130 ARG B N 1
ATOM 2846 C CA . ARG B 1 130 ? 11.422 37.438 7.492 1 95.94 130 ARG B CA 1
ATOM 2847 C C . ARG B 1 130 ? 9.906 37.562 7.348 1 95.94 130 ARG B C 1
ATOM 2849 O O . ARG B 1 130 ? 9.391 38.656 7.164 1 95.94 130 ARG B O 1
ATOM 2856 N N . THR B 1 131 ? 9.25 36.5 7.234 1 97.44 131 THR B N 1
ATOM 2857 C CA . THR B 1 131 ? 7.797 36.438 7.289 1 97.44 131 THR B CA 1
ATOM 2858 C C . THR B 1 131 ? 7.348 35.594 8.477 1 97.44 131 THR B C 1
ATOM 2860 O O . THR B 1 131 ? 7.855 34.469 8.688 1 97.44 131 THR B O 1
ATOM 2863 N N . VAL B 1 132 ? 6.508 36.125 9.312 1 98.38 132 VAL B N 1
ATOM 2864 C CA . VAL B 1 132 ? 5.973 35.406 10.461 1 98.38 132 VAL B CA 1
ATOM 2865 C C . VAL B 1 132 ? 4.469 35.219 10.281 1 98.38 132 VAL B C 1
ATOM 2867 O O . VAL B 1 132 ? 3.723 36.156 10.109 1 98.38 132 VAL B O 1
ATOM 2870 N N . VAL B 1 133 ? 4.031 33.969 10.312 1 98.5 133 VAL B N 1
ATOM 2871 C CA . VAL B 1 133 ? 2.617 33.625 10.188 1 98.5 133 VAL B CA 1
ATOM 2872 C C . VAL B 1 133 ? 2.143 32.938 11.469 1 98.5 133 VAL B C 1
ATOM 2874 O O . VAL B 1 133 ? 2.779 32 11.945 1 98.5 133 VAL B O 1
ATOM 2877 N N . GLN B 1 134 ? 1.091 33.406 12.023 1 98.62 134 GLN B N 1
ATOM 2878 C CA . GLN B 1 134 ? 0.521 32.781 13.211 1 98.62 134 GLN B CA 1
ATOM 2879 C C . GLN B 1 134 ? -0.787 32.062 12.883 1 98.62 134 GLN B C 1
ATOM 2881 O O . GLN B 1 134 ? -1.651 32.625 12.203 1 98.62 134 GLN B O 1
ATOM 2886 N N . PHE B 1 135 ? -0.899 30.844 13.312 1 98.44 135 PHE B N 1
ATOM 2887 C CA . PHE B 1 135 ? -2.125 30.062 13.219 1 98.44 135 PHE B CA 1
ATOM 2888 C C . PHE B 1 135 ? -2.816 29.969 14.57 1 98.44 135 PHE B C 1
ATOM 2890 O O . PHE B 1 135 ? -2.158 29.797 15.602 1 98.44 135 PHE B O 1
ATOM 2897 N N . ASP B 1 136 ? -4.07 30.156 14.539 1 98.19 136 ASP B N 1
ATOM 2898 C CA . ASP B 1 136 ? -4.922 29.984 15.711 1 98.19 136 ASP B CA 1
ATOM 2899 C C . ASP B 1 136 ? -6.027 28.953 15.445 1 98.19 136 ASP B C 1
ATOM 2901 O O . ASP B 1 136 ? -6.93 29.203 14.641 1 98.19 136 ASP B O 1
ATOM 2905 N N . TYR B 1 137 ? -5.922 27.812 16.125 1 96.94 137 TYR B N 1
ATOM 2906 C CA . TYR B 1 137 ? -6.914 26.75 15.984 1 96.94 137 TYR B CA 1
ATOM 2907 C C . TYR B 1 137 ? -7.918 26.781 17.141 1 96.94 137 TYR B C 1
ATOM 2909 O O . TYR B 1 137 ? -7.613 26.359 18.25 1 96.94 137 TYR B O 1
ATOM 2917 N N . SER B 1 138 ? -9.172 27.141 16.812 1 95.94 138 SER B N 1
ATOM 2918 C CA . SER B 1 138 ? -10.188 27.422 17.828 1 95.94 138 SER B CA 1
ATOM 2919 C C . SER B 1 138 ? -10.609 26.156 18.547 1 95.94 138 SER B C 1
ATOM 2921 O O . SER B 1 138 ? -11.117 26.203 19.672 1 95.94 138 SER B O 1
ATOM 2923 N N . ASP B 1 139 ? -10.5 25 17.906 1 93.38 139 ASP B N 1
ATOM 2924 C CA . ASP B 1 139 ? -11.008 23.75 18.484 1 93.38 139 ASP B CA 1
ATOM 2925 C C . ASP B 1 139 ? -9.883 22.922 19.078 1 93.38 139 ASP B C 1
ATOM 2927 O O . ASP B 1 139 ? -10.102 21.781 19.5 1 93.38 139 ASP B O 1
ATOM 2931 N N . ALA B 1 140 ? -8.648 23.422 19.078 1 92.19 140 ALA B N 1
ATOM 2932 C CA . ALA B 1 140 ? -7.523 22.719 19.688 1 92.19 140 ALA B CA 1
ATOM 2933 C C . ALA B 1 140 ? -7.414 23.031 21.172 1 92.19 140 ALA B C 1
ATOM 2935 O O . ALA B 1 140 ? -7.883 24.078 21.625 1 92.19 140 ALA B O 1
ATOM 2936 N N . PRO B 1 141 ? -6.91 22.125 22 1 91.19 141 PRO B N 1
ATOM 2937 C CA . PRO B 1 141 ? -6.625 22.469 23.406 1 91.19 141 PRO B CA 1
ATOM 2938 C C . PRO B 1 141 ? -5.688 23.672 23.531 1 91.19 141 PRO B C 1
ATOM 2940 O O . PRO B 1 141 ? -4.949 23.984 22.594 1 91.19 141 PRO B O 1
ATOM 2943 N N . PRO B 1 142 ? -5.73 24.328 24.641 1 92.62 142 PRO B N 1
ATOM 2944 C CA . PRO B 1 142 ? -4.984 25.578 24.844 1 92.62 142 PRO B CA 1
ATOM 2945 C C . PRO B 1 142 ? -3.504 25.438 24.484 1 92.62 142 PRO B C 1
ATOM 2947 O O . PRO B 1 142 ? -2.924 26.328 23.859 1 92.62 142 PRO B O 1
ATOM 2950 N N . GLU B 1 143 ? -2.93 24.297 24.812 1 91.44 143 GLU B N 1
ATOM 2951 C CA . GLU B 1 143 ? -1.496 24.094 24.609 1 91.44 143 GLU B CA 1
ATOM 2952 C C . GLU B 1 143 ? -1.168 23.891 23.125 1 91.44 143 GLU B C 1
ATOM 2954 O O . GLU B 1 143 ? -0.009 24 22.734 1 91.44 143 GLU B O 1
ATOM 2959 N N . LEU B 1 144 ? -2.17 23.594 22.297 1 91.44 144 LEU B N 1
ATOM 2960 C CA . LEU B 1 144 ? -1.971 23.328 20.875 1 91.44 144 LEU B CA 1
ATOM 2961 C C . LEU B 1 144 ? -2.793 24.281 20.016 1 91.44 144 LEU B C 1
ATOM 2963 O O . LEU B 1 144 ? -3.041 24 18.844 1 91.44 144 LEU B O 1
ATOM 2967 N N . ARG B 1 145 ? -3.193 25.375 20.609 1 94.94 145 ARG B N 1
ATOM 2968 C CA . ARG B 1 145 ? -4.098 26.281 19.906 1 94.94 145 ARG B CA 1
ATOM 2969 C C . ARG B 1 145 ? -3.33 27.203 18.953 1 94.94 145 ARG B C 1
ATOM 2971 O O . ARG B 1 145 ? -3.809 27.5 17.859 1 94.94 145 ARG B O 1
ATOM 2978 N N . ARG B 1 146 ? -2.156 27.609 19.484 1 97.38 146 ARG B N 1
ATOM 2979 C CA . ARG B 1 146 ? -1.427 28.609 18.703 1 97.38 146 ARG B CA 1
ATOM 2980 C C . ARG B 1 146 ? -0.103 28.047 18.203 1 97.38 146 ARG B C 1
ATOM 2982 O O . ARG B 1 146 ? 0.587 27.312 18.922 1 97.38 146 ARG B O 1
ATOM 2989 N N . TRP B 1 147 ? 0.162 28.344 16.938 1 97.69 147 TRP B N 1
ATOM 2990 C CA . TRP B 1 147 ? 1.396 27.953 16.266 1 97.69 147 TRP B CA 1
ATOM 2991 C C . TRP B 1 147 ? 1.954 29.094 15.438 1 97.69 147 TRP B C 1
ATOM 2993 O O . TRP B 1 147 ? 1.197 29.922 14.93 1 97.69 147 TRP B O 1
ATOM 3003 N N . TRP B 1 148 ? 3.289 29.188 15.375 1 98.31 148 TRP B N 1
ATOM 3004 C CA . TRP B 1 148 ? 3.93 30.188 14.523 1 98.31 148 TRP B CA 1
ATOM 3005 C C . TRP B 1 148 ? 4.832 29.516 13.492 1 98.31 148 TRP B C 1
ATOM 3007 O O . TRP B 1 148 ? 5.531 28.547 13.805 1 98.31 148 TRP B O 1
ATOM 3017 N N . LEU B 1 149 ? 4.703 29.906 12.273 1 98.19 149 LEU B N 1
ATOM 3018 C CA . LEU B 1 149 ? 5.719 29.656 11.258 1 98.19 149 LEU B CA 1
ATOM 3019 C C . LEU B 1 149 ? 6.66 30.844 11.125 1 98.19 149 LEU B C 1
ATOM 3021 O O . LEU B 1 149 ? 6.227 31.953 10.805 1 98.19 149 LEU B O 1
ATOM 3025 N N . LEU B 1 150 ? 7.914 30.656 11.531 1 98.19 150 LEU B N 1
ATOM 3026 C CA . LEU B 1 150 ? 8.969 31.641 11.328 1 98.19 150 LEU B CA 1
ATOM 3027 C C . LEU B 1 150 ? 9.766 31.344 10.062 1 98.19 150 LEU B C 1
ATOM 3029 O O . LEU B 1 150 ? 10.57 30.406 10.039 1 98.19 150 LEU B O 1
ATOM 3033 N N . ILE B 1 151 ? 9.602 32.125 8.992 1 97.25 151 ILE B N 1
ATOM 3034 C CA . ILE B 1 151 ? 10.172 31.875 7.672 1 97.25 151 ILE B CA 1
ATOM 3035 C C . ILE B 1 151 ? 11.273 32.906 7.383 1 97.25 151 ILE B C 1
ATOM 3037 O O . ILE B 1 151 ? 11.023 34.094 7.352 1 97.25 151 ILE B O 1
ATOM 3041 N N . GLU B 1 152 ? 12.43 32.438 7.27 1 95.25 152 GLU B N 1
ATOM 3042 C CA . GLU B 1 152 ? 13.586 33.281 6.91 1 95.25 152 GLU B CA 1
ATOM 3043 C C . GLU B 1 152 ? 14.312 32.688 5.699 1 95.25 152 GLU B C 1
ATOM 3045 O O . GLU B 1 152 ? 15.016 31.688 5.82 1 95.25 152 GLU B O 1
ATOM 3050 N N . ASP B 1 153 ? 14.125 33.406 4.598 1 89.5 153 ASP B N 1
ATOM 3051 C CA . ASP B 1 153 ? 14.672 32.938 3.336 1 89.5 153 ASP B CA 1
ATOM 3052 C C . ASP B 1 153 ? 14.188 31.516 3.033 1 89.5 153 ASP B C 1
ATOM 3054 O O . ASP B 1 153 ? 12.992 31.297 2.857 1 89.5 153 ASP B O 1
ATOM 3058 N N . ASP B 1 154 ? 15.016 30.547 3.09 1 89.44 154 ASP B N 1
ATOM 3059 C CA . ASP B 1 154 ? 14.609 29.203 2.684 1 89.44 154 ASP B CA 1
ATOM 3060 C C . ASP B 1 154 ? 14.344 28.312 3.898 1 89.44 154 ASP B C 1
ATOM 3062 O O . ASP B 1 154 ? 13.992 27.141 3.754 1 89.44 154 ASP B O 1
ATOM 3066 N N . ASP B 1 155 ? 14.406 28.953 5.051 1 93.62 155 ASP B N 1
ATOM 3067 C CA . ASP B 1 155 ? 14.227 28.188 6.277 1 93.62 155 ASP B CA 1
ATOM 3068 C C . ASP B 1 155 ? 12.859 28.453 6.898 1 93.62 155 ASP B C 1
ATOM 3070 O O . ASP B 1 155 ? 12.43 29.609 6.984 1 93.62 155 ASP B O 1
ATOM 3074 N N . VAL B 1 156 ? 12.203 27.422 7.262 1 96.56 156 VAL B N 1
ATOM 3075 C CA . VAL B 1 156 ? 10.898 27.516 7.914 1 96.56 156 VAL B CA 1
ATOM 3076 C C . VAL B 1 156 ? 10.938 26.812 9.266 1 96.56 156 VAL B C 1
ATOM 3078 O O . VAL B 1 156 ? 11.109 25.594 9.328 1 96.56 156 VAL B O 1
ATOM 3081 N N . ASP B 1 157 ? 10.727 27.562 10.32 1 96.31 157 ASP B N 1
ATOM 3082 C CA . ASP B 1 157 ? 10.672 27 11.664 1 96.31 157 ASP B CA 1
ATOM 3083 C C . ASP B 1 157 ? 9.234 26.984 12.188 1 96.31 157 ASP B C 1
ATOM 3085 O O . ASP B 1 157 ? 8.461 27.906 11.938 1 96.31 157 ASP B O 1
ATOM 3089 N N . LEU B 1 158 ? 8.906 25.922 12.867 1 97.12 158 LEU B N 1
ATOM 3090 C CA . LEU B 1 158 ? 7.613 25.812 13.531 1 97.12 158 LEU B CA 1
ATOM 3091 C C . LEU B 1 158 ? 7.758 26.016 15.039 1 97.12 158 LEU B C 1
ATOM 3093 O O . LEU B 1 158 ? 8.539 25.328 15.695 1 97.12 158 LEU B O 1
ATOM 3097 N N . CYS B 1 159 ? 6.992 26.984 15.531 1 96.81 159 CYS B N 1
ATOM 3098 C CA . CYS B 1 159 ? 7.082 27.344 16.938 1 96.81 159 CYS B CA 1
ATOM 3099 C C . CYS B 1 159 ? 5.75 27.125 17.641 1 96.81 159 CYS B C 1
ATOM 3101 O O . CYS B 1 159 ? 4.691 27.391 17.078 1 96.81 159 CYS B O 1
ATOM 3103 N N . GLN B 1 160 ? 5.797 26.578 18.844 1 94 160 GLN B N 1
ATOM 3104 C CA . GLN B 1 160 ? 4.605 26.391 19.656 1 94 160 GLN B CA 1
ATOM 3105 C C . GLN B 1 160 ? 4.496 27.484 20.719 1 94 160 GLN B C 1
ATOM 3107 O O . GLN B 1 160 ? 3.559 27.484 21.531 1 94 160 GLN B O 1
ATOM 3112 N N . SER B 1 161 ? 5.449 28.328 20.812 1 94.81 161 SER B N 1
ATOM 3113 C CA . SER B 1 161 ? 5.445 29.547 21.625 1 94.81 161 SER B CA 1
ATOM 3114 C C . SER B 1 161 ? 5.812 30.766 20.797 1 94.81 161 SER B C 1
ATOM 3116 O O . SER B 1 161 ? 6.441 30.641 19.734 1 94.81 161 SER B O 1
ATOM 3118 N N . ASP B 1 162 ? 5.359 31.938 21.297 1 95 162 ASP B N 1
ATOM 3119 C CA . ASP B 1 162 ? 5.605 33.188 20.609 1 95 162 ASP B CA 1
ATOM 3120 C C . ASP B 1 162 ? 7.102 33.438 20.406 1 95 162 ASP B C 1
ATOM 3122 O O . ASP B 1 162 ? 7.852 33.531 21.391 1 95 162 ASP B O 1
ATOM 3126 N N . PRO B 1 163 ? 7.531 33.5 19.125 1 94.62 163 PRO B N 1
ATOM 3127 C CA . PRO B 1 163 ? 8.961 33.688 18.875 1 94.62 163 PRO B CA 1
ATOM 3128 C C . PRO B 1 163 ? 9.43 35.125 19.141 1 94.62 163 PRO B C 1
ATOM 3130 O O . PRO B 1 163 ? 10.633 35.406 19.125 1 94.62 163 PRO B O 1
ATOM 3133 N N . GLY B 1 164 ? 8.5 36.062 19.328 1 96 164 GLY B N 1
ATOM 3134 C CA . GLY B 1 164 ? 8.883 37.406 19.719 1 96 164 GLY B CA 1
ATOM 3135 C C . GLY B 1 164 ? 8.992 38.375 18.562 1 96 164 GLY B C 1
ATOM 3136 O O . GLY B 1 164 ? 9.539 39.469 18.703 1 96 164 GLY B O 1
ATOM 3137 N N . PHE B 1 165 ? 8.57 38.031 17.422 1 96.44 165 PHE B N 1
ATOM 3138 C CA . PHE B 1 165 ? 8.578 38.906 16.25 1 96.44 165 PHE B CA 1
ATOM 3139 C C . PHE B 1 165 ? 7.164 39.375 15.922 1 96.44 165 PHE B C 1
ATOM 3141 O O . PHE B 1 165 ? 6.184 38.781 16.359 1 96.44 165 PHE B O 1
ATOM 3148 N N . GLU B 1 166 ? 7.094 40.531 15.227 1 96.56 166 GLU B N 1
ATOM 3149 C CA . GLU B 1 166 ? 5.797 41 14.734 1 96.56 166 GLU B CA 1
ATOM 3150 C C . GLU B 1 166 ? 5.203 39.969 13.75 1 96.56 166 GLU B C 1
ATOM 3152 O O . GLU B 1 166 ? 5.902 39.469 12.867 1 96.56 166 GLU B O 1
ATOM 3157 N N . VAL B 1 167 ? 3.998 39.656 13.961 1 98.12 167 VAL B N 1
ATOM 3158 C CA . VAL B 1 167 ? 3.301 38.719 13.094 1 98.12 167 VAL B CA 1
ATOM 3159 C C . VAL B 1 167 ? 2.842 39.406 11.82 1 98.12 167 VAL B C 1
ATOM 3161 O O . VAL B 1 167 ? 2.223 40.469 11.875 1 98.12 167 VAL B O 1
ATOM 3164 N N . ASP B 1 168 ? 3.17 38.812 10.656 1 98.12 168 ASP B N 1
ATOM 3165 C CA . ASP B 1 168 ? 2.83 39.406 9.367 1 98.12 168 ASP B CA 1
ATOM 3166 C C . ASP B 1 168 ? 1.445 38.969 8.906 1 98.12 168 ASP B C 1
ATOM 3168 O O . ASP B 1 168 ? 0.774 39.656 8.148 1 98.12 168 ASP B O 1
ATOM 3172 N N . LEU B 1 169 ? 1.07 37.781 9.25 1 98.25 169 LEU B N 1
ATOM 3173 C CA . LEU B 1 169 ? -0.213 37.219 8.852 1 98.25 169 LEU B CA 1
ATOM 3174 C C . LEU B 1 169 ? -0.788 36.312 9.953 1 98.25 169 LEU B C 1
ATOM 3176 O O . LEU B 1 169 ? -0.083 35.469 10.516 1 98.25 169 LEU B O 1
ATOM 3180 N N . TYR B 1 170 ? -2.006 36.594 10.32 1 98.38 170 TYR B N 1
ATOM 3181 C CA . TYR B 1 170 ? -2.76 35.781 11.273 1 98.38 170 TYR B CA 1
ATOM 3182 C C . TYR B 1 170 ? -3.775 34.906 10.555 1 98.38 170 TYR B C 1
ATOM 3184 O O . TYR B 1 170 ? -4.559 35.375 9.742 1 98.38 170 TYR B O 1
ATOM 3192 N N . ILE B 1 171 ? -3.742 33.625 10.805 1 98.56 171 ILE B N 1
ATOM 3193 C CA . ILE B 1 171 ? -4.711 32.719 10.242 1 98.56 171 ILE B CA 1
ATOM 3194 C C . ILE B 1 171 ? -5.527 32.062 11.359 1 98.56 171 ILE B C 1
ATOM 3196 O O . ILE B 1 171 ? -4.98 31.375 12.227 1 98.56 171 ILE B O 1
ATOM 3200 N N . ALA B 1 172 ? -6.789 32.344 11.383 1 98.56 172 ALA B N 1
ATOM 3201 C CA . ALA B 1 172 ? -7.707 31.781 12.367 1 98.56 172 ALA B CA 1
ATOM 3202 C C . ALA B 1 172 ? -8.625 30.75 11.727 1 98.56 172 ALA B C 1
ATOM 3204 O O . ALA B 1 172 ? -9.273 31.031 10.711 1 98.56 172 ALA B O 1
ATOM 3205 N N . THR B 1 173 ? -8.68 29.562 12.273 1 97.81 173 THR B N 1
ATOM 3206 C CA . THR B 1 173 ? -9.5 28.469 11.773 1 97.81 173 THR B CA 1
ATOM 3207 C C . THR B 1 173 ? -9.656 27.391 12.836 1 97.81 173 THR B C 1
ATOM 3209 O O . THR B 1 173 ? -9.508 27.656 14.031 1 97.81 173 THR B O 1
ATOM 3212 N N . SER B 1 174 ? -10.172 26.25 12.516 1 95 174 SER B N 1
ATOM 3213 C CA . SER B 1 174 ? -10.219 25.047 13.352 1 95 174 SER B CA 1
ATOM 3214 C C . SER B 1 174 ? -9.508 23.875 12.688 1 95 174 SER B C 1
ATOM 3216 O O . SER B 1 174 ? -9.344 23.859 11.461 1 95 174 SER B O 1
ATOM 3218 N N . VAL B 1 175 ? -9 23.031 13.531 1 92.69 175 VAL B N 1
ATOM 3219 C CA . VAL B 1 175 ? -8.344 21.844 12.992 1 92.69 175 VAL B CA 1
ATOM 3220 C C . VAL B 1 175 ? -9.32 21.047 12.141 1 92.69 175 VAL B C 1
ATOM 3222 O O . VAL B 1 175 ? -8.945 20.469 11.117 1 92.69 175 VAL B O 1
ATOM 3225 N N . ARG B 1 176 ? -10.625 21.094 12.492 1 90.06 176 ARG B N 1
ATOM 3226 C CA . ARG B 1 176 ? -11.664 20.344 11.797 1 90.06 176 ARG B CA 1
ATOM 3227 C C . ARG B 1 176 ? -11.898 20.906 10.398 1 90.06 176 ARG B C 1
ATOM 3229 O O . ARG B 1 176 ? -12.391 20.203 9.508 1 90.06 176 ARG B O 1
ATOM 3236 N N . VAL B 1 177 ? -11.539 22.156 10.219 1 93.44 177 VAL B N 1
ATOM 3237 C CA . VAL B 1 177 ? -11.672 22.781 8.906 1 93.44 177 VAL B CA 1
ATOM 3238 C C . VAL B 1 177 ? -10.367 22.656 8.133 1 93.44 177 VAL B C 1
ATOM 3240 O O . VAL B 1 177 ? -10.367 22.219 6.977 1 93.44 177 VAL B O 1
ATOM 3243 N N . MET B 1 178 ? -9.25 22.938 8.75 1 94.31 178 MET B N 1
ATOM 3244 C CA . MET B 1 178 ? -7.957 22.984 8.07 1 94.31 178 MET B CA 1
ATOM 3245 C C . MET B 1 178 ? -7.508 21.578 7.656 1 94.31 178 MET B C 1
ATOM 3247 O O . MET B 1 178 ? -6.891 21.406 6.602 1 94.31 178 MET B O 1
ATOM 3251 N N . GLY B 1 179 ? -7.781 20.594 8.477 1 91.38 179 GLY B N 1
ATOM 3252 C CA . GLY B 1 179 ? -7.395 19.219 8.188 1 91.38 179 GLY B CA 1
ATOM 3253 C C . GLY B 1 179 ? -7.887 18.734 6.84 1 91.38 179 GLY B C 1
ATOM 3254 O O . GLY B 1 179 ? -7.09 18.438 5.945 1 91.38 179 GLY B O 1
ATOM 3255 N N . PRO B 1 180 ? -9.234 18.734 6.656 1 90.38 180 PRO B N 1
ATOM 3256 C CA . PRO B 1 180 ? -9.812 18.312 5.375 1 90.38 180 PRO B CA 1
ATOM 3257 C C . PRO B 1 180 ? -9.328 19.172 4.207 1 90.38 180 PRO B C 1
ATOM 3259 O O . PRO B 1 180 ? -9.133 18.656 3.102 1 90.38 180 PRO B O 1
ATOM 3262 N N . VAL B 1 181 ? -9.141 20.422 4.43 1 93.12 181 VAL B N 1
ATOM 3263 C CA . VAL B 1 181 ? -8.633 21.297 3.383 1 93.12 181 VAL B CA 1
ATOM 3264 C C . VAL B 1 181 ? -7.203 20.906 3.023 1 93.12 181 VAL B C 1
ATOM 3266 O O . VAL B 1 181 ? -6.855 20.812 1.844 1 93.12 181 VAL B O 1
ATOM 3269 N N . TRP B 1 182 ? -6.402 20.594 4.047 1 93.56 182 TRP B N 1
ATOM 3270 C CA . TRP B 1 182 ? -4.988 20.281 3.885 1 93.56 182 TRP B CA 1
ATOM 3271 C C . TRP B 1 182 ? -4.805 19.047 3.008 1 93.56 182 TRP B C 1
ATOM 3273 O O . TRP B 1 182 ? -3.92 19.016 2.146 1 93.56 182 TRP B O 1
ATOM 3283 N N . ILE B 1 183 ? -5.703 18.062 3.168 1 90.62 183 ILE B N 1
ATOM 3284 C CA . ILE B 1 183 ? -5.539 16.812 2.432 1 90.62 183 ILE B CA 1
ATOM 3285 C C . ILE B 1 183 ? -6.391 16.844 1.164 1 90.62 183 ILE B C 1
ATOM 3287 O O . ILE B 1 183 ? -6.523 15.836 0.472 1 90.62 183 ILE B O 1
ATOM 3291 N N . GLY B 1 184 ? -7.074 17.953 0.912 1 90.38 184 GLY B N 1
ATOM 3292 C CA . GLY B 1 184 ? -7.762 18.141 -0.355 1 90.38 184 GLY B CA 1
ATOM 3293 C C . GLY B 1 184 ? -9.18 17.609 -0.356 1 90.38 184 GLY B C 1
ATOM 3294 O O . GLY B 1 184 ? -9.797 17.469 -1.415 1 90.38 184 GLY B O 1
ATOM 3295 N N . GLN B 1 185 ? -9.695 17.266 0.731 1 88.19 185 GLN B N 1
ATOM 3296 C CA . GLN B 1 185 ? -11.078 16.812 0.817 1 88.19 185 GLN B CA 1
ATOM 3297 C C . GLN B 1 185 ? -12.039 17.984 0.632 1 88.19 185 GLN B C 1
ATOM 3299 O O . GLN B 1 185 ? -13.172 17.797 0.172 1 88.19 185 GLN B O 1
ATOM 3304 N N . ARG B 1 186 ? -11.672 19.125 1.096 1 90.94 186 ARG B N 1
ATOM 3305 C CA . ARG B 1 186 ? -12.383 20.391 0.9 1 90.94 186 ARG B CA 1
ATOM 3306 C C . ARG B 1 186 ? -11.492 21.422 0.228 1 90.94 186 ARG B C 1
ATOM 3308 O O . ARG B 1 186 ? -10.289 21.484 0.5 1 90.94 186 ARG B O 1
ATOM 3315 N N . PRO B 1 187 ? -12.141 22.234 -0.605 1 94 187 PRO B N 1
ATOM 3316 C CA . PRO B 1 187 ? -11.328 23.25 -1.282 1 94 187 PRO B CA 1
ATOM 3317 C C . PRO B 1 187 ? -10.938 24.406 -0.364 1 94 187 PRO B C 1
ATOM 3319 O O . PRO B 1 187 ? -11.719 24.797 0.506 1 94 187 PRO B O 1
ATOM 3322 N N . LEU B 1 188 ? -9.727 24.938 -0.619 1 95.69 188 LEU B N 1
ATOM 3323 C CA . LEU B 1 188 ? -9.188 26.016 0.201 1 95.69 188 LEU B CA 1
ATOM 3324 C C . LEU B 1 188 ? -9.938 27.312 -0.059 1 95.69 188 LEU B C 1
ATOM 3326 O O . LEU B 1 188 ? -10.359 27.984 0.881 1 95.69 188 LEU B O 1
ATOM 3330 N N . ALA B 1 189 ? -10.219 27.609 -1.278 1 94.62 189 ALA B N 1
ATOM 3331 C CA . ALA B 1 189 ? -10.766 28.906 -1.666 1 94.62 189 ALA B CA 1
ATOM 3332 C C . ALA B 1 189 ? -12.141 29.141 -1.046 1 94.62 189 ALA B C 1
ATOM 3334 O O . ALA B 1 189 ? -12.375 30.156 -0.393 1 94.62 189 ALA B O 1
ATOM 3335 N N . PRO B 1 190 ? -12.992 28.188 -1.197 1 96.44 190 PRO B N 1
ATOM 3336 C CA . PRO B 1 190 ? -14.297 28.359 -0.564 1 96.44 190 PRO B CA 1
ATOM 3337 C C . PRO B 1 190 ? -14.211 28.484 0.956 1 96.44 190 PRO B C 1
ATOM 3339 O O . PRO B 1 190 ? -15.016 29.188 1.573 1 96.44 190 PRO B O 1
ATOM 3342 N N . ALA B 1 191 ? -13.312 27.781 1.591 1 97 191 ALA B N 1
ATOM 3343 C CA . ALA B 1 191 ? -13.148 27.844 3.039 1 97 191 ALA B CA 1
ATOM 3344 C C . ALA B 1 191 ? -12.734 29.25 3.475 1 97 191 ALA B C 1
ATOM 3346 O O . ALA B 1 191 ? -13.141 29.719 4.543 1 97 191 ALA B O 1
ATOM 3347 N N . ILE B 1 192 ? -11.922 29.922 2.654 1 96 192 ILE B N 1
ATOM 3348 C CA . ILE B 1 192 ? -11.516 31.297 2.916 1 96 192 ILE B CA 1
ATOM 3349 C C . ILE B 1 192 ? -12.688 32.25 2.682 1 96 192 ILE B C 1
ATOM 3351 O O . ILE B 1 192 ? -12.977 33.094 3.516 1 96 192 ILE B O 1
ATOM 3355 N N . GLU B 1 193 ? -13.398 32.094 1.608 1 95.31 193 GLU B N 1
ATOM 3356 C CA . GLU B 1 193 ? -14.516 32.938 1.234 1 95.31 193 GLU B CA 1
ATOM 3357 C C . GLU B 1 193 ? -15.625 32.906 2.287 1 95.31 193 GLU B C 1
ATOM 3359 O O . GLU B 1 193 ? -16.234 33.906 2.59 1 95.31 193 GLU B O 1
ATOM 3364 N N . ARG B 1 194 ? -15.781 31.719 2.83 1 97.19 194 ARG B N 1
ATOM 3365 C CA . ARG B 1 194 ? -16.844 31.531 3.816 1 97.19 194 ARG B CA 1
ATOM 3366 C C . ARG B 1 194 ? -16.344 31.875 5.219 1 97.19 194 ARG B C 1
ATOM 3368 O O . ARG B 1 194 ? -17.031 31.594 6.207 1 97.19 194 ARG B O 1
ATOM 3375 N N . GLU B 1 195 ? -15.141 32.281 5.34 1 96.62 195 GLU B N 1
ATOM 3376 C CA . GLU B 1 195 ? -14.516 32.75 6.57 1 96.62 195 GLU B CA 1
ATOM 3377 C C . GLU B 1 195 ? -14.367 31.625 7.586 1 96.62 195 GLU B C 1
ATOM 3379 O O . GLU B 1 195 ? -14.344 31.875 8.797 1 96.62 195 GLU B O 1
ATOM 3384 N N . GLU B 1 196 ? -14.43 30.406 7 1 97.75 196 GLU B N 1
ATOM 3385 C CA . GLU B 1 196 ? -14.039 29.266 7.836 1 97.75 196 GLU B CA 1
ATOM 3386 C C . GLU B 1 196 ? -12.547 29.297 8.133 1 97.75 196 GLU B C 1
ATOM 3388 O O . GLU B 1 196 ? -12.102 28.797 9.164 1 97.75 196 GLU B O 1
ATOM 3393 N N . ILE B 1 197 ? -11.828 29.75 7.215 1 98.06 197 ILE B N 1
ATOM 3394 C CA . ILE B 1 197 ? -10.422 30.125 7.363 1 98.06 197 ILE B CA 1
ATOM 3395 C C . ILE B 1 197 ? -10.266 31.641 7.172 1 98.06 197 ILE B C 1
ATOM 3397 O O . ILE B 1 197 ? -10.539 32.156 6.09 1 98.06 197 ILE B O 1
ATOM 3401 N N . ARG B 1 198 ? -9.875 32.312 8.195 1 98.25 198 ARG B N 1
ATOM 3402 C CA . ARG B 1 198 ? -9.719 33.75 8.141 1 98.25 198 ARG B CA 1
ATOM 3403 C C . ARG B 1 198 ? -8.25 34.156 8.18 1 98.25 198 ARG B C 1
ATOM 3405 O O . ARG B 1 198 ? -7.5 33.688 9.047 1 98.25 198 ARG B O 1
ATOM 3412 N N . ALA B 1 199 ? -7.832 34.906 7.219 1 97.12 199 ALA B N 1
ATOM 3413 C CA . ALA B 1 199 ? -6.465 35.406 7.125 1 97.12 199 ALA B CA 1
ATOM 3414 C C . ALA B 1 199 ? -6.426 36.906 7.242 1 97.12 199 ALA B C 1
ATOM 3416 O O . ALA B 1 199 ? -7.039 37.625 6.434 1 97.12 199 ALA B O 1
ATOM 3417 N N . CYS B 1 200 ? -5.754 37.406 8.25 1 96.75 200 CYS B N 1
ATOM 3418 C CA . CYS B 1 200 ? -5.664 38.844 8.5 1 96.75 200 CYS B CA 1
ATOM 3419 C C . CYS B 1 200 ? -4.211 39.281 8.633 1 96.75 200 CYS B C 1
ATOM 3421 O O . CYS B 1 200 ? -3.438 38.656 9.367 1 96.75 200 CYS B O 1
ATOM 3423 N N . GLY B 1 201 ? -3.76 40.281 8.023 1 97.12 201 GLY B N 1
ATOM 3424 C CA . GLY B 1 201 ? -2.398 40.781 8.047 1 97.12 201 GLY B CA 1
ATOM 3425 C C . GLY B 1 201 ? -1.963 41.375 6.723 1 97.12 201 GLY B C 1
ATOM 3426 O O . GLY B 1 201 ? -2.742 42.062 6.059 1 97.12 201 GLY B O 1
ATOM 3427 N N . ARG B 1 202 ? -0.746 41.219 6.418 1 96.44 202 ARG B N 1
ATOM 3428 C CA . ARG B 1 202 ? -0.231 41.781 5.16 1 96.44 202 ARG B CA 1
ATOM 3429 C C . ARG B 1 202 ? -1.06 41.281 3.977 1 96.44 202 ARG B C 1
ATOM 3431 O O . ARG B 1 202 ? -1.304 40.094 3.832 1 96.44 202 ARG B O 1
ATOM 3438 N N . TYR B 1 203 ? -1.488 42.188 3.162 1 95.06 203 TYR B N 1
ATOM 3439 C CA . TYR B 1 203 ? -2.396 41.906 2.055 1 95.06 203 TYR B CA 1
ATOM 3440 C C . TYR B 1 203 ? -1.762 40.969 1.049 1 95.06 203 TYR B C 1
ATOM 3442 O O . TYR B 1 203 ? -2.43 40.062 0.527 1 95.06 203 TYR B O 1
ATOM 3450 N N . ASP B 1 204 ? -0.537 41.125 0.757 1 94.81 204 ASP B N 1
ATOM 3451 C CA . ASP B 1 204 ? 0.138 40.281 -0.224 1 94.81 204 ASP B CA 1
ATOM 3452 C C . ASP B 1 204 ? 0.19 38.844 0.246 1 94.81 204 ASP B C 1
ATOM 3454 O O . ASP B 1 204 ? 0.055 37.906 -0.56 1 94.81 204 ASP B O 1
ATOM 3458 N N . LEU B 1 205 ? 0.33 38.594 1.511 1 96.44 205 LEU B N 1
ATOM 3459 C CA . LEU B 1 205 ? 0.386 37.25 2.072 1 96.44 205 LEU B CA 1
ATOM 3460 C C . LEU B 1 205 ? -1.002 36.625 2.109 1 96.44 205 LEU B C 1
ATOM 3462 O O . LEU B 1 205 ? -1.162 35.438 1.769 1 96.44 205 LEU B O 1
ATOM 3466 N N . SER B 1 206 ? -1.997 37.406 2.529 1 96.06 206 SER B N 1
ATOM 3467 C CA . SER B 1 206 ? -3.354 36.875 2.66 1 96.06 206 SER B CA 1
ATOM 3468 C C . SER B 1 206 ? -3.943 36.531 1.3 1 96.06 206 SER B C 1
ATOM 3470 O O . SER B 1 206 ? -4.598 35.469 1.15 1 96.06 206 SER B O 1
ATOM 3472 N N . ARG B 1 207 ? -3.719 37.312 0.288 1 92.75 207 ARG B N 1
ATOM 3473 C CA . ARG B 1 207 ? -4.301 37.094 -1.035 1 92.75 207 ARG B CA 1
ATOM 3474 C C . ARG B 1 207 ? -3.623 35.938 -1.758 1 92.75 207 ARG B C 1
ATOM 3476 O O . ARG B 1 207 ? -4.234 35.281 -2.615 1 92.75 207 ARG B O 1
ATOM 3483 N N . SER B 1 208 ? -2.389 35.688 -1.363 1 94.31 208 SER B N 1
ATOM 3484 C CA . SER B 1 208 ? -1.628 34.656 -2.059 1 94.31 208 SER B CA 1
ATOM 3485 C C . SER B 1 208 ? -1.504 33.406 -1.212 1 94.31 208 SER B C 1
ATOM 3487 O O . SER B 1 208 ? -0.608 32.594 -1.434 1 94.31 208 SER B O 1
ATOM 3489 N N . LEU B 1 209 ? -2.338 33.219 -0.222 1 95.88 209 LEU B N 1
ATOM 3490 C CA . LEU B 1 209 ? -2.25 32.125 0.743 1 95.88 209 LEU B CA 1
ATOM 3491 C C . LEU B 1 209 ? -2.111 30.797 0.033 1 95.88 209 LEU B C 1
ATOM 3493 O O . LEU B 1 209 ? -1.228 30 0.364 1 95.88 209 LEU B O 1
ATOM 3497 N N . GLY B 1 210 ? -2.914 30.547 -0.949 1 94.62 210 GLY B N 1
ATOM 3498 C CA . GLY B 1 210 ? -2.889 29.281 -1.68 1 94.62 210 GLY B CA 1
ATOM 3499 C C . GLY B 1 210 ? -1.625 29.094 -2.498 1 94.62 210 GLY B C 1
ATOM 3500 O O . GLY B 1 210 ? -1.324 27.984 -2.938 1 94.62 210 GLY B O 1
ATOM 3501 N N . ARG B 1 211 ? -0.883 30.141 -2.785 1 94.81 211 ARG B N 1
ATOM 3502 C CA . ARG B 1 211 ? 0.329 30.062 -3.594 1 94.81 211 ARG B CA 1
ATOM 3503 C C . ARG B 1 211 ? 1.532 29.672 -2.746 1 94.81 211 ARG B C 1
ATOM 3505 O O . ARG B 1 211 ? 2.369 28.875 -3.18 1 94.81 211 ARG B O 1
ATOM 3512 N N . TRP B 1 212 ? 1.57 30.234 -1.554 1 95.94 212 TRP B N 1
ATOM 3513 C CA . TRP B 1 212 ? 2.762 29.938 -0.767 1 95.94 212 TRP B CA 1
ATOM 3514 C C . TRP B 1 212 ? 2.502 28.781 0.189 1 95.94 212 TRP B C 1
ATOM 3516 O O . TRP B 1 212 ? 3.441 28.141 0.67 1 95.94 212 TRP B O 1
ATOM 3526 N N . LEU B 1 213 ? 1.267 28.547 0.618 1 96.19 213 LEU B N 1
ATOM 3527 C CA . LEU B 1 213 ? 0.906 27.328 1.352 1 96.19 213 LEU B CA 1
ATOM 3528 C C . LEU B 1 213 ? 0.44 26.234 0.399 1 96.19 213 LEU B C 1
ATOM 3530 O O . LEU B 1 213 ? -0.758 26.109 0.137 1 96.19 213 LEU B O 1
ATOM 3534 N N . LYS B 1 214 ? 1.373 25.438 -0.06 1 95.06 214 LYS B N 1
ATOM 3535 C CA . LYS B 1 214 ? 1.007 24.297 -0.903 1 95.06 214 LYS B CA 1
ATOM 3536 C C . LYS B 1 214 ? 0.372 23.188 -0.08 1 95.06 214 LYS B C 1
ATOM 3538 O O . LYS B 1 214 ? 0.894 22.812 0.972 1 95.06 214 LYS B O 1
ATOM 3543 N N . LEU B 1 215 ? -0.709 22.75 -0.545 1 94 215 LEU B N 1
ATOM 3544 C CA . LEU B 1 215 ? -1.403 21.703 0.19 1 94 215 LEU B CA 1
ATOM 3545 C C . LEU B 1 215 ? -0.62 20.391 0.137 1 94 215 LEU B C 1
ATOM 3547 O O . LEU B 1 215 ? 0.434 20.312 -0.5 1 94 215 LEU B O 1
ATOM 3551 N N . SER B 1 216 ? -1.1 19.391 0.852 1 92.19 216 SER B N 1
ATOM 3552 C CA . SER B 1 216 ? -0.4 18.125 1.026 1 92.19 216 SER B CA 1
ATOM 3553 C C . SER B 1 216 ? -0.165 17.422 -0.313 1 92.19 216 SER B C 1
ATOM 3555 O O . SER B 1 216 ? -0.822 17.75 -1.306 1 92.19 216 SER B O 1
ATOM 3557 N N . VAL B 1 217 ? 0.802 16.547 -0.33 1 90.44 217 VAL B N 1
ATOM 3558 C CA . VAL B 1 217 ? 1.078 15.773 -1.533 1 90.44 217 VAL B CA 1
ATOM 3559 C C . VAL B 1 217 ? -0.16 14.969 -1.922 1 90.44 217 VAL B C 1
ATOM 3561 O O . VAL B 1 217 ? -0.425 14.758 -3.109 1 90.44 217 VAL B O 1
ATOM 3564 N N . ILE B 1 218 ? -0.893 14.508 -0.966 1 89.88 218 ILE B N 1
ATOM 3565 C CA . ILE B 1 218 ? -2.129 13.766 -1.209 1 89.88 218 ILE B CA 1
ATOM 3566 C C . ILE B 1 218 ? -3.129 14.664 -1.936 1 89.88 218 ILE B C 1
ATOM 3568 O O . ILE B 1 218 ? -3.748 14.242 -2.916 1 89.88 218 ILE B O 1
ATOM 3572 N N . ALA B 1 219 ? -3.279 15.859 -1.447 1 91.31 219 ALA B N 1
ATOM 3573 C CA . ALA B 1 219 ? -4.176 16.812 -2.086 1 91.31 219 ALA B CA 1
ATOM 3574 C C . ALA B 1 219 ? -3.76 17.078 -3.531 1 91.31 219 ALA B C 1
ATOM 3576 O O . ALA B 1 219 ? -4.602 17.109 -4.43 1 91.31 219 ALA B O 1
ATOM 3577 N N . GLU B 1 220 ? -2.475 17.25 -3.684 1 91.19 220 GLU B N 1
ATOM 3578 C CA . GLU B 1 220 ? -1.946 17.516 -5.02 1 91.19 220 GLU B CA 1
ATOM 3579 C C . GLU B 1 220 ? -2.252 16.359 -5.965 1 91.19 220 GLU B C 1
ATOM 3581 O O . GLU B 1 220 ? -2.658 16.578 -7.109 1 91.19 220 GLU B O 1
ATOM 3586 N N . GLN B 1 221 ? -2.082 15.195 -5.488 1 89.69 221 GLN B N 1
ATOM 3587 C CA . GLN B 1 221 ? -2.305 14.016 -6.312 1 89.69 221 GLN B CA 1
ATOM 3588 C C . GLN B 1 221 ? -3.793 13.805 -6.582 1 89.69 221 GLN B C 1
ATOM 3590 O O . GLN B 1 221 ? -4.176 13.359 -7.668 1 89.69 221 GLN B O 1
ATOM 3595 N N . ALA B 1 222 ? -4.574 14.086 -5.594 1 87.94 222 ALA B N 1
ATOM 3596 C CA . ALA B 1 222 ? -6.023 13.984 -5.766 1 87.94 222 ALA B CA 1
ATOM 3597 C C . ALA B 1 222 ? -6.512 14.93 -6.859 1 87.94 222 ALA B C 1
ATOM 3599 O O . ALA B 1 222 ? -7.367 14.562 -7.668 1 87.94 222 ALA B O 1
ATOM 3600 N N . GLU B 1 223 ? -5.984 16.062 -6.871 1 86.19 223 GLU B N 1
ATOM 3601 C CA . GLU B 1 223 ? -6.344 17.047 -7.887 1 86.19 223 GLU B CA 1
ATOM 3602 C C . GLU B 1 223 ? -5.91 16.594 -9.281 1 86.19 223 GLU B C 1
ATOM 3604 O O . GLU B 1 223 ? -6.645 16.766 -10.25 1 86.19 223 GLU B O 1
ATOM 3609 N N . ARG B 1 224 ? -4.762 16 -9.352 1 83.5 224 ARG B N 1
ATOM 3610 C CA . ARG B 1 224 ? -4.234 15.531 -10.625 1 83.5 224 ARG B CA 1
ATOM 3611 C C . ARG B 1 224 ? -5.082 14.383 -11.172 1 83.5 224 ARG B C 1
ATOM 3613 O O . ARG B 1 224 ? -5.344 14.32 -12.375 1 83.5 224 ARG B O 1
ATOM 3620 N N . SER B 1 225 ? -5.473 13.562 -10.32 1 78.94 225 SER B N 1
ATOM 3621 C CA . SER B 1 225 ? -6.297 12.43 -10.734 1 78.94 225 SER B CA 1
ATOM 3622 C C . SER B 1 225 ? -7.68 12.891 -11.188 1 78.94 225 SER B C 1
ATOM 3624 O O . SER B 1 225 ? -8.234 12.352 -12.148 1 78.94 225 SER B O 1
ATOM 3626 N N . ALA B 1 226 ? -8.219 13.867 -10.508 1 75.69 226 ALA B N 1
ATOM 3627 C CA . ALA B 1 226 ? -9.523 14.414 -10.875 1 75.69 226 ALA B CA 1
ATOM 3628 C C . ALA B 1 226 ? -9.461 15.109 -12.227 1 75.69 226 ALA B C 1
ATOM 3630 O O . ALA B 1 226 ? -10.383 14.984 -13.039 1 75.69 226 ALA B O 1
ATOM 3631 N N . ARG B 1 227 ? -8.406 15.75 -12.531 1 74.12 227 ARG B N 1
ATOM 3632 C CA . ARG B 1 227 ? -8.227 16.438 -13.805 1 74.12 227 ARG B CA 1
ATOM 3633 C C . ARG B 1 227 ? -8.07 15.445 -14.953 1 74.12 227 ARG B C 1
ATOM 3635 O O . ARG B 1 227 ? -8.594 15.664 -16.047 1 74.12 227 ARG B O 1
ATOM 3642 N N . ARG B 1 228 ? -7.375 14.359 -14.703 1 69.81 228 ARG B N 1
ATOM 3643 C CA . ARG B 1 228 ? -7.18 13.328 -15.719 1 69.81 228 ARG B CA 1
ATOM 3644 C C . ARG B 1 228 ? -8.492 12.633 -16.047 1 69.81 228 ARG B C 1
ATOM 3646 O O . ARG B 1 228 ? -8.758 12.305 -17.203 1 69.81 228 ARG B O 1
ATOM 3653 N N . ARG B 1 229 ? -9.281 12.438 -15.039 1 66.88 229 ARG B N 1
ATOM 3654 C CA . ARG B 1 229 ? -10.586 11.812 -15.242 1 66.88 229 ARG B CA 1
ATOM 3655 C C . ARG B 1 229 ? -11.508 12.711 -16.047 1 66.88 229 ARG B C 1
ATOM 3657 O O . ARG B 1 229 ? -12.273 12.234 -16.891 1 66.88 229 ARG B O 1
ATOM 3664 N N . MET B 1 230 ? -11.445 13.984 -15.789 1 67.31 230 MET B N 1
ATOM 3665 C CA . MET B 1 230 ? -12.266 14.953 -16.516 1 67.31 230 MET B CA 1
ATOM 3666 C C . MET B 1 230 ? -11.734 15.164 -17.938 1 67.31 230 MET B C 1
ATOM 3668 O O . MET B 1 230 ? -12.508 15.336 -18.875 1 67.31 230 MET B O 1
ATOM 3672 N N . GLY B 1 231 ? -10.414 15.133 -18.047 1 58.94 231 GLY B N 1
ATOM 3673 C CA . GLY B 1 231 ? -9.828 15.266 -19.375 1 58.94 231 GLY B CA 1
ATOM 3674 C C . GLY B 1 231 ? -10.031 14.031 -20.234 1 58.94 231 GLY B C 1
ATOM 3675 O O . GLY B 1 231 ? -10 14.117 -21.469 1 58.94 231 GLY B O 1
ATOM 3676 N N . SER B 1 232 ? -9.953 12.867 -19.703 1 53.09 232 SER B N 1
ATOM 3677 C CA . SER B 1 232 ? -10.203 11.641 -20.453 1 53.09 232 SER B CA 1
ATOM 3678 C C . SER B 1 232 ? -11.664 11.539 -20.875 1 53.09 232 SER B C 1
ATOM 3680 O O . SER B 1 232 ? -12.008 10.719 -21.734 1 53.09 232 SER B O 1
ATOM 3682 N N . VAL B 1 233 ? -12.578 12.195 -20.266 1 38.19 233 VAL B N 1
ATOM 3683 C CA . VAL B 1 233 ? -13.977 12.242 -20.672 1 38.19 233 VAL B CA 1
ATOM 3684 C C . VAL B 1 233 ? -14.172 13.328 -21.734 1 38.19 233 VAL B C 1
ATOM 3686 O O . VAL B 1 233 ? -15.297 13.609 -22.141 1 38.19 233 VAL B O 1
ATOM 3689 N N . ALA B 1 234 ? -13.109 14.109 -22.078 1 36.34 234 ALA B N 1
ATOM 3690 C CA . ALA B 1 234 ? -13.414 14.992 -23.203 1 36.34 234 ALA B CA 1
ATOM 3691 C C . ALA B 1 234 ? -13.883 14.188 -24.406 1 36.34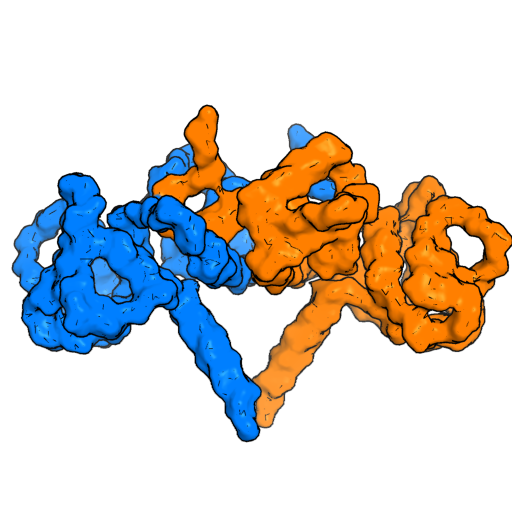 234 ALA B C 1
ATOM 3693 O O . ALA B 1 234 ? -13.234 13.227 -24.812 1 36.34 234 ALA B O 1
ATOM 3694 N N . PRO B 1 235 ? -15.086 14.734 -24.922 1 34.25 235 PRO B N 1
ATOM 3695 C CA . PRO B 1 235 ? -15.672 14.078 -26.094 1 34.25 235 PRO B CA 1
ATOM 3696 C C . PRO B 1 235 ? -14.703 13.992 -27.266 1 34.25 235 PRO B C 1
ATOM 3698 O O . PRO B 1 235 ? -13.789 14.82 -27.391 1 34.25 235 PRO B O 1
#

InterPro domains:
  IPR002577 Helix-turn-helix, HxlR type [PF01638] (19-101)
  IPR002577 Helix-turn-helix, HxlR type [PS51118] (11-103)
  IPR036388 Winged helix-like DNA-binding domain superfamily [G3DSA:1.10.10.10] (5-122)
  IPR036390 Winged helix DNA-binding domain superfamily [SSF46785] (7-104)
  IPR036527 SCP2 sterol-binding domain superfamily [SSF55718] (113-213)

Sequence (470 aa):
MTNRTGYGQFCPVAKASEILTTRWTPLILRELISGSSGFNEIHRGVPLMSRALLASRLRELVAHRIVLRDGSGAYRLTEAGAALGPIIIAMGLWGQRWVESAADGPDWDAGVLMWDMRRRIDTAVLPPGRTVVQFDYSDAPPELRRWWLLIEDDDVDLCQSDPGFEVDLYIATSVRVMGPVWIGQRPLAPAIEREEIRACGRYDLSRSLGRWLKLSVIAEQAERSARRRMGSVAPMTNRTGYGQFCPVAKASEILTTRWTPLILRELISGSSGFNEIHRGVPLMSRALLASRLRELVAHRIVLRDGSGAYRLTEAGAALGPIIIAMGLWGQRWVESAADGPDWDAGVLMWDMRRRIDTAVLPPGRTVVQFDYSDAPPELRRWWLLIEDDDVDLCQSDPGFEVDLYIATSVRVMGPVWIGQRPLAPAIEREEIRACGRYDLSRSLGRWLKLSVIAEQAERSARRRMGSVAP

Nearest PDB structures (foldseek):
  5hs9-assembly1_B  TM=8.617E-01  e=9.211E-06  Bacillus subtilis subsp. subtilis str. 168
  4nur-assembly1_A  TM=6.635E-01  e=1.468E-05  Pseudomonas sp. S9
  7tl5-assembly1_A  TM=6.711E-01  e=1.065E-04  Klebsiella pneumoniae subsp. pneumoniae NTUH-K2044
  8af2-assembly2_B  TM=6.948E-01  e=3.724E-03  Homo sapiens
  8af3-assembly1_A  TM=7.025E-01  e=4.184E-03  Homo sapiens